Protein AF-A0A518GCQ6-F1 (afdb_monomer_lite)

Secondary structure (DSSP, 8-state):
-------------EEEEEEEETTEEEEEEEETTEEEEEEEES-----SS----EEEEEETTEEEEEETTEEE-EEE----------------TT--PPSS-------------SSS-----------SS----------GGGGGSPEEEEEEEESHHHH--EE---TTTT---TTEEEE--STTSTT-EEE--SSPS-BT--TTEE-HHHHHHHHHHHHTPPTT-EEEEEE--BTT--TTTTSSSTTSTTTHHHHHHHHHHHHHT-TT-EEEEEEEE--HHHHTT-TTSS-HHHHHHHHHHHHHHHHSTT--PPEEEEPPPHHHHTT-HHHHHHHHHHHTHHHHSTTEEEE--TTSPEEE-TTSPEEEEEE-HHHHHHHHHHHHHHHHHHTT-GGGTS-------HHHHHHHHHHHHHHHHHHHHHHHHHHTT----------

InterPro domains:
  IPR005181 Sialate O-acetylesterase domain [PF03629] (148-384)
  IPR013320 Concanavalin A-like lectin/glucanase domain superfamily [SSF49899] (12-139)
  IPR036514 SGNH hydrolase superfamily [G3DSA:3.40.50.1110] (148-395)
  IPR052940 Carbohydrate Esterase 6 [PTHR31988] (136-391)

Foldseek 3Di:
DDDDDPDPPPDQDWDWDWDQDQQKIKIWIDTSNATAWIKIAPDSNNVPPDDWDWDWDDAPVGIWIDINNHTRPIDIDDRDNDNDGPDPDPPDPDDDDDPDDDDPPDDDPPDDDDDDDDQDQDDQDDDPVDGDGDRDDDDPVLLQFAAQEEEQEAADQSQFDAAADDCVLQPWDPLEWEQACDPPRHRHIDTDGPSGREAPRDPRGDFLASLLLVLLVVQPDDPRYGYYYYHQYYHLDAVVVPQLAPPDCHRLVVSLVSSVSSCVSYVNYAHLEYEYEYDPNCLVDVPPPLPPRLVRVLNSVVVSCVSVVVHDYAYEYEAWELQVLVPDPSSVSSRVSLVCNLQPHARYHYQYLNVFAADAPPVRHDDGGYGHNVSSSVSSNSNNVSSSVCVVPVVVSGRPPPVQPPVRVVVVVVVVVVVVVVVVVVVVVVVVPPPDDDDDDDD

pLDDT: mean 70.39, std 25.58, range [21.73, 98.81]

Sequence (443 aa):
MILSQRRACEATYSEMKLWIEGGKIYGRARRNGVDLWELSTDAATYADAKWHRVAMSGGVAGPQLWVDGELAVATFGTGSSSNTEWTSNVNDNSVTFRPNRICIGAARIGGVNESNFVGRLRNPLMSSTAATAEVMLTDKRDNAQPYDVMVNFGQSNEIGRGLGIDGTLDATDVRIQQWGRNSPNDNKIFLAADPLEHVGATADSVGPGMSTAKEWIRRKLEPGRRVLIVPVAEGNTGFRDDKWNVSNTNRYHGMVTRTGLALDECSESRIVACFCQLGERDAGGNTAEGKAFTAEFREMIGAFREEFPNESFPVVIGTMPKTWVDEEVRYKEVQQQILAMQDTIPNCIVVDATDLPSRVEAGGGAETIHYSVESARTLGTRRGAALADYWTNPSDYFIRTPALSASTQAALAAEKAVAASSSVDALGRRLGNKGSIFKSKTL

Structure (mmCIF, N/CA/C/O backbone):
data_AF-A0A518GCQ6-F1
#
_entry.id   AF-A0A518GCQ6-F1
#
loop_
_atom_site.group_PDB
_atom_site.id
_atom_site.type_symbol
_atom_site.label_atom_id
_atom_site.label_alt_id
_atom_site.label_comp_id
_atom_site.label_asym_id
_atom_site.label_entity_id
_atom_site.label_seq_id
_atom_site.pdbx_PDB_ins_code
_atom_site.Cartn_x
_atom_site.Cartn_y
_atom_site.Cartn_z
_atom_site.occupancy
_atom_site.B_iso_or_equiv
_atom_site.auth_seq_id
_atom_site.auth_comp_id
_atom_site.auth_asym_id
_atom_site.auth_atom_id
_atom_site.pdbx_PDB_model_num
ATOM 1 N N . MET A 1 1 ? -24.424 41.572 19.217 1.00 34.41 1 MET A N 1
ATOM 2 C CA . MET A 1 1 ? -25.366 40.790 20.044 1.00 34.41 1 MET A CA 1
ATOM 3 C C . MET A 1 1 ? -26.305 40.052 19.096 1.00 34.41 1 MET A C 1
ATOM 5 O O . MET A 1 1 ? -27.291 40.623 18.661 1.00 34.41 1 MET A O 1
ATOM 9 N N . ILE A 1 2 ? -25.935 38.841 18.670 1.00 26.16 2 ILE A N 1
ATOM 10 C CA . ILE A 1 2 ? -26.790 37.959 17.860 1.00 26.16 2 ILE A CA 1
ATOM 11 C C . ILE A 1 2 ? -26.842 36.632 18.615 1.00 26.16 2 ILE A C 1
ATOM 13 O O . ILE A 1 2 ? -25.848 35.919 18.710 1.00 26.16 2 ILE A O 1
ATOM 17 N N . LEU A 1 3 ? -27.990 36.376 19.236 1.00 27.58 3 LEU A N 1
ATOM 18 C CA . LEU A 1 3 ? -28.332 35.134 19.919 1.00 27.58 3 LEU A CA 1
ATOM 19 C C . LEU A 1 3 ? -28.608 34.061 18.858 1.00 27.58 3 LEU A C 1
ATOM 21 O O . LEU A 1 3 ? -29.637 34.119 18.189 1.00 27.58 3 LEU A O 1
ATOM 25 N N . SER A 1 4 ? -27.724 33.070 18.707 1.00 26.33 4 SER A N 1
ATOM 26 C CA . SER A 1 4 ? -28.070 31.844 17.981 1.00 26.33 4 SER A CA 1
ATOM 27 C C . SER A 1 4 ? -28.801 30.901 18.938 1.00 26.33 4 SER A C 1
ATOM 29 O O . SER A 1 4 ? -28.184 30.275 19.803 1.00 26.33 4 SER A O 1
ATOM 31 N N . GLN A 1 5 ? -30.122 30.796 18.798 1.00 27.64 5 GLN A N 1
ATOM 32 C CA . GLN A 1 5 ? -30.897 29.732 19.430 1.00 27.64 5 GLN A CA 1
ATOM 33 C C . GLN A 1 5 ? -30.451 28.380 18.856 1.00 27.64 5 GLN A C 1
ATOM 35 O O . GLN A 1 5 ? -30.801 28.026 17.731 1.00 27.64 5 GLN A O 1
ATOM 40 N N . ARG A 1 6 ? -29.695 27.599 19.634 1.00 26.22 6 ARG A N 1
ATOM 41 C CA . ARG A 1 6 ? -29.567 26.157 19.397 1.00 26.22 6 ARG A CA 1
ATOM 42 C C . ARG A 1 6 ? -30.872 25.503 19.848 1.00 26.22 6 ARG A C 1
ATOM 44 O O . ARG A 1 6 ? -31.092 25.332 21.043 1.00 26.22 6 ARG A O 1
ATOM 51 N N . ARG A 1 7 ? -31.742 25.136 18.905 1.00 23.86 7 ARG A N 1
ATOM 52 C CA . ARG A 1 7 ? -32.750 24.102 19.172 1.00 23.86 7 ARG A CA 1
ATOM 53 C C . ARG A 1 7 ? -32.011 22.770 19.259 1.00 23.86 7 ARG A C 1
ATOM 55 O O . ARG A 1 7 ? -31.494 22.292 18.254 1.00 23.86 7 ARG A O 1
ATOM 62 N N . ALA A 1 8 ? -31.937 22.203 20.460 1.00 26.23 8 ALA A N 1
ATOM 63 C CA . ALA A 1 8 ? -31.585 20.804 20.635 1.00 26.23 8 ALA A CA 1
ATOM 64 C C . ALA A 1 8 ? -32.675 19.969 19.951 1.00 26.23 8 ALA A C 1
ATOM 66 O O . ALA A 1 8 ? -33.837 19.996 20.350 1.00 26.23 8 ALA A O 1
ATOM 67 N N . CYS A 1 9 ? -32.312 19.294 18.866 1.00 26.08 9 CYS A N 1
ATOM 68 C CA . CYS A 1 9 ? -33.129 18.230 18.314 1.00 26.08 9 CYS A CA 1
ATOM 69 C C . CYS A 1 9 ? -32.767 16.982 19.125 1.00 26.08 9 CYS A C 1
ATOM 71 O O . CYS A 1 9 ? -31.676 16.438 18.956 1.00 26.08 9 CYS A O 1
ATOM 73 N N . GLU A 1 10 ? -33.619 16.586 20.071 1.00 29.20 10 GLU A N 1
ATOM 74 C CA . GLU A 1 10 ? -33.497 15.293 20.747 1.00 29.20 10 GLU A CA 1
ATOM 75 C C . GLU A 1 10 ? -33.745 14.193 19.709 1.00 29.20 10 GLU A C 1
ATOM 77 O O . GLU A 1 10 ? -34.880 13.855 19.374 1.00 29.20 10 GLU A O 1
ATOM 82 N N . ALA A 1 11 ? -32.663 13.688 19.118 1.00 31.08 11 ALA A N 1
ATOM 83 C CA . ALA A 1 11 ? -32.738 12.598 18.163 1.00 31.08 11 ALA A CA 1
ATOM 84 C C . ALA A 1 11 ? -33.113 11.303 18.895 1.00 31.08 11 ALA A C 1
ATOM 86 O O . ALA A 1 11 ? -32.446 10.861 19.830 1.00 31.08 11 ALA A O 1
ATOM 87 N N . THR A 1 12 ? -34.208 10.703 18.450 1.00 38.12 12 THR A N 1
ATOM 88 C CA . THR A 1 12 ? -34.722 9.413 18.897 1.00 38.12 12 THR A CA 1
ATOM 89 C C . THR A 1 12 ? -34.068 8.311 18.055 1.00 38.12 12 THR A C 1
ATOM 91 O O . THR A 1 12 ? -34.232 8.273 16.838 1.00 38.12 12 THR A O 1
ATOM 94 N N . TYR A 1 13 ? -33.273 7.435 18.680 1.00 36.88 13 TYR A N 1
ATOM 95 C CA . TYR A 1 13 ? -32.470 6.426 17.971 1.00 36.88 13 TYR A CA 1
ATOM 96 C C . TYR A 1 13 ? -33.151 5.057 17.923 1.00 36.88 13 TYR A C 1
ATOM 98 O O . TYR A 1 13 ? -33.856 4.667 18.857 1.00 36.88 13 TYR A O 1
ATOM 106 N N . SER A 1 14 ? -32.904 4.318 16.838 1.00 44.94 14 SER A N 1
ATOM 107 C CA . SER A 1 14 ? -33.153 2.876 16.779 1.00 44.94 14 SER A CA 1
ATOM 108 C C . SER A 1 14 ? -31.839 2.128 16.989 1.00 44.94 14 SER A C 1
ATOM 110 O O . SER A 1 14 ? -30.824 2.503 16.409 1.00 44.94 14 SER A O 1
ATOM 112 N N . GLU A 1 15 ? -31.848 1.108 17.838 1.00 49.72 15 GLU A N 1
ATOM 113 C CA . GLU A 1 15 ? -30.661 0.388 18.304 1.00 49.72 15 GLU A CA 1
ATOM 114 C C . GLU A 1 15 ? -30.889 -1.118 18.166 1.00 49.72 15 GLU A C 1
ATOM 116 O O . GLU A 1 15 ? -31.975 -1.594 18.478 1.00 49.72 15 GLU A O 1
ATOM 121 N N . MET A 1 16 ? -29.871 -1.866 17.733 1.00 54.16 16 MET A N 1
ATOM 122 C CA . MET A 1 16 ? -29.854 -3.328 17.792 1.00 54.16 16 MET A CA 1
ATOM 123 C C . MET A 1 16 ? -28.624 -3.779 18.585 1.00 54.16 16 MET A C 1
ATOM 125 O O . MET A 1 16 ? -27.509 -3.361 18.280 1.00 54.16 16 MET A O 1
ATOM 129 N N . LYS A 1 17 ? -28.831 -4.598 19.618 1.00 58.69 17 LYS A N 1
ATOM 130 C CA . LYS A 1 17 ? -27.806 -5.074 20.556 1.00 58.69 17 LYS A CA 1
ATOM 131 C C . LYS A 1 17 ? -27.780 -6.594 20.600 1.00 58.69 17 LYS A C 1
ATOM 133 O O . LYS A 1 17 ? -28.837 -7.214 20.599 1.00 58.69 17 LYS A O 1
ATOM 138 N N . LEU A 1 18 ? -26.578 -7.157 20.703 1.00 59.59 18 LEU A N 1
ATOM 139 C CA . LEU A 1 18 ? -26.305 -8.569 20.971 1.00 59.59 18 LEU A CA 1
ATOM 140 C C . LEU A 1 18 ? -25.344 -8.655 22.164 1.00 59.59 18 LEU A C 1
ATOM 142 O O . LEU A 1 18 ? -24.338 -7.945 22.171 1.00 59.59 18 LEU A O 1
ATOM 146 N N . TRP A 1 19 ? -25.643 -9.473 23.174 1.00 66.81 19 TRP A N 1
ATOM 147 C CA . TRP A 1 19 ? -24.752 -9.685 24.328 1.00 66.81 19 TRP A CA 1
ATOM 148 C C . TRP A 1 19 ? -24.931 -11.076 24.943 1.00 66.81 19 TRP A C 1
ATOM 150 O O . TRP A 1 19 ? -25.880 -11.786 24.616 1.00 66.81 19 TRP A O 1
ATOM 160 N N . ILE A 1 20 ? -24.009 -11.468 25.828 1.00 53.38 20 ILE A N 1
ATOM 161 C CA . ILE A 1 20 ? -24.079 -12.720 26.590 1.00 53.38 20 ILE A CA 1
ATOM 162 C C . 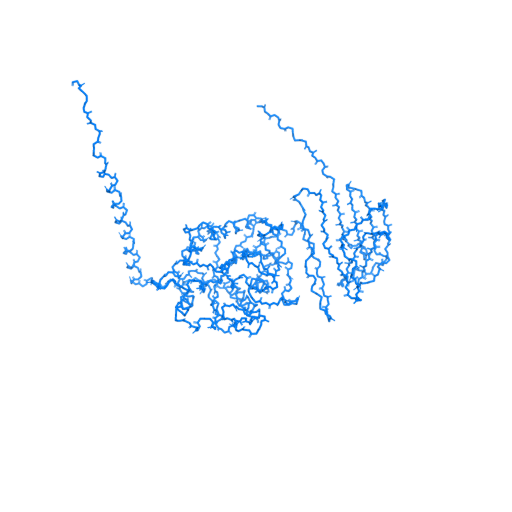ILE A 1 20 ? -24.186 -12.388 28.076 1.00 53.38 20 ILE A C 1
ATOM 164 O O . ILE A 1 20 ? -23.381 -11.619 28.598 1.00 53.38 20 ILE A O 1
ATOM 168 N N . GLU A 1 21 ? -25.158 -12.980 28.765 1.00 60.41 21 GLU A N 1
ATOM 169 C CA . GLU A 1 21 ? -25.359 -12.799 30.206 1.00 60.41 21 GLU A CA 1
ATOM 170 C C . GLU A 1 21 ? -25.866 -14.101 30.838 1.00 60.41 21 GLU A C 1
ATOM 172 O O . GLU A 1 21 ? -26.786 -14.744 30.334 1.00 60.41 21 GLU A O 1
ATOM 177 N N . GLY A 1 22 ? -25.225 -14.555 31.919 1.00 59.09 22 GLY A N 1
ATOM 178 C CA . GLY A 1 22 ? -25.598 -15.814 32.578 1.00 59.09 22 GLY A CA 1
ATOM 179 C C . GLY A 1 22 ? -25.584 -17.038 31.649 1.00 59.09 22 GLY A C 1
ATOM 180 O O . GLY A 1 22 ? -26.412 -17.926 31.811 1.00 59.09 22 GLY A O 1
ATOM 181 N N . GLY A 1 23 ? -24.700 -17.064 30.642 1.00 57.56 23 GLY A N 1
ATOM 182 C CA . GLY A 1 23 ? -24.595 -18.156 29.665 1.00 57.56 23 GLY A CA 1
ATOM 183 C C . GLY A 1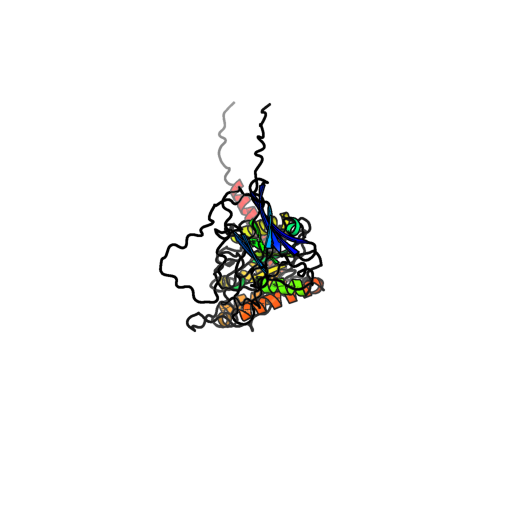 23 ? -25.653 -18.156 28.561 1.00 57.56 23 GLY A C 1
ATOM 184 O O . GLY A 1 23 ? -25.675 -19.088 27.763 1.00 57.56 23 GLY A O 1
ATOM 185 N N . LYS A 1 24 ? -26.516 -17.140 28.491 1.00 60.34 24 LYS A N 1
ATOM 186 C CA . LYS A 1 24 ? -27.520 -16.971 27.434 1.00 60.34 24 LYS A CA 1
ATOM 187 C C . LYS A 1 24 ? -27.078 -15.918 26.430 1.00 60.34 24 LYS A C 1
ATOM 189 O O . LYS A 1 24 ? -26.435 -14.945 26.819 1.00 60.34 24 LYS A O 1
ATOM 194 N N . ILE A 1 25 ? -27.460 -16.086 25.168 1.00 62.41 25 ILE A N 1
ATOM 195 C CA . ILE A 1 25 ? -27.284 -15.060 24.135 1.00 62.41 25 ILE A CA 1
ATOM 196 C C . ILE A 1 25 ? -28.555 -14.225 24.088 1.00 62.41 25 ILE A C 1
ATOM 198 O O . ILE A 1 25 ? -29.651 -14.771 23.982 1.00 62.41 25 ILE A O 1
ATOM 202 N N . TYR A 1 26 ? -28.398 -12.912 24.140 1.00 70.00 26 TYR A N 1
ATOM 203 C CA . TYR A 1 26 ? -29.479 -11.945 24.068 1.00 70.00 26 TYR A CA 1
ATOM 204 C C . TYR A 1 26 ? -29.373 -11.125 22.801 1.00 70.00 26 TYR A C 1
ATOM 206 O O . TYR A 1 26 ? -28.279 -10.798 22.339 1.00 70.00 26 TYR A O 1
ATOM 214 N N . GLY A 1 27 ? -30.532 -10.737 22.293 1.00 70.94 27 GLY A N 1
ATOM 215 C CA . GLY A 1 27 ? -30.691 -9.816 21.195 1.00 70.94 27 GLY A CA 1
ATOM 216 C C . GLY A 1 27 ? -31.814 -8.833 21.482 1.00 70.94 27 GLY A C 1
ATOM 217 O O . GLY A 1 27 ? -32.899 -9.232 21.894 1.00 70.94 27 GLY A O 1
ATOM 218 N N . ARG A 1 28 ? -31.581 -7.544 21.260 1.00 71.69 28 ARG A N 1
ATOM 219 C CA . ARG A 1 28 ? -32.566 -6.489 21.526 1.00 71.69 28 ARG A CA 1
ATOM 220 C C . ARG A 1 28 ? -32.627 -5.521 20.367 1.00 71.69 28 ARG A C 1
ATOM 222 O O . ARG A 1 28 ? -31.581 -5.097 19.885 1.00 71.69 28 ARG A O 1
ATOM 229 N N . ALA A 1 29 ? -33.835 -5.127 19.982 1.00 61.75 29 ALA A N 1
ATOM 230 C CA . ALA A 1 29 ? -34.074 -4.008 19.088 1.00 61.75 29 ALA A CA 1
ATOM 231 C C . ALA A 1 29 ? -34.914 -2.932 19.781 1.00 61.75 29 ALA A C 1
ATOM 233 O O . ALA A 1 29 ? -36.002 -3.199 20.288 1.00 61.75 29 ALA A O 1
ATOM 234 N N . ARG A 1 30 ? -34.427 -1.693 19.746 1.00 55.16 30 ARG A N 1
ATOM 235 C CA . ARG A 1 30 ? -35.103 -0.489 20.231 1.00 55.16 30 ARG A CA 1
ATOM 236 C C . ARG A 1 30 ? -35.413 0.444 19.080 1.00 55.16 30 ARG A C 1
ATOM 238 O O . ARG A 1 30 ? -34.641 0.536 18.130 1.00 55.16 30 ARG A O 1
ATOM 245 N N . ARG A 1 31 ? -36.494 1.205 19.206 1.00 51.50 31 ARG A N 1
ATOM 246 C CA . ARG A 1 31 ? -36.805 2.366 18.372 1.00 51.50 31 ARG A CA 1
ATOM 247 C C . ARG A 1 31 ? -37.296 3.490 19.259 1.00 51.50 31 ARG A C 1
ATOM 249 O O . ARG A 1 31 ? -38.255 3.323 20.001 1.00 51.50 31 ARG A O 1
ATOM 256 N N . ASN A 1 32 ? -36.653 4.645 19.163 1.00 57.53 32 ASN A N 1
ATOM 257 C CA . ASN A 1 32 ? -37.024 5.850 19.898 1.00 57.53 32 ASN A CA 1
ATOM 258 C C . ASN A 1 32 ? -37.030 5.634 21.424 1.00 57.53 32 ASN A C 1
ATOM 260 O O . ASN A 1 32 ? -37.905 6.137 22.120 1.00 57.53 32 ASN A O 1
ATOM 264 N N . GLY A 1 33 ? -36.081 4.841 21.936 1.00 54.12 33 GLY A N 1
ATOM 265 C CA . GLY A 1 33 ? -36.014 4.473 23.356 1.00 54.12 33 GLY A CA 1
ATOM 266 C C . GLY A 1 33 ? -37.037 3.419 23.802 1.00 54.12 33 GLY A C 1
ATOM 267 O O . GLY A 1 33 ? -37.007 3.017 24.961 1.00 54.12 33 GLY A O 1
ATOM 268 N N . VAL A 1 34 ? -37.899 2.942 22.900 1.00 55.91 34 VAL A N 1
ATOM 269 C CA . VAL A 1 34 ? -38.876 1.879 23.159 1.00 55.91 34 VAL A CA 1
ATOM 270 C C . VAL A 1 34 ? -38.320 0.550 22.666 1.00 55.91 34 VAL A C 1
ATOM 272 O O . VAL A 1 34 ? -37.913 0.442 21.510 1.00 55.91 34 VAL A O 1
ATOM 275 N N . ASP A 1 35 ? -38.314 -0.463 23.529 1.00 59.47 35 ASP A N 1
ATOM 276 C CA . ASP A 1 35 ? -38.017 -1.840 23.139 1.00 59.47 35 ASP A CA 1
ATOM 277 C C . ASP A 1 35 ? -39.092 -2.342 22.162 1.00 59.47 35 ASP A C 1
ATOM 279 O O . ASP A 1 35 ? -40.278 -2.415 22.486 1.00 59.47 35 ASP A O 1
ATOM 283 N N . LEU A 1 36 ? -38.676 -2.629 20.926 1.00 58.16 36 LEU A N 1
ATOM 284 C CA . LEU A 1 36 ? -39.524 -3.273 19.924 1.00 58.16 36 LEU A CA 1
ATOM 285 C C . LEU A 1 36 ? -39.596 -4.768 20.196 1.00 58.16 36 LEU A C 1
ATOM 287 O O . LEU A 1 36 ? -40.669 -5.362 20.113 1.00 58.16 36 LEU A O 1
ATOM 291 N N . TRP A 1 37 ? -38.445 -5.359 20.506 1.00 67.06 37 TRP A N 1
ATOM 292 C CA . TRP A 1 37 ? -38.339 -6.736 20.944 1.00 67.06 37 TRP A CA 1
ATOM 293 C C . TRP A 1 37 ? -37.016 -6.976 21.658 1.00 67.06 37 TRP A C 1
ATOM 295 O O . TRP A 1 37 ? -35.983 -6.383 21.343 1.00 67.06 37 TRP A O 1
ATOM 305 N N . GLU A 1 38 ? -37.057 -7.911 22.591 1.00 74.81 38 GLU A N 1
ATOM 306 C CA . GLU A 1 38 ? -35.897 -8.493 23.239 1.00 74.81 38 GLU A CA 1
ATOM 307 C C . GLU A 1 38 ? -36.096 -10.000 23.279 1.00 74.81 38 GLU A C 1
ATOM 309 O O . GLU A 1 38 ? -37.180 -10.482 23.607 1.00 74.81 38 GLU A O 1
ATOM 314 N N . LEU A 1 39 ? -35.061 -10.733 22.905 1.00 75.75 39 LEU A N 1
ATOM 315 C CA . LEU A 1 39 ? -35.073 -12.178 22.808 1.00 75.75 39 LEU A CA 1
ATOM 316 C C . LEU A 1 39 ? -33.796 -12.730 23.422 1.00 75.75 39 LEU A C 1
ATOM 318 O O . LEU A 1 39 ? -32.732 -12.125 23.317 1.00 75.75 39 LEU A O 1
ATOM 322 N N . SER A 1 40 ? -33.914 -13.862 24.100 1.00 76.38 40 SER A N 1
ATOM 323 C CA . SER A 1 40 ? -32.785 -14.523 24.747 1.00 76.38 40 SER A CA 1
ATOM 324 C C . SER A 1 40 ? -32.881 -16.018 24.552 1.00 76.38 40 SER A C 1
ATOM 326 O O . SER A 1 40 ? -33.989 -16.540 24.551 1.00 76.38 40 SER A O 1
ATOM 328 N N . THR A 1 41 ? -31.755 -16.709 24.411 1.00 72.62 41 THR A N 1
ATOM 329 C CA . THR A 1 41 ? -31.751 -18.173 24.377 1.00 72.62 41 THR A CA 1
ATOM 330 C C . THR A 1 41 ? -32.268 -18.747 25.695 1.00 72.62 41 THR A C 1
ATOM 332 O O . THR A 1 41 ? -31.927 -18.276 26.783 1.00 72.62 41 THR A O 1
ATOM 335 N N . ASP A 1 42 ? -33.043 -19.822 25.630 1.00 72.75 42 ASP A N 1
ATOM 336 C CA . ASP A 1 42 ? -33.567 -20.465 26.836 1.00 72.75 42 ASP A CA 1
ATOM 337 C C . ASP A 1 42 ? -32.480 -21.230 27.603 1.00 72.75 42 ASP A C 1
ATOM 339 O O . ASP A 1 42 ? -32.518 -21.294 28.835 1.00 72.75 42 ASP A O 1
ATOM 343 N N . ALA A 1 43 ? -31.467 -21.734 26.891 1.00 66.88 43 ALA A N 1
ATOM 344 C CA . ALA A 1 43 ? -30.325 -22.435 27.462 1.00 66.88 43 ALA A CA 1
ATOM 345 C C . ALA A 1 43 ? -29.205 -21.470 27.891 1.00 66.88 43 ALA A C 1
ATOM 347 O O . ALA A 1 43 ? -28.797 -20.592 27.132 1.00 66.88 43 ALA A O 1
ATOM 348 N N . ALA A 1 44 ? -28.688 -21.682 29.104 1.00 60.84 44 ALA A N 1
ATOM 349 C CA . ALA A 1 44 ? -27.564 -20.960 29.704 1.00 60.84 44 ALA A CA 1
ATOM 350 C C . ALA A 1 44 ? -26.201 -21.626 29.402 1.00 60.84 44 ALA A C 1
ATOM 352 O O . ALA A 1 44 ? -25.331 -21.704 30.268 1.00 60.84 44 ALA A O 1
ATOM 353 N N . THR A 1 45 ? -26.026 -22.181 28.201 1.00 62.66 45 THR A N 1
ATOM 354 C CA . THR A 1 45 ? -24.875 -23.038 27.855 1.00 62.66 45 THR A CA 1
ATOM 355 C C . THR A 1 45 ? -23.818 -22.360 26.985 1.00 62.66 45 THR A C 1
ATOM 357 O O . THR A 1 45 ? -22.832 -22.998 26.643 1.00 62.66 45 THR A O 1
ATOM 360 N N . TYR A 1 46 ? -23.989 -21.083 26.642 1.00 58.38 46 TYR A N 1
ATOM 361 C CA . TYR A 1 46 ? -23.139 -20.357 25.687 1.00 58.38 46 TYR A CA 1
ATOM 362 C C . TYR A 1 46 ? -21.989 -19.577 26.351 1.00 58.38 46 TYR A C 1
ATOM 364 O O . TYR A 1 46 ? -21.326 -18.763 25.715 1.00 58.38 46 TYR A O 1
ATOM 372 N N . ALA A 1 47 ? -21.744 -19.810 27.645 1.00 54.00 47 ALA A N 1
ATOM 373 C CA . ALA A 1 47 ? -20.552 -19.345 28.363 1.00 54.00 47 ALA A CA 1
ATOM 374 C C . ALA A 1 47 ? -19.490 -20.458 28.450 1.00 54.00 47 ALA A C 1
ATOM 376 O O . ALA A 1 47 ? -18.887 -20.676 29.498 1.00 54.00 47 ALA A O 1
ATOM 377 N N . ASP A 1 48 ? -19.296 -21.201 27.362 1.00 49.25 48 ASP A N 1
ATOM 378 C CA . ASP A 1 48 ? -18.434 -22.388 27.311 1.00 49.25 48 ASP A CA 1
ATOM 379 C C . ASP A 1 48 ? -17.078 -22.135 26.623 1.00 49.25 48 ASP A C 1
ATOM 381 O O . ASP A 1 48 ? -16.338 -23.078 26.339 1.00 49.25 48 ASP A O 1
ATOM 385 N N . ALA A 1 49 ? -16.750 -20.861 26.375 1.00 43.81 49 ALA A N 1
ATOM 386 C CA . ALA A 1 49 ? -15.562 -20.400 25.654 1.00 43.81 49 ALA A CA 1
ATOM 387 C C . ALA A 1 49 ? -15.435 -20.942 24.213 1.00 43.81 49 ALA A C 1
ATOM 389 O O . ALA A 1 49 ? -14.352 -20.863 23.626 1.00 43.81 49 ALA A O 1
ATOM 390 N N . LYS A 1 50 ? -16.518 -21.470 23.624 1.00 44.47 50 LYS A N 1
ATOM 391 C CA . LYS A 1 50 ? -16.549 -21.892 22.221 1.00 44.47 50 LYS A CA 1
ATOM 392 C C . LYS A 1 50 ? -17.083 -20.793 21.314 1.00 44.47 50 LYS A C 1
ATOM 394 O O . LYS A 1 50 ? -17.781 -19.867 21.720 1.00 44.47 50 LYS A O 1
ATOM 399 N N . TRP A 1 51 ? -16.741 -20.930 20.040 1.00 42.28 51 TRP A N 1
ATOM 400 C CA . TRP A 1 51 ? -17.305 -20.115 18.977 1.00 42.28 51 TRP A CA 1
ATOM 401 C C . TRP A 1 51 ? -18.720 -20.588 18.647 1.00 42.28 51 TRP A C 1
ATOM 403 O O . TRP A 1 51 ? -18.921 -21.770 18.374 1.00 42.28 51 TRP A O 1
ATOM 413 N N . HIS A 1 52 ? -19.665 -19.648 18.615 1.00 50.66 52 HIS A N 1
ATOM 414 C CA . HIS A 1 52 ? -21.055 -19.887 18.231 1.00 50.66 52 HIS A CA 1
ATOM 415 C C . HIS A 1 52 ? -21.446 -19.019 17.036 1.00 50.66 52 HIS A C 1
ATOM 417 O O . HIS A 1 52 ? -21.074 -17.846 16.952 1.00 50.66 52 HIS A O 1
ATOM 423 N N . ARG A 1 53 ? -22.235 -19.577 16.115 1.00 48.75 53 ARG A N 1
ATOM 424 C CA . ARG A 1 53 ? -22.837 -18.827 15.000 1.00 48.75 53 ARG A CA 1
ATOM 425 C C . ARG A 1 53 ? -24.196 -18.303 15.429 1.00 48.75 53 ARG A C 1
ATOM 427 O O . ARG A 1 53 ? -25.022 -19.091 15.866 1.00 48.75 53 ARG A O 1
ATOM 434 N N . VAL A 1 54 ? -24.456 -17.008 15.262 1.00 51.03 54 VAL A N 1
ATOM 435 C CA . VAL A 1 54 ? -25.722 -16.390 15.684 1.00 51.03 54 VAL A CA 1
ATOM 436 C C . VAL A 1 54 ? -26.394 -15.693 14.506 1.00 51.03 54 VAL A C 1
ATOM 438 O O . VAL A 1 54 ? -25.748 -14.936 13.783 1.00 51.03 54 VAL A O 1
ATOM 441 N N . ALA A 1 55 ? -27.693 -15.928 14.322 1.00 55.75 55 ALA A N 1
ATOM 442 C CA . ALA A 1 55 ? -28.511 -15.227 13.333 1.00 55.75 55 ALA A CA 1
ATOM 443 C C . ALA A 1 55 ? -29.820 -14.736 13.952 1.00 55.75 55 ALA A C 1
ATOM 445 O O . ALA A 1 55 ? -30.338 -15.342 14.886 1.00 55.75 55 ALA A O 1
ATOM 446 N N . MET A 1 56 ? -30.362 -13.641 13.418 1.00 61.75 56 MET A N 1
ATOM 447 C CA . MET A 1 56 ? -31.590 -13.023 13.916 1.00 61.75 56 MET A CA 1
ATOM 448 C C . MET A 1 56 ? -32.483 -12.593 12.760 1.00 61.75 56 MET A C 1
ATOM 450 O O . MET A 1 56 ? -31.984 -12.146 11.726 1.00 61.75 56 MET A O 1
ATOM 454 N N . SER A 1 57 ? -33.797 -12.670 12.946 1.00 59.25 57 SER A N 1
ATOM 455 C CA . SER A 1 57 ? -34.764 -12.100 12.005 1.00 59.25 57 SER A CA 1
ATOM 456 C C . SER A 1 57 ? -35.872 -11.369 12.747 1.00 59.25 57 SER A C 1
ATOM 458 O O . SER A 1 57 ? -36.162 -11.688 13.897 1.00 59.25 57 SER A O 1
ATOM 460 N N . GLY A 1 58 ? -36.480 -10.386 12.084 1.00 52.06 58 GLY A N 1
ATOM 461 C CA . GLY A 1 58 ? -37.756 -9.798 12.476 1.00 52.06 58 GLY A CA 1
ATOM 462 C C . GLY A 1 58 ? -38.705 -9.900 11.289 1.00 52.06 58 GLY A C 1
ATOM 463 O O . GLY A 1 58 ? -38.481 -9.241 10.277 1.00 52.06 58 GLY A O 1
ATOM 464 N N . GLY A 1 59 ? -39.726 -10.751 11.389 1.00 51.69 59 GLY A N 1
ATOM 465 C CA . GLY A 1 59 ? -40.706 -10.976 10.325 1.00 51.69 59 GLY A CA 1
ATOM 466 C C . GLY A 1 59 ? -42.098 -11.282 10.874 1.00 51.69 59 GLY A C 1
ATOM 467 O O . GLY A 1 59 ? -42.336 -11.194 12.077 1.00 51.69 59 GLY A O 1
ATOM 468 N N . VAL A 1 60 ? -43.023 -11.670 9.993 1.00 45.88 60 VAL A N 1
ATOM 469 C CA . VAL A 1 60 ? -44.417 -12.018 10.347 1.00 45.88 60 VAL A CA 1
ATOM 470 C C . VAL A 1 60 ? -44.535 -13.158 11.363 1.00 45.88 60 VAL A C 1
ATOM 472 O O . VAL A 1 60 ? -45.513 -13.223 12.099 1.00 45.88 60 VAL A O 1
ATOM 475 N N . ALA A 1 61 ? -43.521 -14.021 11.449 1.00 50.22 61 ALA A N 1
ATOM 476 C CA . ALA A 1 61 ? -43.430 -15.087 12.446 1.00 50.22 61 ALA A CA 1
ATOM 477 C C . ALA A 1 61 ? -42.973 -14.595 13.838 1.00 50.22 61 ALA A C 1
ATOM 479 O O . ALA A 1 61 ? -42.732 -15.408 14.728 1.00 50.22 61 ALA A O 1
ATOM 480 N N . GLY A 1 62 ? -42.837 -13.279 14.027 1.00 57.72 62 GLY A N 1
ATOM 481 C CA . GLY A 1 62 ? -42.168 -12.690 15.181 1.00 57.72 62 GLY A CA 1
ATOM 482 C C . GLY A 1 62 ? -40.646 -12.715 15.024 1.00 57.72 62 GLY A C 1
ATOM 483 O O . GLY A 1 62 ? -40.122 -13.198 14.014 1.00 57.72 62 GLY A O 1
ATOM 484 N N . PRO A 1 63 ? -39.907 -12.140 15.982 1.00 64.25 63 PRO A N 1
ATOM 485 C CA . PRO A 1 63 ? -38.465 -12.170 15.926 1.00 64.25 63 PRO A CA 1
ATOM 486 C C . PRO A 1 63 ? -37.932 -13.538 16.351 1.00 64.25 63 PRO A C 1
ATOM 488 O O . PRO A 1 63 ? -38.426 -14.157 17.292 1.00 64.25 63 PRO A O 1
ATOM 491 N N . GLN A 1 64 ? -36.920 -14.009 15.633 1.00 63.59 64 GLN A N 1
ATOM 492 C CA . GLN A 1 64 ? -36.335 -15.336 15.807 1.00 63.59 64 GLN A CA 1
ATOM 493 C C . GLN A 1 64 ? -34.826 -15.220 16.002 1.00 63.59 64 GLN A C 1
ATOM 495 O O . GLN A 1 64 ? -34.192 -14.325 15.435 1.00 63.59 64 GLN A O 1
ATOM 500 N N . LEU A 1 65 ? -34.267 -16.136 16.792 1.00 64.06 65 LEU A N 1
ATOM 501 C CA . LEU A 1 65 ? -32.839 -16.266 17.062 1.00 64.06 65 LEU A CA 1
ATOM 502 C C . LEU A 1 65 ? -32.403 -17.678 16.701 1.00 64.06 65 LEU A C 1
ATOM 504 O O . LEU A 1 65 ? -33.017 -18.643 17.142 1.00 64.06 65 LEU A O 1
ATOM 508 N N . TRP A 1 66 ? -31.325 -17.801 15.943 1.00 70.81 66 TRP A N 1
ATOM 509 C CA . TRP A 1 66 ? -30.685 -19.081 15.675 1.00 70.81 66 TRP A CA 1
ATOM 510 C C . TRP A 1 66 ? -29.295 -19.087 16.277 1.00 70.81 66 TRP A C 1
ATOM 512 O O . TRP A 1 66 ? -28.572 -18.094 16.157 1.00 70.81 66 TRP A O 1
ATOM 522 N N . VAL A 1 67 ? -28.925 -20.213 16.881 1.00 58.69 67 VAL A N 1
ATOM 523 C CA . VAL A 1 67 ? -27.575 -20.459 17.381 1.00 58.69 67 VAL A CA 1
ATOM 524 C C . VAL A 1 67 ? -27.070 -21.770 16.794 1.00 58.69 67 VAL A C 1
ATOM 526 O O . VAL A 1 67 ? -27.747 -22.791 16.840 1.00 58.69 67 VAL A O 1
ATOM 529 N N . ASP A 1 68 ? -25.903 -21.718 16.161 1.00 60.28 68 ASP A N 1
ATOM 530 C CA . ASP A 1 68 ? -25.249 -22.830 15.464 1.00 60.28 68 ASP A CA 1
ATOM 531 C C . ASP A 1 68 ? -26.060 -23.480 14.336 1.00 60.28 68 ASP A C 1
ATOM 533 O O . ASP A 1 68 ? -25.728 -24.571 13.876 1.00 60.28 68 ASP A O 1
ATOM 537 N N . GLY A 1 69 ? -27.037 -22.744 13.800 1.00 51.53 69 GLY A N 1
ATOM 538 C CA . GLY A 1 69 ? -27.919 -23.183 12.715 1.00 51.53 69 GLY A CA 1
ATOM 539 C C . GLY A 1 69 ? -29.257 -23.737 13.200 1.00 51.53 69 GLY A C 1
ATOM 540 O O . GLY A 1 69 ? -30.164 -23.901 12.390 1.00 51.53 69 GLY A O 1
ATOM 541 N N . GLU A 1 70 ? -29.408 -23.940 14.507 1.00 67.19 70 GLU A N 1
ATOM 542 C CA . GLU A 1 70 ? -30.654 -24.377 15.124 1.00 67.19 70 GLU A CA 1
ATOM 543 C C . GLU A 1 70 ? -31.444 -23.173 15.622 1.00 67.19 70 GLU A C 1
ATOM 545 O O . GLU A 1 70 ? -30.869 -22.197 16.112 1.00 67.19 70 GLU A O 1
ATOM 550 N N . LEU A 1 71 ? -32.773 -23.227 15.487 1.00 69.62 71 LEU A N 1
ATOM 551 C CA . LEU A 1 71 ? -33.636 -22.209 16.076 1.00 69.62 71 LEU A CA 1
ATOM 552 C C . LEU A 1 71 ? -33.455 -22.291 17.589 1.00 69.62 71 LEU A C 1
ATOM 554 O O . LEU A 1 71 ? -33.859 -23.268 18.223 1.00 69.62 71 LEU A O 1
ATOM 558 N N . ALA A 1 72 ? -32.828 -21.272 18.163 1.00 70.19 72 ALA A N 1
ATOM 559 C CA . ALA A 1 72 ? -32.711 -21.194 19.596 1.00 70.19 72 ALA A CA 1
ATOM 560 C C . ALA A 1 72 ? -34.103 -20.898 20.138 1.00 70.19 72 ALA A C 1
ATOM 562 O O . ALA A 1 72 ? -34.738 -19.915 19.746 1.00 70.19 72 ALA A O 1
ATOM 563 N N . VAL A 1 73 ? -34.585 -21.766 21.027 1.00 66.38 73 VAL A N 1
ATOM 564 C CA . VAL A 1 73 ? -35.805 -21.472 21.774 1.00 66.38 73 VAL A CA 1
ATOM 565 C C . VAL A 1 73 ? -35.540 -20.164 22.507 1.00 66.38 73 VAL A C 1
ATOM 567 O O . VAL A 1 73 ? -34.545 -20.057 23.232 1.00 66.38 73 VAL A O 1
ATOM 570 N N . ALA A 1 74 ? -36.337 -19.148 22.187 1.00 61.69 74 ALA A N 1
ATOM 571 C CA . ALA A 1 74 ? -36.084 -17.794 22.622 1.00 61.69 74 ALA A CA 1
ATOM 572 C C . ALA A 1 74 ? -37.256 -17.264 23.438 1.00 61.69 74 ALA A C 1
ATOM 574 O O . ALA A 1 74 ? -38.385 -17.197 22.951 1.00 61.69 74 ALA A O 1
ATOM 575 N N . THR A 1 75 ? -36.980 -16.845 24.669 1.00 65.12 75 THR A N 1
ATOM 576 C CA . THR A 1 75 ? -37.971 -16.169 25.504 1.00 65.12 75 THR A CA 1
ATOM 577 C C . THR A 1 75 ? -38.059 -14.700 25.098 1.00 65.12 75 THR A C 1
ATOM 579 O O . THR A 1 75 ? -37.046 -13.995 25.064 1.00 65.12 75 THR A O 1
ATOM 582 N N . PHE A 1 76 ? -39.277 -14.238 24.809 1.00 64.12 76 PHE A N 1
ATOM 583 C CA . PHE A 1 76 ? -39.559 -12.845 24.471 1.00 64.12 76 PHE A CA 1
ATOM 584 C C . PHE A 1 76 ? -39.657 -11.998 25.747 1.00 64.12 76 PHE A C 1
ATOM 586 O O . PHE A 1 76 ? -40.520 -12.239 26.590 1.00 64.12 76 PHE A O 1
ATOM 593 N N . GLY A 1 77 ? -38.759 -11.024 25.896 1.00 50.66 77 GLY A N 1
ATOM 594 C CA . GLY A 1 77 ? -38.609 -10.218 27.109 1.00 50.66 77 GLY A CA 1
ATOM 595 C C . GLY A 1 77 ? -39.702 -9.162 27.268 1.00 50.66 77 GLY A C 1
ATOM 596 O O . GLY A 1 77 ? -40.402 -9.171 28.270 1.00 50.66 77 GLY A O 1
ATOM 597 N N . THR A 1 78 ? -39.855 -8.256 26.294 1.00 49.81 78 THR A N 1
ATOM 598 C CA . THR A 1 78 ? -40.940 -7.254 26.180 1.00 49.81 78 THR A CA 1
ATOM 599 C C . THR A 1 78 ? -40.897 -6.565 24.799 1.00 49.81 78 THR A C 1
ATOM 601 O O . THR A 1 78 ? -39.848 -6.531 24.154 1.00 49.81 78 THR A O 1
ATOM 604 N N . GLY A 1 79 ? -42.036 -6.026 24.333 1.00 43.28 79 GLY A N 1
ATOM 605 C CA . GLY A 1 79 ? -42.148 -5.240 23.094 1.00 43.28 79 GLY A CA 1
ATOM 606 C C . GLY A 1 79 ? -43.573 -5.195 22.523 1.00 43.28 79 GLY A C 1
ATOM 607 O O . GLY A 1 79 ? -44.325 -6.158 22.658 1.00 43.28 79 GLY A O 1
ATOM 608 N N . SER A 1 80 ? -43.976 -4.080 21.901 1.00 39.16 80 SER A N 1
ATOM 609 C CA . SER A 1 80 ? -45.228 -4.039 21.125 1.00 39.16 80 SER A CA 1
ATOM 610 C C . SER A 1 80 ? -44.963 -4.664 19.757 1.00 39.16 80 SER A C 1
ATOM 612 O O . SER A 1 80 ? -44.099 -4.192 19.019 1.00 39.16 80 SER A O 1
ATOM 614 N N . SER A 1 81 ? -45.670 -5.745 19.417 1.00 36.09 81 SER A N 1
ATOM 615 C CA . SER A 1 81 ? -45.583 -6.354 18.089 1.00 36.09 81 SER A CA 1
ATOM 616 C C . SER A 1 81 ? -46.007 -5.313 17.052 1.00 36.09 81 SER A C 1
ATOM 618 O O . SER A 1 81 ? -47.194 -5.042 16.884 1.00 36.09 81 SER A O 1
ATOM 620 N N . SER A 1 82 ? -45.047 -4.672 16.388 1.00 34.88 82 SER A N 1
ATOM 621 C CA . SER A 1 82 ? -45.355 -3.844 15.229 1.00 34.88 82 SER A CA 1
ATOM 622 C C . SER A 1 82 ? -45.417 -4.772 14.023 1.00 34.88 82 SER A C 1
ATOM 624 O O . SER A 1 82 ? -44.427 -5.429 13.702 1.00 34.88 82 SER A O 1
ATOM 626 N N . ASN A 1 83 ? -46.554 -4.791 13.339 1.00 31.41 83 ASN A N 1
ATOM 627 C CA . ASN A 1 83 ? -46.832 -5.586 12.138 1.00 31.41 83 ASN A CA 1
ATOM 628 C C . ASN A 1 83 ? -46.051 -5.076 10.908 1.00 31.41 83 ASN A C 1
ATOM 630 O O . ASN A 1 83 ? -46.469 -5.276 9.771 1.00 31.41 83 ASN A O 1
ATOM 634 N N . THR A 1 84 ? -44.971 -4.327 11.123 1.00 29.92 84 THR A N 1
ATOM 635 C CA . THR A 1 84 ? -44.205 -3.699 10.056 1.00 29.92 84 THR A CA 1
ATOM 636 C C . THR A 1 84 ? -43.307 -4.765 9.441 1.00 29.92 84 THR A C 1
ATOM 638 O O . THR A 1 84 ? -42.230 -5.057 9.963 1.00 29.92 84 THR A O 1
ATOM 641 N N . GLU A 1 85 ? -43.783 -5.386 8.361 1.00 29.47 85 GLU A N 1
ATOM 642 C CA . GLU A 1 85 ? -42.966 -6.236 7.498 1.00 29.47 85 GLU A CA 1
ATOM 643 C C . GLU A 1 85 ? -41.725 -5.469 7.035 1.00 29.47 85 GLU A C 1
ATOM 645 O O . GLU A 1 85 ? -41.810 -4.368 6.488 1.00 29.47 85 GLU A O 1
ATOM 650 N N . TRP A 1 86 ? -40.557 -6.075 7.230 1.00 31.19 86 TRP A N 1
ATOM 651 C CA . TRP A 1 86 ? -39.341 -5.677 6.538 1.00 31.19 86 TRP A CA 1
ATOM 652 C C . TRP A 1 86 ? -39.238 -6.506 5.255 1.00 31.19 86 TRP A C 1
ATOM 654 O O . TRP A 1 86 ? -38.650 -7.583 5.249 1.00 31.19 86 TRP A O 1
ATOM 664 N N . THR A 1 87 ? -39.825 -6.026 4.159 1.00 26.70 87 THR A N 1
ATOM 665 C CA . THR A 1 87 ? -39.594 -6.590 2.821 1.00 26.70 87 THR A CA 1
ATOM 666 C C . THR A 1 87 ? -38.289 -6.048 2.244 1.00 26.70 87 THR A C 1
ATOM 668 O O . THR A 1 87 ? -38.174 -4.847 1.982 1.00 26.70 87 THR A O 1
ATOM 671 N N . SER A 1 88 ? -37.317 -6.921 1.974 1.00 28.39 88 SER A N 1
ATOM 672 C CA . SER A 1 88 ? -36.339 -6.652 0.921 1.00 28.39 88 SER A CA 1
ATOM 673 C C . SER A 1 88 ? -37.004 -6.993 -0.417 1.00 28.39 88 SER A C 1
ATOM 675 O O . SER A 1 88 ? -37.370 -8.135 -0.677 1.00 28.39 88 SER A O 1
ATOM 677 N N . ASN A 1 89 ? -37.235 -5.989 -1.263 1.00 21.73 89 ASN A N 1
ATOM 678 C CA . ASN A 1 89 ? -37.785 -6.229 -2.596 1.00 21.73 89 ASN A CA 1
ATOM 679 C C . ASN A 1 89 ? -36.734 -6.941 -3.461 1.00 21.73 89 ASN A C 1
ATOM 681 O O . ASN A 1 89 ? -35.745 -6.328 -3.863 1.00 21.73 89 ASN A O 1
ATOM 685 N N . VAL A 1 90 ? -36.980 -8.211 -3.783 1.00 25.98 90 VAL A N 1
ATOM 686 C CA . VAL A 1 90 ? -36.391 -8.903 -4.936 1.00 25.98 90 VAL A CA 1
ATOM 687 C C . VAL A 1 90 ? -37.553 -9.239 -5.865 1.00 25.98 90 VAL A C 1
ATOM 689 O O . VAL A 1 90 ? -38.162 -10.299 -5.770 1.00 25.98 90 VAL A O 1
ATOM 692 N N . ASN A 1 91 ? -37.919 -8.288 -6.721 1.00 24.97 91 ASN A N 1
ATOM 693 C CA . ASN A 1 91 ? -38.999 -8.475 -7.684 1.00 24.97 91 ASN A CA 1
ATOM 694 C C . ASN A 1 91 ? -38.456 -9.188 -8.926 1.00 24.97 91 ASN A C 1
ATOM 696 O O . ASN A 1 91 ? -38.118 -8.524 -9.900 1.00 24.97 91 ASN A O 1
ATOM 700 N N . ASP A 1 92 ? -38.380 -10.519 -8.897 1.00 28.22 92 ASP A N 1
ATOM 701 C CA . ASP A 1 92 ? -38.507 -11.317 -10.120 1.00 28.22 92 ASP A CA 1
ATOM 702 C C . ASP A 1 92 ? -39.032 -12.729 -9.803 1.00 28.22 92 ASP A C 1
ATOM 704 O O . ASP A 1 92 ? -38.449 -13.477 -9.014 1.00 28.22 92 ASP A O 1
ATOM 708 N N . ASN A 1 93 ? -40.162 -13.091 -10.409 1.00 28.20 93 ASN A N 1
ATOM 709 C CA . ASN A 1 93 ? -40.961 -14.291 -10.121 1.00 28.20 93 ASN A CA 1
ATOM 710 C C . ASN A 1 93 ? -40.370 -15.580 -10.733 1.00 28.20 93 ASN A C 1
ATOM 712 O O . ASN A 1 93 ? -41.102 -16.445 -11.212 1.00 28.20 93 ASN A O 1
ATOM 716 N N . SER A 1 94 ? -39.045 -15.739 -10.728 1.00 27.48 94 SER A N 1
ATOM 717 C CA . SER A 1 94 ? -38.387 -16.911 -11.326 1.00 27.48 94 SER A CA 1
ATOM 718 C C . SER A 1 94 ? -37.195 -17.475 -10.547 1.00 27.48 94 SER A C 1
ATOM 720 O O . SER A 1 94 ? -36.403 -18.235 -11.102 1.00 27.48 94 SER A O 1
ATOM 722 N N . VAL A 1 95 ? -37.069 -17.200 -9.244 1.00 27.80 95 VAL A N 1
ATOM 723 C CA . VAL A 1 95 ? -35.987 -17.800 -8.443 1.00 27.80 95 VAL A CA 1
ATOM 724 C C . VAL A 1 95 ? -36.490 -19.005 -7.647 1.00 27.80 95 VAL A C 1
ATOM 726 O O . VAL A 1 95 ? -37.042 -18.884 -6.557 1.00 27.80 95 VAL A O 1
ATOM 729 N N . THR A 1 96 ? -36.265 -20.204 -8.186 1.00 23.70 96 THR A N 1
ATOM 730 C CA . THR A 1 96 ? -36.332 -21.452 -7.414 1.00 23.70 96 THR A CA 1
ATOM 731 C C . THR A 1 96 ? -35.083 -21.557 -6.533 1.00 23.70 96 THR A C 1
ATOM 733 O O . THR A 1 96 ? -33.970 -21.704 -7.041 1.00 23.70 96 THR A O 1
ATOM 736 N N . PHE A 1 97 ? -35.239 -21.490 -5.210 1.00 28.41 97 PHE A N 1
ATOM 737 C CA . PHE A 1 97 ? -34.124 -21.643 -4.272 1.00 28.41 97 PHE A CA 1
ATOM 738 C C . PHE A 1 97 ? -33.812 -23.126 -4.048 1.00 28.41 97 PHE A C 1
ATOM 740 O O . PHE A 1 97 ? -34.657 -23.894 -3.592 1.00 28.41 97 PHE A O 1
ATOM 747 N N . ARG A 1 98 ? -32.584 -23.541 -4.378 1.00 21.89 98 ARG A N 1
ATOM 748 C CA . ARG A 1 98 ? -32.063 -24.867 -4.013 1.00 21.89 98 ARG A CA 1
ATOM 749 C C . ARG A 1 98 ? -31.599 -24.873 -2.546 1.00 21.89 98 ARG A C 1
ATOM 751 O O . ARG A 1 98 ? -31.215 -23.813 -2.045 1.00 21.89 98 ARG A O 1
ATOM 758 N N . PRO A 1 99 ? -31.577 -26.040 -1.871 1.00 24.38 99 PRO A N 1
ATOM 759 C CA . PRO A 1 99 ? -31.084 -26.144 -0.499 1.00 24.38 99 PRO A CA 1
ATOM 760 C C . PRO A 1 99 ? -29.621 -25.677 -0.439 1.00 24.38 99 PRO A C 1
ATOM 762 O O . PRO A 1 99 ? -28.859 -25.974 -1.359 1.00 24.38 99 PRO A O 1
ATOM 765 N N . ASN A 1 100 ? -29.244 -24.979 0.639 1.00 24.20 100 ASN A N 1
ATOM 766 C CA . ASN A 1 100 ? -27.898 -24.452 0.962 1.00 24.20 100 ASN A CA 1
ATOM 767 C C . ASN A 1 100 ? -27.575 -22.997 0.576 1.00 24.20 100 ASN A C 1
ATOM 769 O O . ASN A 1 100 ? -26.407 -22.654 0.385 1.00 24.20 100 ASN A O 1
ATOM 773 N N . ARG A 1 101 ? -28.562 -22.097 0.526 1.00 26.30 101 ARG A N 1
ATOM 774 C CA . ARG A 1 101 ? -28.299 -20.648 0.471 1.00 26.30 101 ARG A CA 1
ATOM 775 C C . ARG A 1 101 ? -29.272 -19.886 1.366 1.00 26.30 101 ARG A C 1
ATOM 777 O O . ARG A 1 101 ? -30.450 -19.803 1.045 1.00 26.30 101 ARG A O 1
ATOM 784 N N . ILE A 1 102 ? -28.770 -19.294 2.450 1.00 31.03 102 ILE A N 1
ATOM 785 C CA . ILE A 1 102 ? -29.429 -18.160 3.108 1.00 31.03 102 ILE A CA 1
ATOM 786 C C . ILE A 1 102 ? -28.527 -16.946 2.891 1.00 31.03 102 ILE A C 1
ATOM 788 O O . ILE A 1 102 ? -27.396 -16.905 3.367 1.00 31.03 102 ILE A O 1
ATOM 792 N N . CYS A 1 103 ? -29.028 -15.968 2.140 1.00 26.97 103 CYS A N 1
ATOM 793 C CA . CYS A 1 103 ? -28.446 -14.636 2.055 1.00 26.97 103 CYS A CA 1
ATOM 794 C C . CYS A 1 103 ? -29.081 -13.758 3.134 1.00 26.97 103 CYS A C 1
ATOM 796 O O . CYS A 1 103 ? -30.298 -13.594 3.136 1.00 26.97 103 CYS A O 1
ATOM 798 N N . ILE A 1 104 ? -28.275 -13.101 3.969 1.00 30.48 104 ILE A N 1
ATOM 799 C CA . ILE A 1 104 ? -28.698 -11.838 4.588 1.00 30.48 104 ILE A CA 1
ATOM 800 C C . ILE A 1 104 ? -28.178 -10.728 3.676 1.00 30.48 104 ILE A C 1
ATOM 802 O O . ILE A 1 104 ? -27.047 -10.259 3.795 1.00 30.48 104 ILE A O 1
ATOM 806 N N . GLY A 1 105 ? -28.988 -10.372 2.680 1.00 22.30 105 GLY A N 1
ATOM 807 C CA . GLY A 1 105 ? -28.707 -9.252 1.791 1.00 22.30 105 GLY A CA 1
ATOM 808 C C . GLY A 1 105 ? -28.942 -7.937 2.528 1.00 22.30 105 GLY A C 1
ATOM 809 O O . GLY A 1 105 ? -30.076 -7.633 2.863 1.00 22.30 105 GLY A O 1
ATOM 810 N N . ALA A 1 106 ? -27.871 -7.180 2.774 1.00 27.33 106 ALA A N 1
ATOM 811 C CA . ALA A 1 106 ? -27.871 -5.772 3.182 1.00 27.33 106 ALA A CA 1
ATOM 812 C C . ALA A 1 106 ? -28.886 -5.347 4.272 1.00 27.33 106 ALA A C 1
ATOM 814 O O . ALA A 1 106 ? -30.026 -4.995 3.984 1.00 27.33 106 ALA A O 1
ATOM 815 N N . ALA A 1 107 ? -28.419 -5.160 5.510 1.00 29.05 107 ALA A N 1
ATOM 816 C CA . ALA A 1 107 ? -29.102 -4.259 6.439 1.00 29.05 107 ALA A CA 1
ATOM 817 C C . ALA A 1 107 ? -28.732 -2.803 6.092 1.00 29.05 107 ALA A C 1
ATOM 819 O O . ALA A 1 107 ? -27.667 -2.305 6.462 1.00 29.05 107 ALA A O 1
ATOM 820 N N . ARG A 1 108 ? -29.595 -2.104 5.344 1.00 28.84 108 ARG A N 1
ATOM 821 C CA . ARG A 1 108 ? -29.554 -0.638 5.226 1.00 28.84 108 ARG A CA 1
ATOM 822 C C . ARG A 1 108 ? -30.566 -0.063 6.213 1.00 28.84 108 ARG A C 1
ATOM 824 O O . ARG A 1 108 ? -31.758 -0.062 5.932 1.00 28.84 108 ARG A O 1
ATOM 831 N N . ILE A 1 109 ? -30.097 0.469 7.339 1.00 31.25 109 ILE A N 1
ATOM 832 C CA . ILE A 1 109 ? -30.937 1.287 8.224 1.00 31.25 109 ILE A CA 1
ATOM 833 C C . ILE A 1 109 ? -30.954 2.700 7.632 1.00 31.25 109 ILE A C 1
ATOM 835 O O . ILE A 1 109 ? -30.077 3.521 7.889 1.00 31.25 109 ILE A O 1
ATOM 839 N N . GLY A 1 110 ? -31.894 2.945 6.720 1.00 23.89 110 GLY A N 1
ATOM 840 C CA . GLY A 1 110 ? -32.107 4.261 6.123 1.00 23.89 110 GLY A CA 1
ATOM 841 C C . GLY A 1 110 ? -32.951 5.134 7.046 1.00 23.89 110 GLY A C 1
ATOM 842 O O . GLY A 1 110 ? -34.098 4.790 7.309 1.00 23.89 110 GLY A O 1
ATOM 843 N N . GLY A 1 111 ? -32.397 6.257 7.515 1.00 24.30 111 GLY A N 1
ATOM 844 C CA . GLY A 1 111 ? -33.188 7.292 8.194 1.00 24.30 111 GLY A CA 1
ATOM 845 C C . GLY A 1 111 ? -32.500 8.137 9.269 1.00 24.30 111 GLY A C 1
ATOM 846 O O . GLY A 1 111 ? -33.205 8.865 9.958 1.00 24.30 111 GLY A O 1
ATOM 847 N N . VAL A 1 112 ? -31.176 8.080 9.449 1.00 26.50 112 VAL A N 1
ATOM 848 C CA . VAL A 1 112 ? -30.482 8.908 10.458 1.00 26.50 112 VAL A CA 1
ATOM 849 C C . VAL A 1 112 ? -29.325 9.690 9.843 1.00 26.50 112 VAL A C 1
ATOM 851 O O . VAL A 1 112 ? -28.501 9.130 9.123 1.00 26.50 112 VAL A O 1
ATOM 854 N N . ASN A 1 113 ? -29.281 10.991 10.142 1.00 28.69 113 ASN A N 1
ATOM 855 C CA . ASN A 1 113 ? -28.225 11.912 9.730 1.00 28.69 113 ASN A CA 1
ATOM 856 C C . ASN A 1 113 ? -26.870 11.549 10.378 1.00 28.69 113 ASN A C 1
ATOM 858 O O . ASN A 1 113 ? -26.628 11.751 11.566 1.00 28.69 113 ASN A O 1
ATOM 862 N N . GLU A 1 114 ? -26.008 10.995 9.531 1.00 30.80 114 GLU A N 1
ATOM 863 C CA . GLU A 1 114 ? -24.559 11.187 9.345 1.00 30.80 114 GLU A CA 1
ATOM 864 C C . GLU A 1 114 ? -23.518 11.088 10.470 1.00 30.80 114 GLU A C 1
ATOM 866 O O . GLU A 1 114 ? -22.349 11.020 10.108 1.00 30.80 114 GLU A O 1
ATOM 871 N N . SER A 1 115 ? -23.811 10.987 11.770 1.00 29.22 115 SER A N 1
ATOM 872 C CA . SER A 1 115 ? -22.706 11.190 12.740 1.00 29.22 115 SER A CA 1
ATOM 873 C C . SER A 1 115 ? -22.156 10.013 13.550 1.00 29.22 115 SER A C 1
ATOM 875 O O . SER A 1 115 ? -21.058 10.197 14.056 1.00 29.22 115 SER A O 1
ATOM 877 N N . ASN A 1 116 ? -22.773 8.826 13.705 1.00 30.30 116 ASN A N 1
ATOM 878 C CA . ASN A 1 116 ? -22.238 7.885 14.723 1.00 30.30 116 ASN A CA 1
ATOM 879 C C . ASN A 1 116 ? -22.380 6.360 14.528 1.00 30.30 116 ASN A C 1
ATOM 881 O O . ASN A 1 116 ? -22.151 5.634 15.493 1.00 30.30 116 ASN A O 1
ATOM 885 N N . PHE A 1 117 ? -22.696 5.817 13.346 1.00 29.53 117 PHE A N 1
ATOM 886 C CA . PHE A 1 117 ? -22.700 4.349 13.206 1.00 29.53 117 PHE A CA 1
ATOM 887 C C . PHE A 1 117 ? -22.554 3.856 11.760 1.00 29.53 117 PHE A C 1
ATOM 889 O O . PHE A 1 117 ? -23.383 4.177 10.910 1.00 29.53 117 PHE A O 1
ATOM 896 N N . VAL A 1 118 ? -21.539 3.027 11.490 1.00 30.98 118 VAL A N 1
ATOM 897 C CA . VAL A 1 118 ? -21.442 2.204 10.272 1.00 30.98 118 VAL A CA 1
ATOM 898 C C . VAL A 1 118 ? -20.924 0.815 10.658 1.00 30.98 118 VAL A C 1
ATOM 900 O O . VAL A 1 118 ? -19.727 0.568 10.651 1.00 30.98 118 VAL A O 1
ATOM 903 N N . GLY A 1 119 ? -21.829 -0.110 10.980 1.00 30.56 119 GLY A N 1
ATOM 904 C CA . GLY A 1 119 ? -21.545 -1.547 10.935 1.00 30.56 119 GLY A CA 1
ATOM 905 C C . GLY A 1 119 ? -22.068 -2.123 9.618 1.00 30.56 119 GLY A C 1
ATOM 906 O O . GLY A 1 119 ? -23.253 -1.978 9.316 1.00 30.56 119 GLY A O 1
ATOM 907 N N . ARG A 1 120 ? -21.209 -2.749 8.805 1.00 31.42 120 ARG A N 1
ATOM 908 C CA . ARG A 1 120 ? -21.609 -3.490 7.594 1.00 31.42 120 ARG A CA 1
ATOM 909 C C . ARG A 1 120 ? -20.983 -4.882 7.605 1.00 31.42 120 ARG A C 1
ATOM 911 O O . ARG A 1 120 ? -19.767 -5.002 7.595 1.00 31.42 120 ARG A O 1
ATOM 918 N N . LEU A 1 121 ? -21.823 -5.912 7.526 1.00 31.45 121 LEU A N 1
ATOM 919 C CA . LEU A 1 121 ? -21.418 -7.268 7.147 1.00 31.45 121 LEU A CA 1
ATOM 920 C C . LEU A 1 121 ? -21.010 -7.269 5.667 1.00 31.45 121 LEU A C 1
ATOM 922 O O . LEU A 1 121 ? -21.817 -6.874 4.818 1.00 31.45 121 LEU A O 1
ATOM 926 N N . ARG A 1 122 ? -19.784 -7.694 5.338 1.00 33.31 122 ARG A N 1
ATOM 927 C CA . ARG A 1 122 ? -19.341 -7.870 3.943 1.00 33.31 122 ARG A CA 1
ATOM 928 C C . ARG A 1 122 ? -18.496 -9.139 3.771 1.00 33.31 122 ARG A C 1
ATOM 930 O O . ARG A 1 122 ? -17.587 -9.373 4.549 1.00 33.31 122 ARG A O 1
ATOM 937 N N . ASN A 1 123 ? -18.831 -9.899 2.721 1.00 28.78 123 ASN A N 1
ATOM 938 C CA . ASN A 1 123 ? -18.192 -11.122 2.206 1.00 28.78 123 ASN A CA 1
ATOM 939 C C . ASN A 1 123 ? -18.046 -12.316 3.171 1.00 28.78 123 ASN A C 1
ATOM 941 O O . ASN A 1 123 ? -16.927 -12.687 3.514 1.00 28.78 123 ASN A O 1
ATOM 945 N N . PRO A 1 124 ? -19.138 -13.024 3.523 1.00 30.78 124 PRO A N 1
ATOM 946 C CA . PRO A 1 124 ? -18.990 -14.402 3.973 1.00 30.78 124 PRO A CA 1
ATOM 947 C C . PRO A 1 124 ? -18.485 -15.254 2.798 1.00 30.78 124 PRO A C 1
ATOM 949 O O . PRO A 1 124 ? -19.221 -15.507 1.840 1.00 30.78 124 PRO A O 1
ATOM 952 N N . LEU A 1 125 ? -17.226 -15.692 2.855 1.00 27.11 125 LEU A N 1
ATOM 953 C CA . LEU A 1 125 ? -16.734 -16.745 1.973 1.00 27.11 125 LEU A CA 1
ATOM 954 C C . LEU A 1 125 ? -17.338 -18.074 2.422 1.00 27.11 125 LEU A C 1
ATOM 956 O O . LEU A 1 125 ? -17.072 -18.577 3.509 1.00 27.11 125 LEU A O 1
ATOM 960 N N . MET A 1 126 ? -18.190 -18.635 1.571 1.00 30.14 126 MET A N 1
ATOM 961 C CA . MET A 1 126 ? -18.779 -19.948 1.788 1.00 30.14 126 MET A CA 1
ATOM 962 C C . MET A 1 126 ? -17.918 -20.990 1.080 1.00 30.14 126 MET A C 1
ATOM 964 O O . MET A 1 126 ? -18.023 -21.167 -0.131 1.00 30.14 126 MET A O 1
ATOM 968 N N . SER A 1 127 ? -17.075 -21.687 1.840 1.00 28.67 127 SER A N 1
ATOM 969 C CA . SER A 1 127 ? -16.488 -22.951 1.396 1.00 28.67 127 SER A CA 1
ATOM 970 C C . SER A 1 127 ? -17.463 -24.092 1.694 1.00 28.67 127 SER A C 1
ATOM 972 O O . SER A 1 127 ? -18.079 -24.145 2.760 1.00 28.67 127 SER A O 1
ATOM 974 N N . SER A 1 128 ? -17.591 -25.036 0.759 1.00 33.06 128 SER A N 1
ATOM 975 C CA . SER A 1 128 ? -18.374 -26.265 0.934 1.00 33.06 128 SER A CA 1
ATOM 976 C C . SER A 1 128 ? -17.764 -27.250 1.941 1.00 33.06 128 SER A C 1
ATOM 978 O O . SER A 1 128 ? -18.341 -28.312 2.157 1.00 33.06 128 SER A O 1
ATOM 980 N N . THR A 1 129 ? -16.606 -26.939 2.535 1.00 28.42 129 THR A N 1
ATOM 981 C CA . THR A 1 129 ? -15.878 -27.845 3.440 1.00 28.42 129 THR A CA 1
ATOM 982 C C . THR A 1 129 ? -15.456 -27.233 4.779 1.00 28.42 129 THR A C 1
ATOM 984 O O . THR A 1 129 ? -15.115 -27.996 5.677 1.00 28.42 129 THR A O 1
ATOM 987 N N . ALA A 1 130 ? -15.547 -25.914 4.977 1.00 30.14 130 ALA A N 1
ATOM 988 C CA . ALA A 1 130 ? -15.468 -25.268 6.295 1.00 30.14 130 ALA A CA 1
ATOM 989 C C . ALA A 1 130 ? -15.918 -23.802 6.183 1.00 30.14 130 ALA A C 1
ATOM 991 O O . ALA A 1 130 ? -15.330 -23.040 5.423 1.00 30.14 130 ALA A O 1
ATOM 992 N N . ALA A 1 131 ? -16.949 -23.396 6.926 1.00 28.84 131 ALA A N 1
ATOM 993 C CA . ALA A 1 131 ? -17.447 -22.021 6.929 1.00 28.84 131 ALA A CA 1
ATOM 994 C C . ALA A 1 131 ? -17.253 -21.394 8.314 1.00 28.84 131 ALA A C 1
ATOM 996 O O . ALA A 1 131 ? -17.990 -21.709 9.251 1.00 28.84 131 ALA A O 1
ATOM 997 N N . THR A 1 132 ? -16.284 -20.491 8.434 1.00 26.73 132 THR A N 1
ATOM 998 C CA . THR A 1 132 ? -16.229 -19.489 9.502 1.00 26.73 132 THR A CA 1
ATOM 999 C C . THR A 1 132 ? -16.745 -18.165 8.940 1.00 26.73 132 THR A C 1
ATOM 1001 O O . THR A 1 132 ? -16.398 -17.762 7.834 1.00 26.73 132 THR A O 1
ATOM 1004 N N . ALA A 1 133 ? -17.617 -17.495 9.689 1.00 30.64 133 ALA A N 1
ATOM 1005 C CA . ALA A 1 133 ? -17.990 -16.108 9.446 1.00 30.64 133 ALA A CA 1
ATOM 1006 C C . ALA A 1 133 ? -17.637 -15.335 10.717 1.00 30.64 133 ALA A C 1
ATOM 1008 O O . ALA A 1 133 ? -18.216 -15.597 11.770 1.00 30.64 133 ALA A O 1
ATOM 1009 N N . GLU A 1 134 ? -16.673 -14.423 10.630 1.00 29.25 134 GLU A N 1
ATOM 1010 C CA . GLU A 1 134 ? -16.383 -13.485 11.712 1.00 29.25 134 GLU A CA 1
ATOM 1011 C C . GLU A 1 134 ? -17.334 -12.289 11.599 1.00 29.25 134 GLU A C 1
ATOM 1013 O O . GLU A 1 134 ? -17.417 -11.621 10.566 1.00 29.25 134 GLU A O 1
ATOM 1018 N N . VAL A 1 135 ? -18.088 -12.028 12.667 1.00 32.72 135 VAL A N 1
ATOM 1019 C CA . VAL A 1 135 ? -18.904 -10.820 12.811 1.00 32.72 135 VAL A CA 1
ATOM 1020 C C . VAL A 1 135 ? -18.113 -9.848 13.669 1.00 32.72 135 VAL A C 1
ATOM 1022 O O . VAL A 1 135 ? -17.987 -10.050 14.873 1.00 32.72 135 VAL A O 1
ATOM 1025 N N . MET A 1 136 ? -17.598 -8.784 13.056 1.00 34.25 136 MET A N 1
ATOM 1026 C CA . MET A 1 136 ? -16.907 -7.726 13.786 1.00 34.25 136 MET A CA 1
ATOM 1027 C C . MET A 1 136 ? -17.822 -6.538 14.037 1.00 34.25 136 MET A C 1
ATOM 1029 O O . MET A 1 136 ? -18.264 -5.852 13.116 1.00 34.25 136 MET A O 1
ATOM 1033 N N . LEU A 1 137 ? -18.088 -6.305 15.318 1.00 33.53 137 LEU A N 1
ATOM 1034 C CA . LEU A 1 137 ? -18.690 -5.087 15.835 1.00 33.53 137 LEU A CA 1
ATOM 1035 C C . LEU A 1 137 ? -17.538 -4.169 16.260 1.00 33.53 137 LEU A C 1
ATOM 1037 O O . LEU A 1 137 ? -16.933 -4.398 17.302 1.00 33.53 137 LEU A O 1
ATOM 1041 N N . THR A 1 138 ? -17.195 -3.161 15.460 1.00 33.19 138 THR A N 1
ATOM 1042 C CA . THR A 1 138 ? -16.218 -2.145 15.876 1.00 33.19 138 THR A CA 1
ATOM 1043 C C . THR A 1 138 ? -16.900 -1.123 16.788 1.00 33.19 138 THR A C 1
ATOM 1045 O O . THR A 1 138 ? -17.801 -0.397 16.364 1.00 33.19 138 THR A O 1
ATOM 1048 N N . ASP A 1 139 ? -16.490 -1.081 18.058 1.00 32.44 139 ASP A N 1
ATOM 1049 C CA . ASP A 1 139 ? -16.860 -0.020 19.004 1.00 32.44 139 ASP A CA 1
ATOM 1050 C C . ASP A 1 139 ? -16.230 1.310 18.538 1.00 32.44 139 ASP A C 1
ATOM 1052 O O . ASP A 1 139 ? -15.117 1.341 18.029 1.00 32.44 139 ASP A O 1
ATOM 1056 N N . LYS A 1 140 ? -16.878 2.457 18.749 1.00 35.69 140 LYS A N 1
ATOM 1057 C CA . LYS A 1 140 ? -16.226 3.763 18.545 1.00 35.69 140 LYS A CA 1
ATOM 1058 C C . LYS A 1 140 ? -14.987 3.931 19.452 1.00 35.69 140 LYS A C 1
ATOM 1060 O O . LYS A 1 140 ? -14.087 4.694 19.120 1.00 35.69 140 LYS A O 1
ATOM 1065 N N . ARG A 1 141 ? -14.914 3.192 20.568 1.00 36.94 141 ARG A N 1
ATOM 1066 C CA . ARG A 1 141 ? -13.733 3.086 21.448 1.00 36.94 141 ARG A CA 1
ATOM 1067 C C . ARG A 1 141 ? -12.592 2.253 20.860 1.00 36.94 141 ARG A C 1
ATOM 1069 O O . ARG A 1 141 ? -11.459 2.414 21.297 1.00 36.94 141 ARG A O 1
ATOM 1076 N N . ASP A 1 142 ? -12.850 1.432 19.847 1.00 43.66 142 ASP A N 1
ATOM 1077 C CA . ASP A 1 142 ? -11.801 0.704 19.129 1.00 43.66 142 ASP A CA 1
ATOM 1078 C C . ASP A 1 142 ? -10.968 1.616 18.218 1.00 43.66 142 ASP A C 1
ATOM 1080 O O . ASP A 1 142 ? -9.812 1.302 17.940 1.00 43.66 142 ASP A O 1
ATOM 1084 N N . ASN A 1 143 ? -11.525 2.761 17.808 1.00 49.06 143 ASN A N 1
ATOM 1085 C CA . ASN A 1 143 ? -10.807 3.793 17.057 1.00 49.06 143 ASN A CA 1
ATOM 1086 C C . ASN A 1 143 ? -9.960 4.714 17.950 1.00 49.06 143 ASN A C 1
ATOM 1088 O O . ASN A 1 143 ? -9.253 5.566 17.429 1.00 49.06 143 ASN A O 1
ATOM 1092 N N . ALA A 1 144 ? -10.017 4.549 19.276 1.00 57.09 144 ALA A N 1
ATOM 1093 C CA . ALA A 1 144 ? -9.135 5.258 20.204 1.00 57.09 144 ALA A CA 1
ATOM 1094 C C . ALA A 1 144 ? -7.781 4.550 20.392 1.00 57.09 144 ALA A C 1
ATOM 1096 O O . ALA A 1 144 ? -6.938 5.047 21.134 1.00 57.09 144 ALA A O 1
ATOM 1097 N N . GLN A 1 145 ? -7.582 3.386 19.763 1.00 76.38 145 GLN A N 1
ATOM 1098 C CA . GLN A 1 145 ? -6.300 2.695 19.792 1.00 76.38 145 GLN A CA 1
ATOM 1099 C C . GLN A 1 145 ? -5.322 3.360 18.819 1.00 76.38 145 GLN A C 1
ATOM 1101 O O . GLN A 1 145 ? -5.718 3.709 17.705 1.00 76.38 145 GLN A O 1
ATOM 1106 N N . PRO A 1 146 ? -4.044 3.493 19.195 1.00 92.50 146 PRO A N 1
ATOM 1107 C CA . PRO A 1 146 ? -3.039 4.034 18.299 1.00 92.50 146 PRO A CA 1
ATOM 1108 C C . PRO A 1 146 ? -2.756 3.107 17.116 1.00 92.50 146 PRO A C 1
ATOM 1110 O O . PRO A 1 146 ? -2.686 1.878 17.258 1.00 92.50 146 PRO A O 1
ATOM 1113 N N . TYR A 1 147 ? -2.529 3.707 15.947 1.00 95.88 147 TYR A N 1
ATOM 1114 C CA . TYR A 1 147 ? -2.233 2.976 14.721 1.00 95.88 147 TYR A CA 1
ATOM 1115 C C . TYR A 1 147 ? -0.746 2.985 14.364 1.00 95.88 147 TYR A C 1
ATOM 1117 O O . TYR A 1 147 ? -0.044 3.988 14.485 1.00 95.88 147 TYR A O 1
ATOM 1125 N N . ASP A 1 148 ? -0.270 1.854 13.864 1.00 97.94 148 ASP A N 1
ATOM 1126 C CA . ASP A 1 148 ? 0.878 1.773 12.972 1.00 97.94 148 ASP A CA 1
ATOM 1127 C C . ASP A 1 148 ? 0.369 2.016 11.545 1.00 97.94 148 ASP A C 1
ATOM 1129 O O . ASP A 1 148 ? -0.303 1.171 10.945 1.00 97.94 148 ASP A O 1
ATOM 1133 N N . VAL A 1 149 ? 0.633 3.214 11.028 1.00 98.44 149 VAL A N 1
ATOM 1134 C CA . VAL A 1 149 ? 0.137 3.678 9.732 1.00 98.44 149 VAL A CA 1
ATOM 1135 C C . VAL A 1 149 ? 1.065 3.205 8.615 1.00 98.44 149 VAL A C 1
ATOM 1137 O O . 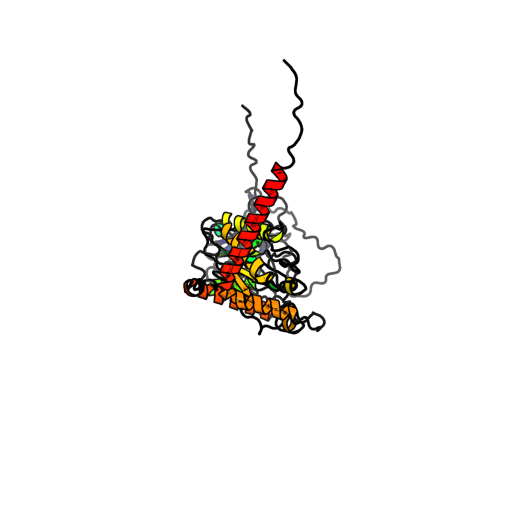VAL A 1 149 ? 2.271 3.462 8.634 1.00 98.44 149 VAL A O 1
ATOM 1140 N N . MET A 1 150 ? 0.487 2.517 7.631 1.00 98.75 150 MET A N 1
ATOM 1141 C CA . MET A 1 150 ? 1.159 2.017 6.431 1.00 98.75 150 MET A CA 1
ATOM 1142 C C . MET A 1 150 ? 0.633 2.757 5.206 1.00 98.75 150 MET A C 1
ATOM 1144 O O . MET A 1 150 ? -0.539 2.628 4.854 1.00 98.75 150 MET A O 1
ATOM 1148 N N . VAL A 1 151 ? 1.485 3.538 4.548 1.00 98.75 151 VAL A N 1
ATOM 1149 C CA . VAL A 1 151 ? 1.081 4.326 3.376 1.00 98.75 151 VAL A CA 1
ATOM 1150 C C . VAL A 1 151 ? 1.376 3.535 2.108 1.00 98.75 151 VAL A C 1
ATOM 1152 O O . VAL A 1 151 ? 2.539 3.306 1.796 1.00 98.75 151 VAL A O 1
ATOM 1155 N N . ASN A 1 152 ? 0.347 3.135 1.358 1.00 98.69 152 ASN A N 1
ATOM 1156 C CA . ASN A 1 152 ? 0.509 2.297 0.165 1.00 98.69 152 ASN A CA 1
ATOM 1157 C C . ASN A 1 152 ? 0.301 3.123 -1.109 1.00 98.69 152 ASN A C 1
ATOM 1159 O O . ASN A 1 152 ? -0.835 3.478 -1.456 1.00 98.69 152 ASN A O 1
ATOM 1163 N N . PHE A 1 153 ? 1.385 3.404 -1.830 1.00 98.00 153 PHE A N 1
ATOM 1164 C CA . PHE A 1 153 ? 1.401 4.275 -3.005 1.00 98.00 153 PHE A CA 1
ATOM 1165 C C . PHE A 1 153 ? 2.060 3.618 -4.224 1.00 98.00 153 PHE A C 1
ATOM 1167 O O . PHE A 1 153 ? 2.674 2.562 -4.136 1.00 98.00 153 PHE A O 1
ATOM 1174 N N . GLY A 1 154 ? 1.918 4.239 -5.391 1.00 96.94 154 GLY A N 1
ATOM 1175 C CA . GLY A 1 154 ? 2.454 3.717 -6.646 1.00 96.94 154 GLY A CA 1
ATOM 1176 C C . GLY A 1 154 ? 1.351 3.330 -7.629 1.00 96.94 154 GLY A C 1
ATOM 1177 O O . GLY A 1 154 ? 0.349 4.036 -7.737 1.00 96.94 154 GLY A O 1
ATOM 1178 N N . GLN A 1 155 ? 1.522 2.231 -8.361 1.00 95.81 155 GLN A N 1
ATOM 1179 C CA . GLN A 1 155 ? 0.659 1.871 -9.488 1.00 95.81 155 GLN A CA 1
ATOM 1180 C C . GLN A 1 155 ? -0.039 0.512 -9.353 1.00 95.81 155 GLN A C 1
ATOM 1182 O O . GLN A 1 155 ? -0.334 0.052 -8.255 1.00 95.81 155 GLN A O 1
ATOM 1187 N N . SER A 1 156 ? -0.397 -0.116 -10.476 1.00 97.25 156 SER A N 1
ATOM 1188 C CA . SER A 1 156 ? -1.310 -1.261 -10.528 1.00 97.25 156 SER A CA 1
ATOM 1189 C C . SER A 1 156 ? -0.849 -2.467 -9.710 1.00 97.25 156 SER A C 1
ATOM 1191 O O . SER A 1 156 ? -1.687 -3.124 -9.099 1.00 97.25 156 SER A O 1
ATOM 1193 N N . ASN A 1 157 ? 0.456 -2.731 -9.631 1.00 97.94 157 ASN A N 1
ATOM 1194 C CA . ASN A 1 157 ? 0.988 -3.795 -8.780 1.00 97.94 157 ASN A CA 1
ATOM 1195 C C . ASN A 1 157 ? 0.914 -3.479 -7.275 1.00 97.94 157 ASN A C 1
ATOM 1197 O O . ASN A 1 157 ? 0.885 -4.412 -6.477 1.00 97.94 157 ASN A O 1
ATOM 1201 N N . GLU A 1 158 ? 0.811 -2.205 -6.879 1.00 98.50 158 GLU A N 1
ATOM 1202 C CA . GLU A 1 158 ? 0.502 -1.833 -5.490 1.00 98.50 158 GLU A CA 1
ATOM 1203 C C . GLU A 1 158 ? -0.998 -1.964 -5.213 1.00 98.50 158 GLU A C 1
ATOM 1205 O O . GLU A 1 158 ? -1.384 -2.464 -4.162 1.00 98.50 158 GLU A O 1
ATOM 1210 N N . ILE A 1 159 ? -1.847 -1.567 -6.174 1.00 97.81 159 ILE A N 1
ATOM 1211 C CA . ILE A 1 159 ? -3.307 -1.732 -6.064 1.00 97.81 159 ILE A CA 1
ATOM 1212 C C . ILE A 1 159 ? -3.678 -3.195 -5.841 1.00 97.81 159 ILE A C 1
ATOM 1214 O O . ILE A 1 159 ? -4.592 -3.500 -5.079 1.00 97.81 159 ILE A O 1
ATOM 1218 N N . GLY A 1 160 ? -2.998 -4.082 -6.561 1.00 95.69 160 GLY A N 1
ATOM 1219 C CA . GLY A 1 160 ? -3.379 -5.473 -6.677 1.00 95.69 160 GLY A CA 1
ATOM 1220 C C . GLY A 1 160 ? -4.085 -5.751 -7.992 1.00 95.69 160 GLY A C 1
ATOM 1221 O O . GLY A 1 160 ? -5.103 -5.149 -8.352 1.00 95.69 160 GLY A O 1
ATOM 1222 N N . ARG A 1 161 ? -3.493 -6.679 -8.738 1.00 94.88 161 ARG A N 1
ATOM 1223 C CA . ARG A 1 161 ? -4.018 -7.218 -9.996 1.00 94.88 161 ARG A CA 1
ATOM 1224 C C . ARG A 1 161 ? -3.952 -8.743 -10.029 1.00 94.88 161 ARG A C 1
ATOM 1226 O O . ARG A 1 161 ? -4.402 -9.329 -11.011 1.00 94.88 161 ARG A O 1
ATOM 1233 N N . GLY A 1 162 ? -3.453 -9.378 -8.968 1.00 91.50 162 GLY A N 1
ATOM 1234 C CA . GLY A 1 162 ? -3.593 -10.817 -8.788 1.00 91.50 162 GLY A CA 1
ATOM 1235 C C . GLY A 1 162 ? -5.071 -11.151 -8.618 1.00 91.50 162 GLY A C 1
ATOM 1236 O O . GLY A 1 162 ? -5.749 -10.471 -7.857 1.00 91.50 162 GLY A O 1
ATOM 1237 N N . LEU A 1 163 ? -5.579 -12.129 -9.364 1.00 89.19 163 LEU A N 1
ATOM 1238 C CA . LEU A 1 163 ? -7.001 -12.479 -9.389 1.00 89.19 163 LEU A CA 1
ATOM 1239 C C . LEU A 1 163 ? -7.288 -13.682 -8.493 1.00 89.19 163 LEU A C 1
ATOM 1241 O O . LEU A 1 163 ? -6.460 -14.587 -8.410 1.00 89.19 163 LEU A O 1
ATOM 1245 N N . GLY A 1 164 ? -8.481 -13.713 -7.903 1.00 82.56 164 GLY A N 1
ATOM 1246 C CA . GLY A 1 164 ? -8.952 -14.832 -7.093 1.00 82.56 164 GLY A CA 1
ATOM 1247 C C . GLY A 1 164 ? -8.635 -14.643 -5.616 1.00 82.56 164 GLY A C 1
ATOM 1248 O O . GLY A 1 164 ? -7.625 -15.139 -5.107 1.00 82.56 164 GLY A O 1
ATOM 1249 N N . ILE A 1 165 ? -9.532 -13.944 -4.924 1.00 81.50 165 ILE A N 1
ATOM 1250 C CA . ILE A 1 165 ? -9.496 -13.835 -3.467 1.00 81.50 165 ILE A CA 1
ATOM 1251 C C . ILE A 1 165 ? -9.760 -15.216 -2.858 1.00 81.50 165 ILE A C 1
ATOM 1253 O O . ILE A 1 165 ? -10.775 -15.861 -3.131 1.00 81.50 165 ILE A O 1
ATOM 1257 N N . ASP A 1 166 ? -8.859 -15.653 -1.985 1.00 85.06 166 ASP A N 1
ATOM 1258 C CA . ASP A 1 166 ? -9.007 -16.865 -1.189 1.00 85.06 166 ASP A CA 1
ATOM 1259 C C . ASP A 1 166 ? -9.491 -16.491 0.213 1.00 85.06 166 ASP A C 1
ATOM 1261 O O . ASP A 1 166 ? -8.847 -15.729 0.931 1.00 85.06 166 ASP A O 1
ATOM 1265 N N . GLY A 1 167 ? -10.625 -17.040 0.642 1.00 72.00 167 GLY A N 1
ATOM 1266 C CA . GLY A 1 167 ? -11.217 -16.647 1.923 1.00 72.00 167 GLY A CA 1
ATOM 1267 C C . GLY A 1 167 ? -10.482 -17.101 3.169 1.00 72.00 167 GLY A C 1
ATOM 1268 O O . GLY A 1 167 ? -10.836 -16.649 4.252 1.00 72.00 167 GLY A O 1
ATOM 1269 N N . THR A 1 168 ? -9.484 -17.969 3.036 1.00 76.69 168 THR A N 1
ATOM 1270 C CA . THR A 1 168 ? -8.605 -18.358 4.140 1.00 76.69 168 THR A CA 1
ATOM 1271 C C . THR A 1 168 ? -7.343 -17.504 4.128 1.00 76.69 168 THR A C 1
ATOM 1273 O O . THR A 1 168 ? -6.972 -16.930 5.151 1.00 76.69 168 THR A O 1
ATOM 1276 N N . LEU A 1 169 ? -6.683 -17.383 2.974 1.00 76.00 169 LEU A N 1
ATOM 1277 C CA . LEU A 1 169 ? -5.413 -16.661 2.858 1.00 76.00 169 LEU A CA 1
ATOM 1278 C C . LEU A 1 169 ? -5.602 -15.139 2.937 1.00 76.00 169 LEU A C 1
ATOM 1280 O O . LEU A 1 169 ? -4.810 -14.446 3.584 1.00 76.00 169 LEU A O 1
ATOM 1284 N N . ASP A 1 170 ? -6.691 -14.624 2.368 1.00 83.81 170 ASP A N 1
ATOM 1285 C CA . ASP A 1 170 ? -7.005 -13.193 2.285 1.00 83.81 170 ASP A CA 1
ATOM 1286 C C . ASP A 1 170 ? -8.079 -12.767 3.298 1.00 83.81 170 ASP A C 1
ATOM 1288 O O . ASP A 1 170 ? -8.607 -11.659 3.226 1.00 83.81 170 ASP A O 1
ATOM 1292 N N . ALA A 1 171 ? -8.367 -13.620 4.290 1.00 80.38 171 ALA A N 1
ATOM 1293 C CA . ALA A 1 171 ? -9.275 -13.300 5.389 1.00 80.38 171 ALA A CA 1
ATOM 1294 C C . ALA A 1 171 ? -8.902 -11.964 6.053 1.00 80.38 171 ALA A C 1
ATOM 1296 O O . ALA A 1 171 ? -7.720 -11.652 6.230 1.00 80.38 171 ALA A O 1
ATOM 1297 N N . THR A 1 172 ? -9.898 -11.171 6.432 1.00 81.69 172 THR A N 1
ATOM 1298 C CA . THR A 1 172 ? -9.676 -9.925 7.173 1.00 81.69 172 THR A CA 1
ATOM 1299 C C . THR A 1 172 ? -9.079 -10.205 8.553 1.00 81.69 172 THR A C 1
ATOM 1301 O O . THR A 1 172 ? -9.329 -11.259 9.126 1.00 81.69 172 THR A O 1
ATOM 1304 N N . ASP A 1 173 ? -8.337 -9.251 9.117 1.00 83.62 173 ASP A N 1
ATOM 1305 C CA . ASP A 1 173 ? -7.930 -9.273 10.528 1.00 83.62 173 ASP A CA 1
ATOM 1306 C C . ASP A 1 173 ? -8.457 -8.004 11.192 1.00 83.62 173 ASP A C 1
ATOM 1308 O O . ASP A 1 173 ? -8.303 -6.901 10.672 1.00 83.62 173 ASP A O 1
ATOM 1312 N N . VAL A 1 174 ? -9.074 -8.168 12.354 1.00 81.25 174 VAL A N 1
ATOM 1313 C CA . VAL A 1 174 ? -9.726 -7.113 13.141 1.00 81.25 174 VAL A CA 1
ATOM 1314 C C . VAL A 1 174 ? -8.795 -5.957 13.509 1.00 81.25 174 VAL A C 1
ATOM 1316 O O . VAL A 1 174 ? -9.242 -4.835 13.760 1.00 81.25 174 VAL A O 1
ATOM 1319 N N . ARG A 1 175 ? -7.490 -6.236 13.552 1.00 88.88 175 ARG A N 1
ATOM 1320 C CA . ARG A 1 175 ? -6.427 -5.277 13.850 1.00 88.88 175 ARG A CA 1
ATOM 1321 C C . ARG A 1 175 ? -5.966 -4.517 12.613 1.00 88.88 175 ARG A C 1
ATOM 1323 O O . ARG A 1 175 ? -5.181 -3.592 12.776 1.00 88.88 175 ARG A O 1
ATOM 1330 N N . ILE A 1 176 ? -6.408 -4.886 11.409 1.00 95.38 176 ILE A N 1
ATOM 1331 C CA . ILE A 1 176 ? -6.040 -4.223 10.156 1.00 95.38 176 ILE A CA 1
ATOM 1332 C C . ILE A 1 176 ? -7.228 -3.416 9.650 1.00 95.38 176 ILE A C 1
ATOM 1334 O O . ILE A 1 176 ? -8.289 -3.940 9.310 1.00 95.38 176 ILE A O 1
ATOM 1338 N N . GLN A 1 177 ? -7.029 -2.114 9.566 1.00 95.38 177 GLN A N 1
ATOM 1339 C CA . GLN A 1 177 ? -8.017 -1.162 9.093 1.00 95.38 177 GLN A CA 1
ATOM 1340 C C . GLN A 1 177 ? -7.452 -0.388 7.907 1.00 95.38 177 GLN A C 1
ATOM 1342 O O . GLN A 1 177 ? -6.249 -0.422 7.650 1.00 95.38 177 GLN A O 1
ATOM 1347 N N . GLN A 1 178 ? -8.312 0.279 7.148 1.00 96.94 178 GLN A N 1
ATOM 1348 C CA . GLN A 1 178 ? -7.898 1.136 6.047 1.00 96.94 178 GLN A CA 1
ATOM 1349 C C . GLN A 1 178 ? -8.608 2.487 6.092 1.00 96.94 178 GLN A C 1
ATOM 1351 O O . GLN A 1 178 ? -9.758 2.588 6.527 1.00 96.94 178 GLN A O 1
ATOM 1356 N N . TRP A 1 179 ? -7.921 3.517 5.603 1.00 96.38 179 TRP A N 1
ATOM 1357 C CA . TRP A 1 179 ? -8.489 4.840 5.385 1.00 96.38 179 TRP A CA 1
ATOM 1358 C C . TRP A 1 179 ? -9.280 4.858 4.074 1.00 96.38 179 TRP A C 1
ATOM 1360 O O . TRP A 1 179 ? -8.707 4.844 2.977 1.00 96.38 179 TRP A O 1
ATOM 1370 N N . GLY A 1 180 ? -10.607 4.880 4.181 1.00 88.56 180 GLY A N 1
ATOM 1371 C CA . GLY A 1 180 ? -11.511 4.744 3.046 1.00 88.56 180 GLY A CA 1
ATOM 1372 C C . GLY A 1 180 ? -11.505 5.923 2.092 1.00 88.56 180 GLY A C 1
ATOM 1373 O O . GLY A 1 180 ? -11.278 7.076 2.463 1.00 88.56 180 GLY A O 1
ATOM 1374 N N . ARG A 1 181 ? -11.684 5.608 0.813 1.00 88.81 181 ARG A N 1
ATOM 1375 C CA . ARG A 1 181 ? -11.605 6.531 -0.328 1.00 88.81 181 ARG A CA 1
ATOM 1376 C C . ARG A 1 181 ? -12.933 6.653 -1.054 1.00 88.81 181 ARG A C 1
ATOM 1378 O O . ARG A 1 181 ? -13.207 7.673 -1.674 1.00 88.81 181 ARG A O 1
ATOM 1385 N N . ASN A 1 182 ? -13.733 5.596 -1.034 1.00 81.19 182 ASN A N 1
ATOM 1386 C CA . ASN A 1 182 ? -14.942 5.515 -1.831 1.00 81.19 182 ASN A CA 1
ATOM 1387 C C . ASN A 1 182 ? -16.171 5.619 -0.935 1.00 81.19 182 ASN A C 1
ATOM 1389 O O . ASN A 1 182 ? -16.201 5.117 0.187 1.00 81.19 182 ASN A O 1
ATOM 1393 N N . SER A 1 183 ? -17.234 6.240 -1.443 1.00 72.69 183 SER A N 1
ATOM 1394 C CA . SER A 1 183 ? -18.512 6.271 -0.732 1.00 72.69 183 SER A CA 1
ATOM 1395 C C . SER A 1 183 ? -19.003 4.842 -0.430 1.00 72.69 183 SER A C 1
ATOM 1397 O O . SER A 1 183 ? -18.961 3.977 -1.310 1.00 72.69 183 SER A O 1
ATOM 1399 N N . PRO A 1 184 ? -19.493 4.560 0.793 1.00 81.88 184 PRO A N 1
ATOM 1400 C CA . PRO A 1 184 ? -19.779 5.498 1.892 1.00 81.88 184 PRO A CA 1
ATOM 1401 C C . PRO A 1 184 ? -18.649 5.658 2.929 1.00 81.88 184 PRO A C 1
ATOM 1403 O O . PRO A 1 184 ? -18.871 6.268 3.981 1.00 81.88 184 PRO A O 1
ATOM 1406 N N . ASN A 1 185 ? -17.484 5.072 2.659 1.00 77.75 185 ASN A N 1
ATOM 1407 C CA . ASN A 1 185 ? -16.339 4.983 3.561 1.00 77.75 185 ASN A CA 1
ATOM 1408 C C . ASN A 1 185 ? -15.308 6.098 3.341 1.00 77.75 185 ASN A C 1
ATOM 1410 O O . ASN A 1 185 ? -14.279 6.100 4.007 1.00 77.75 185 ASN A O 1
ATOM 1414 N N . ASP A 1 186 ? -15.555 7.024 2.412 1.00 84.94 186 ASP A N 1
ATOM 1415 C CA . ASP A 1 186 ? -14.620 8.111 2.142 1.00 84.94 186 ASP A CA 1
ATOM 1416 C C . ASP A 1 186 ? -14.322 8.917 3.415 1.00 84.94 186 ASP A C 1
ATOM 1418 O O . ASP A 1 186 ? -15.240 9.317 4.138 1.00 84.94 186 ASP A O 1
ATOM 1422 N N . ASN A 1 187 ? -13.027 9.101 3.678 1.00 86.38 187 ASN A N 1
ATOM 1423 C CA . ASN A 1 187 ? -12.456 9.714 4.877 1.00 86.38 187 ASN A CA 1
ATOM 1424 C C . ASN A 1 187 ? -12.940 9.085 6.190 1.00 86.38 187 ASN A C 1
ATOM 1426 O O . ASN A 1 187 ? -13.232 9.781 7.160 1.00 86.38 187 ASN A O 1
ATOM 1430 N N . LYS A 1 188 ? -13.071 7.755 6.207 1.00 85.25 188 LYS A N 1
ATOM 1431 C CA . LYS A 1 188 ? -13.397 6.984 7.409 1.00 85.25 188 LYS A CA 1
ATOM 1432 C C . LYS A 1 188 ? -12.460 5.803 7.543 1.00 85.25 188 LYS A C 1
ATOM 1434 O O . LYS A 1 188 ? -12.133 5.143 6.556 1.00 85.25 188 LYS A O 1
ATOM 1439 N N . ILE A 1 189 ? -12.107 5.485 8.781 1.00 86.00 189 ILE A N 1
ATOM 1440 C CA . ILE A 1 189 ? -11.436 4.233 9.100 1.00 86.00 189 ILE A CA 1
ATOM 1441 C C . ILE A 1 189 ? -12.465 3.096 9.123 1.00 86.00 189 ILE A C 1
ATOM 1443 O O . ILE A 1 189 ? -13.517 3.204 9.759 1.00 86.00 189 ILE A O 1
ATOM 1447 N N . PHE A 1 190 ? -12.167 1.993 8.438 1.00 81.44 190 PHE A N 1
ATOM 1448 C CA . PHE A 1 190 ? -12.966 0.769 8.489 1.00 81.44 190 PHE A CA 1
ATOM 1449 C C . PHE A 1 190 ? -12.093 -0.476 8.297 1.00 81.44 190 PHE A C 1
ATOM 1451 O O . PHE A 1 190 ? -10.923 -0.368 7.937 1.00 81.44 190 PHE A O 1
ATOM 1458 N N . LEU A 1 191 ? -12.653 -1.664 8.547 1.00 85.75 191 LEU A N 1
ATOM 1459 C CA . LEU A 1 191 ? -11.943 -2.939 8.404 1.00 85.75 191 LEU A CA 1
ATOM 1460 C C . LEU A 1 191 ? -11.316 -3.074 7.007 1.00 85.75 191 LEU A C 1
ATOM 1462 O O . LEU A 1 191 ? -11.996 -2.900 5.990 1.00 85.75 191 LEU A O 1
ATOM 1466 N N . ALA A 1 192 ? -10.024 -3.391 6.960 1.00 89.81 192 ALA A N 1
ATOM 1467 C CA . ALA A 1 192 ? -9.334 -3.616 5.702 1.00 89.81 192 ALA A CA 1
ATOM 1468 C C . ALA A 1 192 ? -9.693 -4.990 5.129 1.00 89.81 192 ALA A C 1
ATOM 1470 O O . ALA A 1 192 ? -9.740 -5.986 5.851 1.00 89.81 192 ALA A O 1
ATOM 1471 N N . ALA A 1 193 ? -9.928 -5.032 3.822 1.00 90.12 193 ALA A N 1
ATOM 1472 C CA . ALA A 1 193 ? -10.159 -6.246 3.053 1.00 90.12 193 ALA A CA 1
ATOM 1473 C C . ALA A 1 193 ? -9.644 -6.020 1.631 1.00 90.12 193 ALA A C 1
ATOM 1475 O O . ALA A 1 193 ? -9.727 -4.892 1.136 1.00 90.12 193 ALA A O 1
ATOM 1476 N N . ASP A 1 194 ? -9.154 -7.073 0.980 1.00 88.69 194 ASP A N 1
ATOM 1477 C CA . ASP A 1 194 ? -8.874 -7.018 -0.450 1.00 88.69 194 ASP A CA 1
ATOM 1478 C C . ASP A 1 194 ? -10.184 -6.962 -1.267 1.00 88.69 194 ASP A C 1
ATOM 1480 O O . ASP A 1 194 ? -11.181 -7.598 -0.900 1.00 88.69 194 ASP A O 1
ATOM 1484 N N . PRO A 1 195 ? -10.206 -6.217 -2.385 1.00 94.62 195 PRO A N 1
ATOM 1485 C CA . PRO A 1 195 ? -9.202 -5.226 -2.774 1.00 94.62 195 PRO A CA 1
ATOM 1486 C C . PRO A 1 195 ? -9.231 -3.996 -1.843 1.00 94.62 195 PRO A C 1
ATOM 1488 O O . PRO A 1 195 ? -10.303 -3.483 -1.507 1.00 94.62 195 PRO A O 1
ATOM 1491 N N . LEU A 1 196 ? -8.056 -3.472 -1.483 1.00 96.81 196 LEU A N 1
ATOM 1492 C CA . LEU A 1 196 ? -7.949 -2.198 -0.759 1.00 96.81 196 LEU A CA 1
ATOM 1493 C C . LEU A 1 196 ? -8.478 -1.027 -1.609 1.00 96.81 196 LEU A C 1
ATOM 1495 O O . LEU A 1 196 ? -8.404 -1.056 -2.840 1.00 96.81 196 LEU A O 1
ATOM 1499 N N . GLU A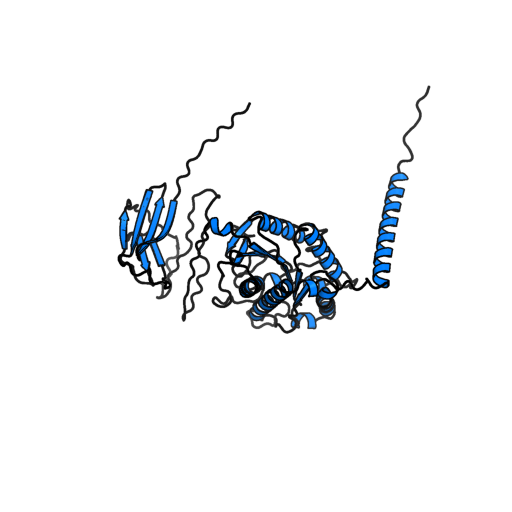 1 197 ? -8.981 0.037 -0.970 1.00 94.94 197 GLU A N 1
ATOM 1500 C CA . GLU A 1 197 ? -9.624 1.183 -1.645 1.00 94.94 197 GLU A CA 1
ATOM 1501 C C . GLU A 1 197 ? -8.627 2.165 -2.307 1.00 94.94 197 GLU A C 1
ATOM 1503 O O . GLU A 1 197 ? -8.661 3.384 -2.112 1.00 94.94 197 GLU A O 1
ATOM 1508 N N . HIS A 1 198 ? -7.734 1.635 -3.139 1.00 96.81 198 HIS A N 1
ATOM 1509 C CA . HIS A 1 198 ? -6.910 2.407 -4.064 1.00 96.81 198 HIS A CA 1
ATOM 1510 C C . HIS A 1 198 ? -7.740 3.016 -5.210 1.00 96.81 198 HIS A C 1
ATOM 1512 O O . HIS A 1 198 ? -8.897 2.650 -5.442 1.00 96.81 198 HIS A O 1
ATOM 1518 N N . VAL A 1 199 ? -7.145 3.931 -5.983 1.00 94.00 199 VAL A N 1
ATOM 1519 C CA . VAL A 1 199 ? -7.790 4.465 -7.192 1.00 94.00 199 VAL A CA 1
ATOM 1520 C C . VAL A 1 199 ? -7.737 3.411 -8.299 1.00 94.00 199 VAL A C 1
ATOM 1522 O O . VAL A 1 199 ? -6.663 3.015 -8.744 1.00 94.00 199 VAL A O 1
ATOM 1525 N N . GLY A 1 200 ? -8.903 2.962 -8.768 1.00 87.62 200 GLY A N 1
ATOM 1526 C CA . GLY A 1 200 ? -8.987 1.921 -9.799 1.00 87.62 200 GLY A CA 1
ATOM 1527 C C . GLY A 1 200 ? -8.735 0.506 -9.266 1.00 87.62 200 GLY A C 1
ATOM 1528 O O . GLY A 1 200 ? -8.215 -0.346 -9.994 1.00 87.62 200 GLY A O 1
ATOM 1529 N N . ALA A 1 201 ? -9.067 0.258 -7.997 1.00 88.94 201 ALA A N 1
ATOM 1530 C CA . ALA A 1 201 ? -9.217 -1.089 -7.459 1.00 88.94 201 ALA A CA 1
ATOM 1531 C C . ALA A 1 201 ? -10.314 -1.857 -8.218 1.00 88.94 201 ALA A C 1
ATOM 1533 O O . ALA A 1 201 ? -11.357 -1.299 -8.564 1.00 88.94 201 ALA A O 1
ATOM 1534 N N . THR A 1 202 ? -10.067 -3.134 -8.494 1.00 84.12 202 THR A N 1
ATOM 1535 C CA . THR A 1 202 ? -10.984 -4.020 -9.222 1.00 84.12 202 THR A CA 1
ATOM 1536 C C . THR A 1 202 ? -11.533 -5.076 -8.279 1.00 84.12 202 THR A C 1
ATOM 1538 O O . THR A 1 202 ? -10.830 -5.507 -7.375 1.00 84.12 202 THR A O 1
ATOM 1541 N N . ALA A 1 203 ? -12.783 -5.499 -8.468 1.00 80.88 203 ALA A N 1
ATOM 1542 C CA . ALA A 1 203 ? -13.334 -6.595 -7.675 1.00 80.88 203 ALA A CA 1
ATOM 1543 C C . ALA A 1 203 ? -12.501 -7.876 -7.858 1.00 80.88 203 ALA A C 1
ATOM 1545 O O . ALA A 1 203 ? -11.947 -8.095 -8.934 1.00 80.88 203 ALA A O 1
ATOM 1546 N N . ASP A 1 204 ? -12.456 -8.707 -6.815 1.00 83.38 204 ASP A N 1
ATOM 1547 C CA . ASP A 1 204 ? -11.761 -10.003 -6.819 1.00 83.38 204 ASP A CA 1
ATOM 1548 C C . ASP A 1 204 ? -10.258 -9.922 -7.157 1.00 83.38 204 ASP A C 1
ATOM 1550 O O . ASP A 1 204 ? -9.686 -10.824 -7.771 1.00 83.38 204 ASP A O 1
ATOM 1554 N N . SER A 1 205 ? -9.610 -8.818 -6.766 1.00 85.81 205 SER A N 1
ATOM 1555 C CA . SER A 1 205 ? -8.163 -8.661 -6.894 1.00 85.81 205 SER A CA 1
ATOM 1556 C C . SER A 1 205 ? -7.466 -8.504 -5.551 1.00 85.81 205 SER A C 1
ATOM 1558 O O . SER A 1 205 ? -7.988 -7.847 -4.652 1.00 85.81 205 SER A O 1
ATOM 1560 N N . VAL A 1 206 ? -6.252 -9.035 -5.473 1.00 92.81 206 VAL A N 1
ATOM 1561 C CA . VAL A 1 206 ? -5.384 -9.013 -4.296 1.00 92.81 206 VAL A CA 1
ATOM 1562 C C . VAL A 1 206 ? -4.127 -8.213 -4.605 1.00 92.81 206 VAL A C 1
ATOM 1564 O O . VAL A 1 206 ? -3.492 -8.391 -5.655 1.00 92.81 206 VAL A O 1
ATOM 1567 N N . GLY A 1 207 ? -3.779 -7.322 -3.680 1.00 97.69 207 GLY A N 1
ATOM 1568 C CA . GLY A 1 207 ? -2.514 -6.595 -3.665 1.00 97.69 207 GLY A CA 1
ATOM 1569 C C . GLY A 1 207 ? -1.598 -7.052 -2.528 1.00 97.69 207 GLY A C 1
ATOM 1570 O O . GLY A 1 207 ? -1.961 -7.903 -1.719 1.00 97.69 207 GLY A O 1
ATOM 1571 N N . PRO A 1 208 ? -0.391 -6.478 -2.422 1.00 98.56 208 PRO A N 1
ATOM 1572 C CA . PRO A 1 208 ? 0.548 -6.817 -1.353 1.00 98.56 208 PRO A CA 1
ATOM 1573 C C . PRO A 1 208 ? 0.160 -6.233 0.018 1.00 98.56 208 PRO A C 1
ATOM 1575 O O . PRO A 1 208 ? 0.723 -6.641 1.037 1.00 98.56 208 PRO A O 1
ATOM 1578 N N . GLY A 1 209 ? -0.763 -5.266 0.074 1.00 98.56 209 GLY A N 1
ATOM 1579 C CA . GLY A 1 209 ? -1.049 -4.481 1.281 1.00 98.56 209 GLY A CA 1
ATOM 1580 C C . GLY A 1 209 ? -1.544 -5.306 2.473 1.00 98.56 209 GLY A C 1
ATOM 1581 O O . GLY A 1 209 ? -0.976 -5.201 3.561 1.00 98.56 209 GLY A O 1
ATOM 1582 N N . MET A 1 210 ? -2.540 -6.176 2.276 1.00 98.25 210 MET A N 1
ATOM 1583 C CA . MET A 1 210 ? -3.082 -7.009 3.360 1.00 98.25 210 MET A CA 1
ATOM 1584 C C . MET A 1 210 ? -2.047 -8.000 3.903 1.00 98.25 210 MET A C 1
ATOM 1586 O O . MET A 1 210 ? -1.879 -8.114 5.119 1.00 98.25 210 MET A O 1
ATOM 1590 N N . SER A 1 211 ? -1.303 -8.685 3.030 1.00 98.62 211 SER A N 1
ATOM 1591 C CA . SER A 1 211 ? -0.243 -9.616 3.447 1.00 98.62 211 SER A CA 1
ATOM 1592 C C . SER A 1 211 ? 0.916 -8.909 4.156 1.00 98.62 211 SER A C 1
ATOM 1594 O O . SER A 1 211 ? 1.468 -9.458 5.109 1.00 98.62 211 SER A O 1
ATOM 1596 N N . THR A 1 212 ? 1.238 -7.674 3.755 1.00 98.81 212 THR A N 1
ATOM 1597 C CA . THR A 1 212 ? 2.223 -6.824 4.448 1.00 98.81 212 THR A CA 1
ATOM 1598 C C . THR A 1 212 ? 1.787 -6.532 5.882 1.00 98.81 212 THR A C 1
ATOM 1600 O O . THR A 1 212 ? 2.548 -6.768 6.822 1.00 98.81 212 THR A O 1
ATOM 1603 N N . ALA A 1 213 ? 0.543 -6.082 6.065 1.00 98.75 213 ALA A N 1
ATOM 1604 C CA . ALA A 1 213 ? -0.008 -5.768 7.379 1.00 98.75 213 ALA A CA 1
ATOM 1605 C C . ALA A 1 213 ? -0.101 -7.005 8.290 1.00 98.75 213 ALA A C 1
ATOM 1607 O O . ALA A 1 213 ? 0.294 -6.941 9.455 1.00 98.75 213 ALA A O 1
ATOM 1608 N N . LYS A 1 214 ? -0.547 -8.152 7.759 1.00 97.88 214 LYS A N 1
ATOM 1609 C CA . LYS A 1 214 ? -0.576 -9.429 8.496 1.00 97.88 214 LYS A CA 1
ATOM 1610 C C . LYS A 1 214 ? 0.814 -9.849 8.973 1.00 97.88 214 LYS A C 1
ATOM 1612 O O . LYS A 1 214 ? 0.973 -10.277 10.116 1.00 97.88 214 LYS A O 1
ATOM 1617 N N . GLU A 1 215 ? 1.829 -9.710 8.123 1.00 98.06 215 GLU A N 1
ATOM 1618 C CA . GLU A 1 215 ? 3.195 -10.079 8.493 1.00 98.06 215 GLU A CA 1
ATOM 1619 C C . GLU A 1 215 ? 3.794 -9.119 9.533 1.00 98.06 215 GLU A C 1
ATOM 1621 O O . GLU A 1 215 ? 4.456 -9.570 10.471 1.00 98.06 215 GLU A O 1
ATOM 1626 N N . TRP A 1 216 ? 3.509 -7.816 9.437 1.00 98.25 216 TRP A N 1
ATOM 1627 C CA . TRP A 1 216 ? 3.886 -6.846 10.472 1.00 98.25 216 TRP A CA 1
ATOM 1628 C C . TRP A 1 216 ? 3.261 -7.182 11.826 1.00 98.25 216 TRP A C 1
ATOM 1630 O O . TRP A 1 216 ? 3.957 -7.231 12.841 1.00 98.25 216 TRP A O 1
ATOM 1640 N N . ILE A 1 217 ? 1.964 -7.499 11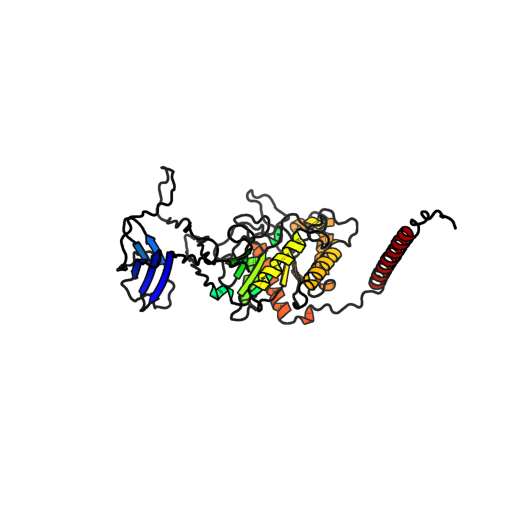.835 1.00 97.00 217 ILE A N 1
ATOM 1641 C CA . ILE A 1 217 ? 1.250 -7.951 13.030 1.00 97.00 217 ILE A CA 1
ATOM 1642 C C . ILE A 1 217 ? 1.933 -9.156 13.660 1.00 97.00 217 ILE A C 1
ATOM 1644 O O . ILE A 1 217 ? 2.152 -9.189 14.869 1.00 97.00 217 ILE A O 1
ATOM 1648 N N . ARG A 1 218 ? 2.284 -10.145 12.837 1.00 95.88 218 ARG A N 1
ATOM 1649 C CA . ARG A 1 218 ? 2.900 -11.385 13.304 1.00 95.88 218 ARG A CA 1
ATOM 1650 C C . ARG A 1 218 ? 4.263 -11.156 13.960 1.00 95.88 218 ARG A C 1
ATOM 1652 O O . ARG A 1 218 ? 4.640 -11.926 14.840 1.00 95.88 218 ARG A O 1
ATOM 1659 N N . ARG A 1 219 ? 5.023 -10.154 13.507 1.00 96.31 219 ARG A N 1
ATOM 1660 C CA . ARG A 1 219 ? 6.422 -9.958 13.919 1.00 96.31 219 ARG A CA 1
ATOM 1661 C C . ARG A 1 219 ? 6.650 -8.828 14.916 1.00 96.31 219 ARG A C 1
ATOM 1663 O O . ARG A 1 219 ? 7.601 -8.927 15.690 1.00 96.31 219 ARG A O 1
ATOM 1670 N N . LYS A 1 220 ? 5.878 -7.740 14.845 1.00 95.38 220 LYS A N 1
ATOM 1671 C CA . LYS A 1 220 ? 6.252 -6.465 15.480 1.00 95.38 220 LYS A CA 1
ATOM 1672 C C . LYS A 1 220 ? 5.131 -5.634 16.075 1.00 95.38 220 LYS A C 1
ATOM 1674 O O . LYS A 1 220 ? 5.456 -4.806 16.921 1.00 95.38 220 LYS A O 1
ATOM 1679 N N . LEU A 1 221 ? 3.870 -5.812 15.674 1.00 95.06 221 LEU A N 1
ATOM 1680 C CA . LEU A 1 221 ? 2.798 -4.976 16.219 1.00 95.06 221 LEU A CA 1
ATOM 1681 C C . LEU A 1 221 ? 2.735 -5.119 17.747 1.00 95.06 221 LEU A C 1
ATOM 1683 O O . LEU A 1 221 ? 2.568 -6.215 18.284 1.00 95.06 221 LEU A O 1
ATOM 1687 N N . GLU A 1 222 ? 2.868 -3.991 18.435 1.00 92.75 222 GLU A N 1
ATOM 1688 C CA . GLU A 1 222 ? 2.826 -3.944 19.892 1.00 92.75 222 GLU A CA 1
ATOM 1689 C C . GLU A 1 222 ? 1.399 -4.211 20.409 1.00 92.75 222 GLU A C 1
ATOM 1691 O O . GLU A 1 222 ? 0.416 -3.831 19.759 1.00 92.75 222 GLU A O 1
ATOM 1696 N N . PRO A 1 223 ? 1.247 -4.829 21.597 1.00 87.44 223 PRO A N 1
ATOM 1697 C CA . PRO A 1 223 ? -0.056 -4.976 22.234 1.00 87.44 223 PRO A CA 1
ATOM 1698 C C . PRO A 1 223 ? -0.787 -3.634 22.361 1.00 87.44 223 PRO A C 1
ATOM 1700 O O . PRO A 1 223 ? -0.197 -2.630 22.746 1.00 87.44 223 PRO A O 1
ATOM 1703 N N . GLY A 1 224 ? -2.085 -3.624 22.054 1.00 84.31 224 GLY A N 1
ATOM 1704 C CA . GLY A 1 224 ? -2.914 -2.414 22.099 1.00 84.31 224 GLY A CA 1
ATOM 1705 C C . GLY A 1 224 ? -2.844 -1.544 20.842 1.00 84.31 224 GLY A C 1
ATOM 1706 O O . GLY A 1 224 ? -3.705 -0.693 20.666 1.00 84.31 224 GLY A O 1
ATOM 1707 N N . ARG A 1 225 ? -1.904 -1.784 19.920 1.00 93.31 225 ARG A N 1
ATOM 1708 C CA . ARG A 1 225 ? -1.867 -1.078 18.633 1.00 93.31 225 ARG A CA 1
ATOM 1709 C C . ARG A 1 225 ? -2.697 -1.796 17.570 1.00 93.31 225 ARG A C 1
ATOM 1711 O O . ARG A 1 225 ? -3.033 -2.977 17.698 1.00 93.31 225 ARG A O 1
ATOM 1718 N N . ARG A 1 226 ? -3.014 -1.078 16.496 1.00 94.62 226 ARG A N 1
ATOM 1719 C CA . ARG A 1 226 ? -3.635 -1.604 15.267 1.00 94.62 226 ARG A CA 1
ATOM 1720 C C . ARG A 1 226 ? -2.838 -1.156 14.047 1.00 94.62 226 ARG A C 1
ATOM 1722 O O . ARG A 1 226 ? -1.985 -0.288 14.158 1.00 94.62 226 ARG A O 1
ATOM 1729 N N . VAL A 1 227 ? -3.109 -1.732 12.884 1.00 98.31 227 VAL A N 1
ATOM 1730 C CA . VAL A 1 227 ? -2.558 -1.278 11.602 1.00 98.31 227 VAL A CA 1
ATOM 1731 C C . VAL A 1 227 ? -3.612 -0.461 10.868 1.00 98.31 227 VAL A C 1
ATOM 1733 O O . VAL A 1 227 ? -4.752 -0.909 10.743 1.00 98.31 227 VAL A O 1
ATOM 1736 N N . LEU A 1 228 ? -3.225 0.706 10.353 1.00 98.25 228 LEU A N 1
ATOM 1737 C CA . LEU A 1 228 ? -4.054 1.510 9.457 1.00 98.25 228 LEU A CA 1
ATOM 1738 C C . LEU A 1 228 ? -3.367 1.649 8.100 1.00 98.25 228 LEU A C 1
ATOM 1740 O O . LEU A 1 228 ? -2.340 2.309 7.977 1.00 98.25 228 LEU A O 1
ATOM 1744 N N . ILE A 1 229 ? -3.943 1.037 7.072 1.00 98.81 229 ILE A N 1
ATOM 1745 C CA . ILE A 1 229 ? -3.459 1.145 5.699 1.00 98.81 229 ILE A CA 1
ATOM 1746 C C . ILE A 1 229 ? -4.060 2.397 5.054 1.00 98.81 229 ILE A C 1
ATOM 1748 O O . ILE A 1 229 ? -5.273 2.601 5.072 1.00 98.81 229 ILE A O 1
ATOM 1752 N N . VAL A 1 230 ? -3.231 3.225 4.429 1.00 98.69 230 VAL A N 1
ATOM 1753 C CA . VAL A 1 230 ? -3.654 4.399 3.658 1.00 98.69 230 VAL A CA 1
ATOM 1754 C C . VAL A 1 230 ? -3.475 4.088 2.166 1.00 98.69 230 VAL A C 1
ATOM 1756 O O . VAL A 1 230 ? -2.392 4.305 1.617 1.00 98.69 230 VAL A O 1
ATOM 1759 N N . PRO A 1 231 ? -4.508 3.554 1.481 1.00 98.19 231 PRO A N 1
ATOM 1760 C CA . PRO A 1 231 ? -4.407 3.182 0.074 1.00 98.19 231 PRO A CA 1
ATOM 1761 C C . PRO A 1 231 ? -4.496 4.408 -0.849 1.00 98.19 231 PRO A C 1
ATOM 1763 O O . PRO A 1 231 ? -5.521 5.101 -0.946 1.00 98.19 231 PRO A O 1
ATOM 1766 N N . VAL A 1 232 ? -3.401 4.700 -1.555 1.00 97.31 232 VAL A N 1
ATOM 1767 C CA . VAL A 1 232 ? -3.277 5.880 -2.434 1.00 97.31 232 VAL A CA 1
ATOM 1768 C C . VAL A 1 232 ? -2.743 5.596 -3.837 1.00 97.31 232 VAL A C 1
ATOM 1770 O O . VAL A 1 232 ? -2.789 6.495 -4.670 1.00 97.31 232 VAL A O 1
ATOM 1773 N N . ALA A 1 233 ? -2.323 4.363 -4.130 1.00 97.75 233 ALA A N 1
ATOM 1774 C CA . ALA A 1 233 ? -1.926 3.951 -5.480 1.00 97.75 233 ALA A CA 1
ATOM 1775 C C . ALA A 1 233 ? -2.998 4.187 -6.573 1.00 97.75 233 ALA A C 1
ATOM 1777 O O . ALA A 1 233 ? -4.205 4.146 -6.308 1.00 97.75 233 ALA A O 1
ATOM 1778 N N . GLU A 1 234 ? -2.537 4.389 -7.812 1.00 96.25 234 GLU A N 1
ATOM 1779 C CA . GLU A 1 234 ? -3.350 4.496 -9.029 1.00 96.25 234 GLU A CA 1
ATOM 1780 C C . GLU A 1 234 ? -2.649 3.823 -10.222 1.00 96.25 234 GLU A C 1
ATOM 1782 O O . GLU A 1 234 ? -1.492 4.103 -10.521 1.00 96.25 234 GLU A O 1
ATOM 1787 N N . GLY A 1 235 ? -3.356 2.968 -10.964 1.00 95.12 235 GLY A N 1
ATOM 1788 C CA . GLY A 1 235 ? -2.791 2.270 -12.119 1.00 95.12 235 GLY A CA 1
ATOM 1789 C C . GLY A 1 235 ? -2.347 3.218 -13.237 1.00 95.12 235 GLY A C 1
ATOM 1790 O O . GLY A 1 235 ? -2.968 4.253 -13.463 1.00 95.12 235 GLY A O 1
ATOM 1791 N N . ASN A 1 236 ? -1.311 2.820 -13.985 1.00 92.38 236 ASN A N 1
ATOM 1792 C CA . ASN A 1 236 ? -0.781 3.585 -15.120 1.00 92.38 236 ASN A CA 1
ATOM 1793 C C . ASN A 1 236 ? -0.321 5.011 -14.742 1.00 92.38 236 ASN A C 1
ATOM 1795 O O . ASN A 1 236 ? -0.517 5.949 -15.511 1.00 92.38 236 ASN A O 1
ATOM 1799 N N . THR A 1 237 ? 0.303 5.155 -13.572 1.00 93.31 237 THR A N 1
ATOM 1800 C CA . THR A 1 237 ? 0.908 6.405 -13.094 1.00 93.31 237 THR A CA 1
ATOM 1801 C C . THR A 1 237 ? 2.399 6.218 -12.847 1.00 93.31 237 THR A C 1
ATOM 1803 O O . THR A 1 237 ? 2.838 5.110 -12.552 1.00 93.31 237 THR A O 1
ATOM 1806 N N . GLY A 1 238 ? 3.178 7.284 -12.998 1.00 91.94 238 GLY A N 1
ATOM 1807 C CA . GLY A 1 238 ? 4.620 7.305 -12.768 1.00 91.94 238 GLY A CA 1
ATOM 1808 C C . GLY A 1 238 ? 5.112 8.734 -12.564 1.00 91.94 238 GLY A C 1
ATOM 1809 O O . GLY A 1 238 ? 4.315 9.653 -12.347 1.00 91.94 238 GLY A O 1
ATOM 1810 N N . PHE A 1 239 ? 6.421 8.929 -12.645 1.00 90.94 239 PHE A N 1
ATOM 1811 C CA . PHE A 1 239 ? 7.002 10.269 -12.662 1.00 90.94 239 PHE A CA 1
ATOM 1812 C C . PHE A 1 239 ? 7.007 10.872 -14.072 1.00 90.94 239 PHE A C 1
ATOM 1814 O O . PHE A 1 239 ? 6.738 12.052 -14.267 1.00 90.94 239 PHE A O 1
ATOM 1821 N N . ARG A 1 240 ? 7.158 10.036 -15.104 1.00 85.88 240 ARG A N 1
ATOM 1822 C CA . ARG A 1 240 ? 7.177 10.468 -16.512 1.00 85.88 240 ARG A CA 1
ATOM 1823 C C . ARG A 1 240 ? 5.929 11.214 -16.984 1.00 85.88 240 ARG A C 1
ATOM 1825 O O . ARG A 1 240 ? 5.950 11.860 -18.026 1.00 85.88 240 ARG A O 1
ATOM 1832 N N . ASP A 1 241 ? 4.804 11.010 -16.307 1.00 84.56 241 ASP A N 1
ATOM 1833 C CA . ASP A 1 241 ? 3.529 11.664 -16.592 1.00 84.56 241 ASP A CA 1
ATOM 1834 C C . ASP A 1 241 ? 3.090 12.594 -15.462 1.00 84.56 241 ASP A C 1
ATOM 1836 O O . ASP A 1 241 ? 1.908 12.943 -15.364 1.00 84.56 241 ASP A O 1
ATOM 1840 N N . ASP A 1 242 ? 4.067 13.014 -14.653 1.00 87.50 242 ASP A N 1
ATOM 1841 C CA . ASP A 1 242 ? 3.941 14.029 -13.621 1.00 87.50 242 ASP A CA 1
ATOM 1842 C C . ASP A 1 242 ? 2.857 13.646 -12.598 1.00 87.50 242 ASP A C 1
ATOM 1844 O O . ASP A 1 242 ? 2.095 14.484 -12.134 1.00 87.50 242 ASP A O 1
ATOM 1848 N N . LYS A 1 243 ? 2.670 12.352 -12.296 1.00 90.31 243 LYS A N 1
ATOM 1849 C CA . LYS A 1 243 ? 1.609 11.908 -11.369 1.00 90.31 243 LYS A CA 1
ATOM 1850 C C . LYS A 1 243 ? 2.090 11.843 -9.933 1.00 90.31 243 LYS A C 1
ATOM 1852 O O . LYS A 1 243 ? 1.315 12.182 -9.038 1.00 90.31 243 LYS A O 1
ATOM 1857 N N . TRP A 1 244 ? 3.338 11.432 -9.733 1.00 93.69 244 TRP A N 1
ATOM 1858 C CA . TRP A 1 244 ? 3.962 11.287 -8.416 1.00 93.69 244 TRP A CA 1
ATOM 1859 C C . TRP A 1 244 ? 4.990 12.377 -8.094 1.00 93.69 244 TRP A C 1
ATOM 1861 O O . TRP A 1 244 ? 5.473 12.429 -6.970 1.00 93.69 244 TRP A O 1
ATOM 1871 N N . ASN A 1 245 ? 5.301 13.270 -9.034 1.00 90.62 245 ASN A N 1
ATOM 1872 C CA . ASN A 1 245 ? 6.205 14.397 -8.808 1.00 90.62 245 ASN A CA 1
ATOM 1873 C C . ASN A 1 245 ? 5.599 15.404 -7.820 1.00 90.62 245 ASN A C 1
ATOM 1875 O O . ASN A 1 245 ? 4.391 15.650 -7.818 1.00 90.62 245 ASN A O 1
ATOM 1879 N N . VAL A 1 246 ? 6.462 16.039 -7.025 1.00 87.69 246 VAL A N 1
ATOM 1880 C CA . VAL A 1 246 ? 6.079 17.047 -6.018 1.00 87.69 246 VAL A CA 1
ATOM 1881 C C . VAL A 1 246 ? 5.449 18.283 -6.668 1.00 87.69 246 VAL A C 1
ATOM 1883 O O . VAL A 1 246 ? 4.557 18.908 -6.101 1.00 87.69 246 VAL A O 1
ATOM 1886 N N . SER A 1 247 ? 5.875 18.617 -7.889 1.00 77.88 247 SER A N 1
ATOM 1887 C CA . SER A 1 247 ? 5.373 19.754 -8.667 1.00 77.88 247 SER A CA 1
ATOM 1888 C C . SER A 1 247 ? 3.916 19.625 -9.119 1.00 77.88 247 SER A C 1
ATOM 1890 O O . SER A 1 247 ? 3.320 20.637 -9.495 1.00 77.88 247 SER A O 1
ATOM 1892 N N . ASN A 1 248 ? 3.330 18.421 -9.098 1.00 70.94 248 ASN A N 1
ATOM 1893 C CA . ASN A 1 248 ? 1.968 18.176 -9.570 1.00 70.94 248 ASN A CA 1
ATOM 1894 C C . ASN A 1 248 ? 1.004 17.860 -8.426 1.00 70.94 248 ASN A C 1
ATOM 1896 O O . ASN A 1 248 ? 1.305 17.172 -7.454 1.00 70.94 248 ASN A O 1
ATOM 1900 N N . THR A 1 249 ? -0.220 18.351 -8.567 1.00 60.00 249 THR A N 1
ATOM 1901 C CA . THR A 1 249 ? -1.151 18.542 -7.466 1.00 60.00 249 THR A CA 1
ATOM 1902 C C . THR A 1 249 ? -2.025 17.335 -7.123 1.00 60.00 249 THR A C 1
ATOM 1904 O O . THR A 1 249 ? -2.837 17.439 -6.205 1.00 60.00 249 THR A O 1
ATOM 1907 N N . ASN A 1 250 ? -1.895 16.189 -7.806 1.00 79.25 250 ASN A N 1
ATOM 1908 C CA . ASN A 1 250 ? -2.973 15.190 -7.781 1.00 79.25 250 ASN A CA 1
ATOM 1909 C C . ASN A 1 250 ? -2.718 13.965 -6.882 1.00 79.25 250 ASN A C 1
ATOM 1911 O O . ASN A 1 250 ? -3.571 13.653 -6.048 1.00 79.25 250 ASN A O 1
ATOM 1915 N N . ARG A 1 251 ? -1.615 13.213 -7.057 1.00 92.69 251 ARG A N 1
ATOM 1916 C CA . ARG A 1 251 ? -1.396 11.951 -6.302 1.00 92.69 251 ARG A CA 1
ATOM 1917 C C . ARG A 1 251 ? -0.461 12.108 -5.124 1.00 92.69 251 ARG A C 1
ATOM 1919 O O . ARG A 1 251 ? -0.834 11.669 -4.040 1.00 92.69 251 ARG A O 1
ATOM 1926 N N . TYR A 1 252 ? 0.660 12.804 -5.299 1.00 93.94 252 TYR A N 1
ATOM 1927 C CA . TYR A 1 252 ? 1.543 13.158 -4.189 1.00 93.94 252 TYR A CA 1
ATOM 1928 C C . TYR A 1 252 ? 0.783 13.928 -3.092 1.00 93.94 252 TYR A C 1
ATOM 1930 O O . TYR A 1 252 ? 0.698 13.462 -1.958 1.00 93.94 252 TYR A O 1
ATOM 1938 N N . HIS A 1 253 ? 0.096 15.026 -3.433 1.00 92.62 253 HIS A N 1
ATOM 1939 C CA . HIS A 1 253 ? -0.714 15.757 -2.447 1.00 92.62 253 HIS A CA 1
ATOM 1940 C C . HIS A 1 253 ? -1.854 14.910 -1.873 1.00 92.62 253 HIS A C 1
ATOM 1942 O O . HIS A 1 253 ? -2.122 14.968 -0.677 1.00 92.62 253 HIS A O 1
ATOM 1948 N N . GLY A 1 254 ? -2.498 14.072 -2.692 1.00 93.62 254 GLY A N 1
ATOM 1949 C CA . GLY A 1 254 ? -3.520 13.143 -2.208 1.00 93.62 254 GLY A CA 1
ATOM 1950 C C . GLY A 1 254 ? -2.982 12.140 -1.179 1.00 93.62 254 GLY A C 1
ATOM 1951 O O . GLY A 1 254 ? -3.703 11.780 -0.250 1.00 93.62 254 GLY A O 1
ATOM 1952 N N . MET A 1 255 ? -1.728 11.705 -1.323 1.00 96.12 255 MET A N 1
ATOM 1953 C CA . MET A 1 255 ? -1.023 10.873 -0.349 1.00 96.12 255 MET A CA 1
ATOM 1954 C C . MET A 1 255 ? -0.738 11.643 0.942 1.00 96.12 255 MET A C 1
ATOM 1956 O O . MET A 1 255 ? -1.079 11.143 2.014 1.00 96.12 255 MET A O 1
ATOM 1960 N N . VAL A 1 256 ? -0.190 12.860 0.847 1.00 96.31 256 VAL A N 1
ATOM 1961 C CA . VAL A 1 256 ? 0.080 13.734 2.006 1.00 96.31 256 VAL A CA 1
ATO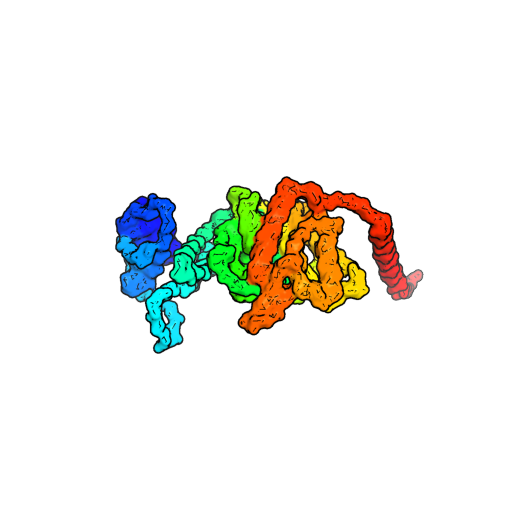M 1962 C C . VAL A 1 256 ? -1.203 14.002 2.790 1.00 96.31 256 VAL A C 1
ATOM 1964 O O . VAL A 1 256 ? -1.289 13.660 3.966 1.00 96.31 256 VAL A O 1
ATOM 1967 N N . THR A 1 257 ? -2.245 14.520 2.130 1.00 96.00 257 THR A N 1
ATOM 1968 C CA . THR A 1 257 ? -3.516 14.866 2.781 1.00 96.00 257 THR A CA 1
ATOM 1969 C C . THR A 1 257 ? -4.142 13.666 3.482 1.00 96.00 257 THR A C 1
ATOM 1971 O O . THR A 1 257 ? -4.565 13.774 4.628 1.00 96.00 257 THR A O 1
ATOM 1974 N N . ARG A 1 258 ? -4.203 12.504 2.825 1.00 96.75 258 ARG A N 1
ATOM 1975 C CA . ARG A 1 258 ? -4.858 11.324 3.409 1.00 96.75 258 ARG A CA 1
ATOM 1976 C C . ARG A 1 258 ? -4.046 10.695 4.531 1.00 96.75 258 ARG A C 1
ATOM 1978 O O . ARG A 1 258 ? -4.644 10.157 5.453 1.00 96.75 258 ARG A O 1
ATOM 1985 N N . THR A 1 259 ? -2.720 10.779 4.466 1.00 97.69 259 THR A N 1
ATOM 1986 C CA . THR A 1 259 ? -1.861 10.334 5.570 1.00 97.69 259 THR A CA 1
ATOM 1987 C C . THR A 1 259 ? -2.026 11.247 6.781 1.00 97.69 259 THR A C 1
ATOM 1989 O O . THR A 1 259 ? -2.220 10.741 7.880 1.00 97.69 259 THR A O 1
ATOM 1992 N N . GLY A 1 260 ? -2.041 12.570 6.582 1.00 96.31 260 GLY A N 1
ATOM 1993 C CA . GLY A 1 260 ? -2.292 13.533 7.658 1.00 96.31 260 GLY A CA 1
ATOM 1994 C C . GLY A 1 260 ? -3.640 13.298 8.341 1.00 96.31 260 GLY A C 1
ATOM 1995 O O . GLY A 1 260 ? -3.684 13.109 9.549 1.00 96.31 260 GLY A O 1
ATOM 1996 N N . LEU A 1 261 ? -4.717 13.165 7.558 1.00 94.38 261 LEU A N 1
ATOM 1997 C CA . LEU A 1 261 ? -6.047 12.858 8.099 1.00 94.38 261 LEU A CA 1
ATOM 1998 C C . LEU A 1 261 ? -6.080 11.534 8.877 1.00 94.38 261 LEU A C 1
ATOM 2000 O O . LEU A 1 261 ? -6.732 11.449 9.909 1.00 94.38 261 LEU A O 1
ATOM 2004 N N . ALA A 1 262 ? -5.372 10.506 8.402 1.00 93.62 262 ALA A N 1
ATOM 2005 C CA . ALA A 1 262 ? -5.284 9.227 9.098 1.00 93.62 262 ALA A CA 1
ATOM 2006 C C . ALA A 1 262 ? -4.544 9.333 10.447 1.00 93.62 262 ALA A C 1
ATOM 2008 O O . ALA A 1 262 ? -4.919 8.651 11.398 1.00 93.62 262 ALA A O 1
ATOM 2009 N N . LEU A 1 263 ? -3.511 10.178 10.539 1.00 93.69 263 LEU A N 1
ATOM 2010 C CA . LEU A 1 263 ? -2.781 10.436 11.786 1.00 93.69 263 LEU A CA 1
ATOM 2011 C C . LEU A 1 263 ? -3.590 11.306 12.762 1.00 93.69 263 LEU A C 1
ATOM 2013 O O . LEU A 1 263 ? -3.527 11.080 13.969 1.00 93.69 263 LEU A O 1
ATOM 2017 N N . ASP A 1 264 ? -4.393 12.243 12.252 1.00 91.69 264 ASP A N 1
ATOM 2018 C CA . ASP A 1 264 ? -5.228 13.140 13.063 1.00 91.69 264 ASP A CA 1
ATOM 2019 C C . ASP A 1 264 ? -6.326 12.404 13.857 1.00 91.69 264 ASP A C 1
ATOM 2021 O O . ASP A 1 264 ? -6.812 12.919 14.866 1.00 91.69 264 ASP A O 1
ATOM 2025 N N . GLU A 1 265 ? -6.706 11.186 13.451 1.00 86.56 265 GLU A N 1
ATOM 2026 C CA . GLU A 1 265 ? -7.697 10.368 14.169 1.00 86.56 265 GLU A CA 1
ATOM 2027 C C . GLU A 1 265 ? -7.219 9.933 15.562 1.00 86.56 265 GLU A C 1
ATOM 2029 O O . GLU A 1 265 ? -8.031 9.757 16.474 1.00 86.56 265 GLU A O 1
ATOM 2034 N N . CYS A 1 266 ? -5.907 9.759 15.753 1.00 87.75 266 CYS A N 1
ATOM 2035 C CA . CYS A 1 266 ? -5.332 9.413 17.047 1.00 87.75 266 CYS A CA 1
ATOM 2036 C C . CYS A 1 266 ? -3.877 9.885 17.132 1.00 87.75 266 CYS A C 1
ATOM 2038 O O . CYS A 1 266 ? -3.010 9.345 16.447 1.00 87.75 266 CYS A O 1
ATOM 2040 N N . SER A 1 267 ? -3.595 10.816 18.049 1.00 88.44 267 SER A N 1
ATOM 2041 C CA . SER A 1 267 ? -2.280 11.458 18.225 1.00 88.44 267 SER A CA 1
ATOM 2042 C C . SER A 1 267 ? -1.135 10.520 18.628 1.00 88.44 267 SER A C 1
ATOM 2044 O O . SER A 1 267 ? 0.020 10.927 18.610 1.00 88.44 267 SER A O 1
ATOM 2046 N N . GLU A 1 268 ? -1.442 9.291 19.046 1.00 91.44 268 GLU A N 1
ATOM 2047 C CA . GLU A 1 268 ? -0.458 8.244 19.364 1.00 91.44 268 GLU A CA 1
ATOM 2048 C C . GLU A 1 268 ? -0.180 7.306 18.164 1.00 91.44 268 GLU A C 1
ATOM 2050 O O . GLU A 1 268 ? 0.584 6.332 18.264 1.00 91.44 268 GLU A O 1
ATOM 2055 N N . SER A 1 269 ? -0.821 7.569 17.022 1.00 94.38 269 SER A N 1
ATOM 2056 C CA . SER A 1 269 ? -0.532 6.895 15.758 1.00 94.38 269 SER A CA 1
ATOM 2057 C C . SER A 1 269 ? 0.793 7.379 15.183 1.00 94.38 269 SER A C 1
ATOM 2059 O O . SER A 1 269 ? 1.185 8.522 15.389 1.00 94.38 269 SER A O 1
ATOM 2061 N N . ARG A 1 270 ? 1.479 6.495 14.459 1.00 96.25 270 ARG A N 1
ATOM 2062 C CA . ARG A 1 270 ? 2.800 6.759 13.872 1.00 96.25 270 ARG A CA 1
ATOM 2063 C C . ARG A 1 270 ? 2.898 6.155 12.484 1.00 96.25 270 ARG A C 1
ATOM 2065 O O . ARG A 1 270 ? 2.288 5.112 12.232 1.00 96.25 270 ARG A O 1
ATOM 2072 N N . ILE A 1 271 ? 3.691 6.751 11.603 1.00 98.19 271 ILE A N 1
ATOM 2073 C CA . ILE A 1 271 ? 3.979 6.151 10.297 1.00 98.19 271 ILE A CA 1
ATOM 2074 C C . ILE A 1 271 ? 5.048 5.082 10.511 1.00 98.19 271 ILE A C 1
ATOM 2076 O O . ILE A 1 271 ? 6.161 5.382 10.934 1.00 98.19 271 ILE A O 1
ATOM 2080 N N . VAL A 1 272 ? 4.736 3.823 10.194 1.00 97.75 272 VAL A N 1
ATOM 2081 C CA . VAL A 1 272 ? 5.730 2.741 10.297 1.00 97.75 272 VAL A CA 1
ATOM 2082 C C . VAL A 1 272 ? 6.465 2.484 8.993 1.00 97.75 272 VAL A C 1
ATOM 2084 O O . VAL A 1 272 ? 7.600 2.020 9.050 1.00 97.75 272 VAL A O 1
ATOM 2087 N N . ALA A 1 273 ? 5.849 2.769 7.840 1.00 98.31 273 ALA A N 1
ATOM 2088 C CA . ALA A 1 273 ? 6.474 2.677 6.521 1.00 98.31 273 ALA A CA 1
ATOM 2089 C C . ALA A 1 273 ? 5.611 3.299 5.417 1.00 98.31 273 ALA A C 1
ATOM 2091 O O . ALA A 1 273 ? 4.383 3.361 5.517 1.00 98.31 273 ALA A O 1
ATOM 2092 N N . CYS A 1 274 ? 6.270 3.646 4.311 1.00 98.62 274 CYS A N 1
ATOM 2093 C CA . CYS A 1 274 ? 5.623 3.813 3.011 1.00 98.62 274 CYS A CA 1
ATOM 2094 C C . CYS A 1 274 ? 5.946 2.611 2.116 1.00 98.62 274 CYS A C 1
ATOM 2096 O O . CYS A 1 274 ? 7.117 2.285 1.944 1.00 98.62 274 CYS A O 1
ATOM 2098 N N . PHE A 1 275 ? 4.941 1.977 1.522 1.00 98.75 275 PHE A N 1
ATOM 2099 C CA . PHE A 1 275 ? 5.085 0.855 0.595 1.00 98.75 275 PHE A CA 1
ATOM 2100 C C . PHE A 1 275 ? 4.788 1.289 -0.836 1.00 98.75 275 PHE A C 1
ATOM 2102 O O . PHE A 1 275 ? 3.822 2.012 -1.085 1.00 98.75 275 PHE A O 1
ATOM 2109 N N . CYS A 1 276 ? 5.625 0.836 -1.768 1.00 97.56 276 CYS A N 1
ATOM 2110 C CA . CYS A 1 276 ? 5.581 1.259 -3.158 1.00 97.56 276 CYS A CA 1
ATOM 2111 C C . CYS A 1 276 ? 5.783 0.100 -4.129 1.00 97.56 276 CYS A C 1
ATOM 2113 O O . CYS A 1 276 ? 6.794 -0.589 -4.014 1.00 97.56 276 CYS A O 1
ATOM 2115 N N . GLN A 1 277 ? 4.887 -0.052 -5.113 1.00 97.62 277 GLN A N 1
ATOM 2116 C CA . GLN A 1 277 ? 5.224 -0.614 -6.430 1.00 97.62 277 GLN A CA 1
ATOM 2117 C C . GLN A 1 277 ? 5.053 0.456 -7.502 1.00 97.62 277 GLN A C 1
ATOM 2119 O O . GLN A 1 277 ? 3.937 0.916 -7.754 1.00 97.62 277 GLN A O 1
ATOM 2124 N N . LEU A 1 278 ? 6.158 0.827 -8.143 1.00 94.25 278 LEU A N 1
ATOM 2125 C CA . LEU A 1 278 ? 6.223 1.845 -9.185 1.00 94.25 278 LEU A CA 1
ATOM 2126 C C . LEU A 1 278 ? 7.389 1.557 -10.135 1.00 94.25 278 LEU A C 1
ATOM 2128 O O . LEU A 1 278 ? 8.354 0.902 -9.746 1.00 94.25 278 LEU A O 1
ATOM 2132 N N . GLY A 1 279 ? 7.317 2.088 -11.354 1.00 93.50 279 GLY A N 1
ATOM 2133 C CA . GLY A 1 279 ? 8.406 2.046 -12.331 1.00 93.50 279 GLY A CA 1
ATOM 2134 C C . GLY A 1 279 ? 7.978 1.569 -13.713 1.00 93.50 279 GLY A C 1
ATOM 2135 O O . GLY A 1 279 ? 8.577 1.975 -14.706 1.00 93.50 279 GLY A O 1
ATOM 2136 N N . GLU A 1 280 ? 6.910 0.778 -13.826 1.00 94.12 280 GLU A N 1
ATOM 2137 C CA . GLU A 1 280 ? 6.501 0.207 -15.110 1.00 94.12 280 GLU A CA 1
ATOM 2138 C C . GLU A 1 280 ? 6.006 1.302 -16.061 1.00 94.12 280 GLU A C 1
ATOM 2140 O O . GLU A 1 280 ? 6.302 1.301 -17.260 1.00 94.12 280 GLU A O 1
ATOM 2145 N N . ARG A 1 281 ? 5.290 2.299 -15.522 1.00 91.88 281 ARG A N 1
ATOM 2146 C CA . ARG A 1 281 ? 4.934 3.495 -16.283 1.00 91.88 281 ARG A CA 1
ATOM 2147 C C . ARG A 1 281 ? 6.198 4.207 -16.759 1.00 91.88 281 ARG A C 1
ATOM 2149 O O . ARG A 1 281 ? 6.343 4.415 -17.959 1.00 91.88 281 ARG A O 1
ATOM 2156 N N . ASP A 1 282 ? 7.114 4.548 -15.862 1.00 90.56 282 ASP A N 1
ATOM 2157 C CA . ASP A 1 282 ? 8.348 5.282 -16.167 1.00 90.56 282 ASP A CA 1
ATOM 2158 C C . ASP A 1 282 ? 9.225 4.587 -17.205 1.00 90.56 282 ASP A C 1
ATOM 2160 O O . ASP A 1 282 ? 9.723 5.218 -18.142 1.00 90.56 282 ASP A O 1
ATOM 2164 N N . ALA A 1 283 ? 9.325 3.267 -17.124 1.00 87.38 283 ALA A N 1
ATOM 2165 C CA . ALA A 1 283 ? 10.132 2.494 -18.047 1.00 87.38 283 ALA A CA 1
ATOM 2166 C C . ALA A 1 283 ? 9.570 2.480 -19.479 1.00 87.38 283 ALA A C 1
ATOM 2168 O O . ALA A 1 283 ? 10.282 2.158 -20.425 1.00 87.38 283 ALA A O 1
ATOM 2169 N N . GLY A 1 284 ? 8.315 2.892 -19.682 1.00 74.50 284 GLY A N 1
ATOM 2170 C CA . GLY A 1 284 ? 7.731 3.069 -21.007 1.00 74.50 284 GLY A CA 1
ATOM 2171 C C . GLY A 1 284 ? 8.174 4.332 -21.761 1.00 74.50 284 GLY A C 1
ATOM 2172 O O . GLY A 1 284 ? 7.611 4.578 -22.829 1.00 74.50 284 GLY A O 1
ATOM 2173 N N . GLY A 1 285 ? 9.051 5.193 -21.219 1.00 67.44 285 GLY A N 1
ATOM 2174 C CA . GLY A 1 285 ? 9.484 6.408 -21.933 1.00 67.44 285 GLY A CA 1
ATOM 2175 C C . GLY A 1 285 ? 10.304 7.461 -21.173 1.00 67.44 285 GLY A C 1
ATOM 2176 O O . GLY A 1 285 ? 10.580 8.500 -21.760 1.00 67.44 285 GLY A O 1
ATOM 2177 N N . ASN A 1 286 ? 10.709 7.237 -19.918 1.00 56.66 286 ASN A N 1
ATOM 2178 C CA . ASN A 1 286 ? 11.497 8.199 -19.123 1.00 56.66 286 ASN A CA 1
ATOM 2179 C C . ASN A 1 286 ? 13.028 8.104 -19.371 1.00 56.66 286 ASN A C 1
ATOM 2181 O O . ASN A 1 286 ? 13.842 8.499 -18.539 1.00 56.66 286 ASN A O 1
ATOM 2185 N N . THR A 1 287 ? 13.460 7.519 -20.497 1.00 48.28 287 THR A N 1
ATOM 2186 C CA . THR A 1 287 ? 14.861 7.106 -20.720 1.00 48.28 287 THR A CA 1
ATOM 2187 C C . THR A 1 287 ? 15.728 8.109 -21.480 1.00 48.28 287 THR A C 1
ATOM 2189 O O . THR A 1 287 ? 16.895 7.820 -21.728 1.00 48.28 287 THR A O 1
ATOM 2192 N N . ALA A 1 288 ? 15.234 9.309 -21.805 1.00 45.09 288 ALA A N 1
ATOM 2193 C CA . ALA A 1 288 ? 16.068 10.312 -22.477 1.00 45.09 288 ALA A CA 1
ATOM 2194 C C . ALA A 1 288 ? 17.247 10.811 -21.614 1.00 45.09 288 ALA A C 1
ATOM 2196 O O . ALA A 1 288 ? 18.207 11.337 -22.169 1.00 45.09 288 ALA A O 1
ATOM 2197 N N . GLU A 1 289 ? 17.231 10.609 -20.287 1.00 47.38 289 GLU A N 1
ATOM 2198 C CA . GLU A 1 289 ? 18.308 11.109 -19.415 1.00 47.38 289 GLU A CA 1
ATOM 2199 C C . GLU A 1 289 ? 18.858 10.107 -18.391 1.00 47.38 289 GLU A C 1
ATOM 2201 O O . GLU A 1 289 ? 19.786 10.456 -17.664 1.00 47.38 289 GLU A O 1
ATOM 2206 N N . GLY A 1 290 ? 18.340 8.872 -18.306 1.00 45.31 290 GLY A N 1
ATOM 2207 C CA . GLY A 1 290 ? 18.895 7.806 -17.442 1.00 45.31 290 GLY A CA 1
ATOM 2208 C C . GLY A 1 290 ? 19.051 8.154 -15.946 1.00 45.31 290 GLY A C 1
ATOM 2209 O O . GLY A 1 290 ? 19.650 7.386 -15.198 1.00 45.31 290 GLY A O 1
ATOM 2210 N N . LYS A 1 291 ? 18.534 9.312 -15.515 1.00 52.41 291 LYS A N 1
ATOM 2211 C CA . LYS A 1 291 ? 18.693 9.913 -14.183 1.00 52.41 291 LYS A CA 1
ATOM 2212 C C . LYS A 1 291 ? 17.365 10.318 -13.533 1.00 52.41 291 LYS A C 1
ATOM 2214 O O . LYS A 1 291 ? 17.388 10.752 -12.388 1.00 52.41 291 LYS A O 1
ATOM 2219 N N . ALA A 1 292 ? 16.233 10.170 -14.223 1.00 73.50 292 ALA A N 1
ATOM 2220 C CA . ALA A 1 292 ? 14.952 10.707 -13.767 1.00 73.50 292 ALA A CA 1
ATOM 2221 C C . ALA A 1 292 ? 14.327 9.885 -12.622 1.00 73.50 292 ALA A C 1
ATOM 2223 O O . ALA A 1 292 ? 14.103 10.431 -11.550 1.00 73.50 292 ALA A O 1
ATOM 2224 N N . PHE A 1 293 ? 14.174 8.559 -12.756 1.00 88.88 293 PHE A N 1
ATOM 2225 C CA . PHE A 1 293 ? 13.377 7.783 -11.791 1.00 88.88 293 PHE A CA 1
ATOM 2226 C C . PHE A 1 293 ? 13.922 7.822 -10.353 1.00 88.88 293 PHE A C 1
ATOM 2228 O O . PHE A 1 293 ? 13.192 8.176 -9.431 1.00 88.88 293 PHE A O 1
ATOM 2235 N N . THR A 1 294 ? 15.203 7.493 -10.128 1.00 90.50 294 THR A N 1
ATOM 2236 C CA . THR A 1 294 ? 15.771 7.535 -8.764 1.00 90.50 294 THR A CA 1
ATOM 2237 C C . THR A 1 294 ? 15.783 8.951 -8.183 1.00 90.50 294 THR A C 1
ATOM 2239 O O . THR A 1 294 ? 15.587 9.109 -6.978 1.00 90.50 294 THR A O 1
ATOM 2242 N N . ALA A 1 295 ? 16.018 9.977 -9.007 1.00 88.94 295 ALA A N 1
ATOM 2243 C CA . ALA A 1 295 ? 16.036 11.364 -8.552 1.00 88.94 295 ALA A CA 1
ATOM 2244 C C . ALA A 1 295 ? 14.631 11.853 -8.172 1.00 88.94 295 ALA A C 1
ATOM 2246 O O . ALA A 1 295 ? 14.460 12.362 -7.068 1.00 88.94 295 ALA A O 1
ATOM 2247 N N . GLU A 1 296 ? 13.633 11.618 -9.024 1.00 90.19 296 GLU A N 1
ATOM 2248 C CA . GLU A 1 296 ? 12.230 11.983 -8.796 1.00 90.19 296 GLU A CA 1
ATOM 2249 C C . GLU A 1 296 ? 11.639 11.213 -7.609 1.00 90.19 296 GLU A C 1
ATOM 2251 O O . GLU A 1 296 ? 10.961 11.790 -6.759 1.00 90.19 296 GLU A O 1
ATOM 2256 N N . PHE A 1 297 ? 11.971 9.925 -7.470 1.00 93.81 297 PHE A N 1
ATOM 2257 C CA . PHE A 1 297 ? 11.574 9.140 -6.303 1.00 93.81 297 PHE A CA 1
ATOM 2258 C C . PHE A 1 297 ? 12.211 9.676 -5.018 1.00 93.81 297 PHE A C 1
ATOM 2260 O O . PHE A 1 297 ? 11.534 9.799 -3.994 1.00 93.81 297 PHE A O 1
ATOM 2267 N N . ARG A 1 298 ? 13.506 10.023 -5.055 1.00 93.06 298 ARG A N 1
ATOM 2268 C CA . ARG A 1 298 ? 14.194 10.641 -3.912 1.00 93.06 298 ARG A CA 1
ATOM 2269 C C . ARG A 1 298 ? 13.563 11.983 -3.553 1.00 93.06 298 ARG A C 1
ATOM 2271 O O . ARG A 1 298 ? 13.382 12.239 -2.367 1.00 93.06 298 ARG A O 1
ATOM 2278 N N . GLU A 1 299 ? 13.249 12.816 -4.539 1.00 92.38 299 GLU A N 1
ATOM 2279 C CA . GLU A 1 299 ? 12.595 14.109 -4.338 1.00 92.38 299 GLU A CA 1
ATOM 2280 C C . GLU A 1 299 ? 11.220 13.932 -3.689 1.00 92.38 299 GLU A C 1
ATOM 2282 O O . GLU A 1 299 ? 10.967 14.514 -2.637 1.00 92.38 299 GLU A O 1
ATOM 2287 N N . MET A 1 300 ? 10.370 13.062 -4.242 1.00 94.81 300 MET A N 1
ATOM 2288 C CA . MET A 1 300 ? 9.033 12.799 -3.709 1.00 94.81 300 MET A CA 1
ATOM 2289 C C . MET A 1 300 ? 9.076 12.266 -2.271 1.00 94.81 300 MET A C 1
ATOM 2291 O O . MET A 1 300 ? 8.330 12.736 -1.413 1.00 94.81 300 MET A O 1
ATOM 2295 N N . ILE A 1 301 ? 9.946 11.293 -1.980 1.00 95.50 301 ILE A N 1
ATOM 2296 C CA . ILE A 1 301 ? 10.087 10.748 -0.622 1.00 95.50 301 ILE A CA 1
ATOM 2297 C C . ILE A 1 301 ? 10.714 11.767 0.332 1.00 95.50 301 ILE A C 1
ATOM 2299 O O . ILE A 1 301 ? 10.335 11.811 1.502 1.00 95.50 301 ILE A O 1
ATOM 2303 N N . GLY A 1 302 ? 11.654 12.586 -0.145 1.00 94.50 302 GLY A N 1
ATOM 2304 C CA . GLY A 1 302 ? 12.220 13.697 0.616 1.00 94.50 302 GLY A CA 1
ATOM 2305 C C . GLY A 1 302 ? 11.136 14.682 1.042 1.00 94.50 302 GLY A C 1
ATOM 2306 O O . GLY A 1 302 ? 10.964 14.904 2.236 1.00 94.50 302 GLY A O 1
ATOM 2307 N N . ALA A 1 303 ? 10.340 15.162 0.086 1.00 94.69 303 ALA A N 1
ATOM 2308 C CA . ALA A 1 303 ? 9.228 16.069 0.347 1.00 94.69 303 ALA A CA 1
ATOM 2309 C C . ALA A 1 303 ? 8.181 15.439 1.282 1.00 94.69 303 ALA A C 1
ATOM 2311 O O . ALA A 1 303 ? 7.742 16.075 2.233 1.00 94.69 303 ALA A O 1
ATOM 2312 N N . PHE A 1 304 ? 7.843 14.157 1.099 1.00 95.88 304 PHE A N 1
ATOM 2313 C CA . PHE A 1 304 ? 6.904 13.478 1.997 1.00 95.88 304 PHE A CA 1
ATOM 2314 C C . PHE A 1 304 ? 7.418 13.419 3.442 1.00 95.88 304 PHE A C 1
ATOM 2316 O O . PHE A 1 304 ? 6.657 13.599 4.385 1.00 95.88 304 PHE A O 1
ATOM 2323 N N . ARG A 1 305 ? 8.719 13.186 3.641 1.00 95.94 305 ARG A N 1
ATOM 2324 C CA . ARG A 1 305 ? 9.331 13.195 4.979 1.00 95.94 305 ARG A CA 1
ATOM 2325 C C . ARG A 1 305 ? 9.375 14.594 5.591 1.00 95.94 305 ARG A C 1
ATOM 2327 O O . ARG A 1 305 ? 9.282 14.707 6.807 1.00 95.94 305 ARG A O 1
ATOM 2334 N N . GLU A 1 306 ? 9.492 15.641 4.778 1.00 95.19 306 GLU A N 1
ATOM 2335 C CA . GLU A 1 306 ? 9.414 17.032 5.243 1.00 95.19 306 GLU A CA 1
ATOM 2336 C C . GLU A 1 306 ? 8.013 17.400 5.756 1.00 95.19 306 GLU A C 1
ATOM 2338 O O . GLU A 1 306 ? 7.912 18.173 6.707 1.00 95.19 306 GLU A O 1
ATOM 2343 N N . GLU A 1 307 ? 6.952 16.806 5.199 1.00 95.38 307 GLU A N 1
ATOM 2344 C CA . GLU A 1 307 ? 5.574 16.961 5.699 1.00 95.38 307 GLU A CA 1
ATOM 2345 C C . GLU A 1 307 ? 5.349 16.248 7.046 1.00 95.38 307 GLU A C 1
ATOM 2347 O O . GLU A 1 307 ? 4.519 16.672 7.851 1.00 95.38 307 GLU A O 1
ATOM 2352 N N . PHE A 1 308 ? 6.118 15.189 7.329 1.00 94.69 308 PHE A N 1
ATOM 2353 C CA . PHE A 1 308 ? 6.019 14.387 8.556 1.00 94.69 308 PHE A CA 1
ATOM 2354 C C . PHE A 1 308 ? 7.372 14.292 9.296 1.00 94.69 308 PHE A C 1
ATOM 2356 O O . PHE A 1 308 ? 7.891 13.194 9.509 1.00 94.69 308 PHE A O 1
ATOM 2363 N N . PRO A 1 309 ? 7.963 15.424 9.735 1.00 86.69 309 PRO A N 1
ATOM 2364 C CA . PRO A 1 309 ? 9.363 15.495 10.171 1.00 86.69 309 PRO A CA 1
ATOM 2365 C C . PRO A 1 309 ? 9.644 14.820 11.522 1.00 86.69 309 PRO A C 1
ATOM 2367 O O . PRO A 1 309 ? 10.800 14.571 11.860 1.00 86.69 309 PRO A O 1
ATOM 2370 N N . ASN A 1 310 ? 8.601 14.531 12.306 1.00 79.44 310 ASN A N 1
ATOM 2371 C CA . ASN A 1 310 ? 8.718 13.846 13.598 1.00 79.44 310 ASN A CA 1
ATOM 2372 C C . ASN A 1 310 ? 8.704 12.315 13.464 1.00 79.44 310 ASN A C 1
ATOM 2374 O O . ASN A 1 310 ? 8.821 11.610 14.464 1.00 79.44 310 ASN A O 1
ATOM 2378 N N . GLU A 1 311 ? 8.572 11.800 12.242 1.00 81.50 311 GLU A N 1
ATOM 2379 C CA . GLU A 1 311 ? 8.466 10.377 11.960 1.00 81.50 311 GLU A CA 1
ATOM 2380 C C . GLU A 1 311 ? 9.736 9.881 11.249 1.00 81.50 311 GLU A C 1
ATOM 2382 O O . GLU A 1 311 ? 10.204 10.464 10.272 1.00 81.50 311 GLU A O 1
ATOM 2387 N N . SER A 1 312 ? 10.305 8.768 11.716 1.00 83.38 312 SER A N 1
ATOM 2388 C CA . SER A 1 312 ? 11.515 8.169 11.134 1.00 83.38 312 SER A CA 1
ATOM 2389 C C . SER A 1 312 ? 11.185 6.846 10.443 1.00 83.38 312 SER A C 1
ATOM 2391 O O . SER A 1 312 ? 11.611 5.779 10.889 1.00 83.38 312 SER A O 1
ATOM 2393 N N . PHE A 1 313 ? 10.423 6.904 9.351 1.00 93.62 313 PHE A N 1
ATOM 2394 C CA . PHE A 1 313 ? 9.954 5.712 8.640 1.00 93.62 313 PHE A CA 1
ATOM 2395 C C . PHE A 1 313 ? 10.790 5.363 7.398 1.00 93.62 313 PHE A C 1
ATOM 2397 O O . PHE A 1 313 ? 11.271 6.251 6.675 1.00 93.62 313 PHE A O 1
ATOM 2404 N N . PRO A 1 314 ? 10.936 4.060 7.094 1.00 96.62 314 PRO A N 1
ATOM 2405 C CA . PRO A 1 314 ? 11.482 3.620 5.831 1.00 96.62 314 PRO A CA 1
ATOM 2406 C C . PRO A 1 314 ? 10.467 3.755 4.691 1.00 96.62 314 PRO A C 1
ATOM 2408 O O . PRO A 1 314 ? 9.249 3.695 4.886 1.00 96.62 314 PRO A O 1
ATOM 2411 N N . VAL A 1 315 ? 10.991 3.881 3.476 1.00 97.69 315 VAL A N 1
ATOM 2412 C CA . VAL A 1 315 ? 10.252 3.556 2.253 1.00 97.69 315 VAL A CA 1
ATOM 2413 C C . VAL A 1 315 ? 10.646 2.150 1.809 1.00 97.69 315 VAL A C 1
ATOM 2415 O O . VAL A 1 315 ? 11.825 1.805 1.809 1.00 97.69 315 VAL A O 1
ATOM 2418 N N . VAL A 1 316 ? 9.664 1.330 1.457 1.00 98.38 316 VAL A N 1
ATOM 2419 C CA . VAL A 1 316 ? 9.842 -0.050 1.013 1.00 98.38 316 VAL A CA 1
ATOM 2420 C C . VAL A 1 316 ? 9.348 -0.158 -0.421 1.00 98.38 316 VAL A C 1
ATOM 2422 O O . VAL A 1 316 ? 8.154 0.002 -0.682 1.00 98.38 316 VAL A O 1
ATOM 2425 N N . ILE A 1 317 ? 10.257 -0.438 -1.348 1.00 97.88 317 ILE A N 1
ATOM 2426 C CA . ILE A 1 317 ? 9.951 -0.593 -2.771 1.00 97.88 317 ILE A CA 1
ATOM 2427 C C . ILE A 1 317 ? 10.245 -2.021 -3.218 1.00 97.88 317 ILE A C 1
ATOM 2429 O O . ILE A 1 317 ? 11.271 -2.595 -2.858 1.00 97.88 317 ILE A O 1
ATOM 2433 N N . GLY A 1 318 ? 9.333 -2.620 -3.977 1.00 97.06 318 GLY A N 1
ATOM 2434 C CA . GLY A 1 318 ? 9.568 -3.909 -4.617 1.00 97.06 318 GLY A CA 1
ATOM 2435 C C . GLY A 1 318 ? 10.044 -3.751 -6.058 1.00 97.06 318 GLY A C 1
ATOM 2436 O O . GLY A 1 318 ? 9.801 -2.737 -6.711 1.00 97.06 318 GLY A O 1
ATOM 2437 N N . THR A 1 319 ? 10.699 -4.780 -6.585 1.00 96.69 319 THR A N 1
ATOM 2438 C CA . THR A 1 319 ? 11.031 -4.842 -8.015 1.00 96.69 319 THR A CA 1
ATOM 2439 C C . THR A 1 319 ? 9.768 -5.013 -8.873 1.00 96.69 319 THR A C 1
ATOM 2441 O O . THR A 1 319 ? 8.691 -5.326 -8.357 1.00 96.69 319 THR A O 1
ATOM 2444 N N . MET A 1 320 ? 9.888 -4.810 -10.185 1.00 95.94 320 MET A N 1
ATOM 2445 C CA . MET A 1 320 ? 8.846 -5.094 -11.178 1.00 95.94 320 MET A CA 1
ATOM 2446 C C . MET A 1 320 ? 8.893 -6.579 -11.590 1.00 95.94 320 MET A C 1
ATOM 2448 O O . MET A 1 320 ? 9.940 -7.219 -11.425 1.00 95.94 320 MET A O 1
ATOM 2452 N N . PRO A 1 321 ? 7.802 -7.149 -12.141 1.00 95.56 321 PRO A N 1
ATOM 2453 C CA . PRO A 1 321 ? 7.797 -8.551 -12.542 1.00 95.56 321 PRO A CA 1
ATOM 2454 C C . PRO A 1 321 ? 8.848 -8.853 -13.610 1.00 95.56 321 PRO A C 1
ATOM 2456 O O . PRO A 1 321 ? 8.916 -8.195 -14.654 1.00 95.56 321 PRO A O 1
ATOM 2459 N N . LYS A 1 322 ? 9.658 -9.887 -13.370 1.00 92.12 322 LYS A N 1
ATOM 2460 C CA . LYS A 1 322 ? 10.784 -10.240 -14.243 1.00 92.12 322 LYS A CA 1
ATOM 2461 C C . LYS A 1 322 ? 10.359 -10.546 -15.675 1.00 92.12 322 LYS A C 1
ATOM 2463 O O . LYS A 1 322 ? 11.057 -10.152 -16.603 1.00 92.12 322 LYS A O 1
ATOM 2468 N N . THR A 1 323 ? 9.222 -11.214 -15.858 1.00 91.12 323 THR A N 1
ATOM 2469 C CA . THR A 1 323 ? 8.705 -11.558 -17.189 1.00 91.12 323 THR A CA 1
ATOM 2470 C C . THR A 1 323 ? 8.443 -10.327 -18.041 1.00 91.12 323 THR A C 1
ATOM 2472 O O . THR A 1 323 ? 8.717 -10.382 -19.229 1.00 91.12 323 THR A O 1
ATOM 2475 N N . TRP A 1 324 ? 7.985 -9.221 -17.445 1.00 92.31 324 TRP A N 1
ATOM 2476 C CA . TRP A 1 324 ? 7.840 -7.948 -18.148 1.00 92.31 324 TRP A CA 1
ATOM 2477 C C . TRP A 1 324 ? 9.182 -7.257 -18.338 1.00 92.31 324 TRP A C 1
ATOM 2479 O O . TRP A 1 324 ? 9.516 -6.850 -19.442 1.00 92.31 324 TRP A O 1
ATOM 2489 N N . VAL A 1 325 ? 9.995 -7.180 -17.280 1.00 92.38 325 VAL A N 1
ATOM 2490 C CA . VAL A 1 325 ? 11.324 -6.548 -17.331 1.00 92.38 325 VAL A CA 1
ATOM 2491 C C . VAL A 1 325 ? 12.213 -7.151 -18.421 1.00 92.38 325 VAL A C 1
ATOM 2493 O O . VAL A 1 325 ? 12.997 -6.440 -19.048 1.00 92.38 325 VAL A O 1
ATOM 2496 N N . ASP A 1 326 ? 12.102 -8.454 -18.666 1.00 93.25 326 ASP A N 1
ATOM 2497 C CA . ASP A 1 326 ? 12.909 -9.141 -19.666 1.00 93.25 326 ASP A CA 1
ATOM 2498 C C . ASP A 1 326 ? 12.531 -8.815 -21.117 1.00 93.25 326 ASP A C 1
ATOM 2500 O O . ASP A 1 326 ? 13.370 -9.044 -21.994 1.00 93.25 326 ASP A O 1
ATOM 2504 N N . GLU A 1 327 ? 11.346 -8.246 -21.365 1.00 91.75 327 GLU A N 1
ATOM 2505 C CA . GLU A 1 327 ? 10.843 -7.932 -22.710 1.00 91.75 327 GLU A CA 1
ATOM 2506 C C . GLU A 1 327 ? 11.648 -6.830 -23.404 1.00 91.75 327 GLU A C 1
ATOM 2508 O O . GLU A 1 327 ? 11.872 -6.904 -24.611 1.00 91.75 327 GLU A O 1
ATOM 2513 N N . GLU A 1 328 ? 12.099 -5.810 -22.665 1.00 89.69 328 GLU A N 1
ATOM 2514 C CA . GLU A 1 328 ? 12.701 -4.603 -23.245 1.00 89.69 328 GLU A CA 1
ATOM 2515 C C . GLU A 1 328 ? 13.873 -4.080 -22.404 1.00 89.69 328 GLU A C 1
ATOM 2517 O O . GLU A 1 328 ? 13.831 -4.046 -21.173 1.00 89.69 328 GLU A O 1
ATOM 2522 N N . VAL A 1 329 ? 14.916 -3.568 -23.066 1.00 89.38 329 VAL A N 1
ATOM 2523 C CA . VAL A 1 329 ? 16.111 -3.016 -22.392 1.00 89.38 329 VAL A CA 1
ATOM 2524 C C . VAL A 1 329 ? 15.753 -1.860 -21.449 1.00 89.38 329 VAL A C 1
ATOM 2526 O O . VAL A 1 329 ? 16.221 -1.828 -20.314 1.00 89.38 329 VAL A O 1
ATOM 2529 N N . ARG A 1 330 ? 14.854 -0.963 -21.869 1.00 86.38 330 ARG A N 1
ATOM 2530 C CA . ARG A 1 330 ? 14.391 0.176 -21.052 1.00 86.38 330 ARG A CA 1
ATOM 2531 C C . ARG A 1 330 ? 13.710 -0.242 -19.739 1.00 86.38 330 ARG A C 1
ATOM 2533 O O . ARG A 1 330 ? 13.772 0.488 -18.755 1.00 86.38 330 ARG A O 1
ATOM 2540 N N . TYR A 1 331 ? 13.084 -1.423 -19.693 1.00 91.25 331 TYR A N 1
ATOM 2541 C CA . TYR A 1 331 ? 12.471 -1.948 -18.467 1.00 91.25 331 TYR A CA 1
ATOM 2542 C C . TYR A 1 331 ? 13.537 -2.405 -17.474 1.00 91.25 331 TYR A C 1
ATOM 2544 O O . TYR A 1 331 ? 13.444 -2.120 -16.279 1.00 91.25 331 TYR A O 1
ATOM 2552 N N . LYS A 1 332 ? 14.615 -3.013 -17.984 1.00 91.81 332 LYS A N 1
ATOM 2553 C CA . LYS A 1 332 ? 15.797 -3.371 -17.189 1.00 91.81 332 LYS A CA 1
ATOM 2554 C C . LYS A 1 332 ? 16.476 -2.140 -16.604 1.00 91.81 332 LYS A C 1
ATOM 2556 O O . LYS A 1 332 ? 16.889 -2.186 -15.454 1.00 91.81 332 LYS A O 1
ATOM 2561 N N . GLU A 1 333 ? 16.560 -1.037 -17.343 1.00 89.88 333 GLU A N 1
ATOM 2562 C CA . GLU A 1 333 ? 17.188 0.202 -16.859 1.00 89.88 333 GLU A CA 1
ATOM 2563 C C . GLU A 1 333 ? 16.493 0.769 -15.612 1.00 89.88 333 GLU A C 1
ATOM 2565 O O . GLU A 1 333 ? 17.161 1.092 -14.628 1.00 89.88 333 GLU A O 1
ATOM 2570 N N . VAL A 1 334 ? 15.157 0.845 -15.609 1.00 91.19 334 VAL A N 1
ATOM 2571 C CA . VAL A 1 334 ? 14.399 1.271 -14.417 1.00 91.19 334 VAL A CA 1
ATOM 2572 C C . VAL A 1 334 ? 14.487 0.221 -13.307 1.00 91.19 334 VAL A C 1
ATOM 2574 O O . VAL A 1 334 ? 14.656 0.571 -12.141 1.00 91.19 334 VAL A O 1
ATOM 2577 N N . GLN A 1 335 ? 14.470 -1.071 -13.648 1.00 93.62 335 GLN A N 1
ATOM 2578 C CA . GLN A 1 335 ? 14.648 -2.141 -12.666 1.00 93.62 335 GLN A CA 1
ATOM 2579 C C . GLN A 1 335 ? 15.998 -2.050 -11.932 1.00 93.62 335 GLN A C 1
ATOM 2581 O O . GLN A 1 335 ? 16.050 -2.238 -10.716 1.00 93.62 335 GLN A O 1
ATOM 2586 N N . GLN A 1 336 ? 17.086 -1.749 -12.646 1.00 91.75 336 GLN A N 1
ATOM 2587 C CA . GLN A 1 336 ? 18.410 -1.555 -12.046 1.00 91.75 336 GLN A CA 1
ATOM 2588 C C . GLN A 1 336 ? 18.458 -0.302 -11.167 1.00 91.75 336 GLN A C 1
ATOM 2590 O O . GLN A 1 336 ? 19.072 -0.326 -10.103 1.00 91.75 336 GLN A O 1
ATOM 2595 N N . GLN A 1 337 ? 17.763 0.769 -11.560 1.00 92.00 337 GLN A N 1
ATOM 2596 C CA . GLN A 1 337 ? 17.606 1.953 -10.713 1.00 92.00 337 GLN A CA 1
ATOM 2597 C C . GLN A 1 337 ? 16.888 1.628 -9.398 1.00 92.00 337 GLN A C 1
ATOM 2599 O O . GLN A 1 337 ? 17.360 2.066 -8.353 1.00 92.00 337 GLN A O 1
ATOM 2604 N N . ILE A 1 338 ? 15.812 0.828 -9.430 1.00 93.75 338 ILE A N 1
ATOM 2605 C CA . ILE A 1 338 ? 15.107 0.351 -8.224 1.00 93.75 338 ILE A CA 1
ATOM 2606 C C . ILE A 1 338 ? 16.050 -0.462 -7.331 1.00 93.75 338 ILE A C 1
ATOM 2608 O O . ILE A 1 338 ? 16.139 -0.196 -6.136 1.00 93.75 338 ILE A O 1
ATOM 2612 N N . LEU A 1 339 ? 16.795 -1.412 -7.905 1.00 92.81 339 LEU A N 1
ATOM 2613 C CA . LEU A 1 339 ? 17.733 -2.255 -7.151 1.00 92.81 339 LEU A CA 1
ATOM 2614 C C . LEU A 1 339 ? 18.828 -1.438 -6.445 1.00 92.81 339 LEU A C 1
ATOM 2616 O O . LEU A 1 339 ? 19.239 -1.791 -5.344 1.00 92.81 339 LEU A O 1
ATOM 2620 N N . ALA A 1 340 ? 19.252 -0.318 -7.033 1.00 91.19 340 ALA A N 1
ATOM 2621 C CA . ALA A 1 340 ? 20.248 0.585 -6.455 1.00 91.19 340 ALA A CA 1
ATOM 2622 C C . ALA A 1 340 ? 19.672 1.610 -5.449 1.00 91.19 340 ALA A C 1
ATOM 2624 O O . ALA A 1 340 ? 20.418 2.425 -4.896 1.00 91.19 340 ALA A O 1
ATOM 2625 N N . MET A 1 341 ? 18.353 1.637 -5.205 1.00 90.50 341 MET A N 1
ATOM 2626 C CA . MET A 1 341 ? 17.739 2.656 -4.337 1.00 90.50 341 MET A CA 1
ATOM 2627 C C . MET A 1 341 ? 18.151 2.532 -2.874 1.00 90.50 341 MET A C 1
ATOM 2629 O O . MET A 1 341 ? 18.297 3.554 -2.206 1.00 90.50 341 MET A O 1
ATOM 2633 N N . GLN A 1 342 ? 18.372 1.313 -2.381 1.00 88.88 342 GLN A N 1
ATOM 2634 C CA . GLN A 1 342 ? 18.777 1.082 -0.993 1.00 88.88 342 GLN A CA 1
ATOM 2635 C C . GLN A 1 342 ? 20.113 1.767 -0.652 1.00 88.88 342 GLN A C 1
ATOM 2637 O O . GLN A 1 342 ? 20.283 2.269 0.456 1.00 88.88 342 GLN A O 1
ATOM 2642 N N . ASP A 1 343 ? 21.019 1.886 -1.627 1.00 87.06 343 ASP A N 1
ATOM 2643 C CA . ASP A 1 343 ? 22.321 2.545 -1.453 1.00 87.06 343 ASP A CA 1
ATOM 2644 C C . ASP A 1 343 ? 22.265 4.071 -1.635 1.00 87.06 343 ASP A C 1
ATOM 2646 O O . ASP A 1 343 ? 23.224 4.785 -1.331 1.00 87.06 343 ASP A O 1
ATOM 2650 N N . THR A 1 344 ? 21.164 4.597 -2.178 1.00 86.25 344 THR A N 1
ATOM 2651 C CA . THR A 1 344 ? 21.096 5.979 -2.684 1.00 86.25 344 THR A CA 1
ATOM 2652 C C . THR A 1 344 ? 19.954 6.810 -2.103 1.00 86.25 344 THR A C 1
ATOM 2654 O O . THR A 1 344 ? 19.914 8.027 -2.329 1.00 86.25 344 THR A O 1
ATOM 2657 N N . ILE A 1 345 ? 19.037 6.189 -1.361 1.00 88.94 345 ILE A N 1
ATOM 2658 C CA . ILE A 1 345 ? 17.896 6.830 -0.705 1.00 88.94 345 ILE A CA 1
ATOM 2659 C C . ILE A 1 345 ? 17.910 6.459 0.785 1.00 88.94 345 ILE A C 1
ATOM 2661 O O . ILE A 1 345 ? 17.830 5.278 1.113 1.00 88.94 345 ILE A O 1
ATOM 2665 N N . PRO A 1 346 ? 18.025 7.436 1.708 1.00 89.56 346 PRO A N 1
ATOM 2666 C CA . PRO A 1 346 ? 18.046 7.154 3.142 1.00 89.56 346 PRO A CA 1
ATOM 2667 C C . PRO A 1 346 ? 16.813 6.372 3.590 1.00 89.56 346 PRO A C 1
ATOM 2669 O O . PRO A 1 346 ? 15.709 6.671 3.122 1.00 89.56 346 PRO A O 1
ATOM 2672 N N . ASN A 1 347 ? 16.985 5.420 4.512 1.00 92.62 347 ASN A N 1
ATOM 2673 C CA . ASN A 1 347 ? 15.912 4.577 5.046 1.00 92.62 347 ASN A CA 1
ATOM 2674 C C . ASN A 1 347 ? 15.064 3.975 3.911 1.00 92.62 347 ASN A C 1
ATOM 2676 O O . ASN A 1 347 ? 13.845 4.139 3.875 1.00 92.62 347 ASN A O 1
ATOM 2680 N N . CYS A 1 348 ? 15.720 3.377 2.921 1.00 94.38 348 CYS A N 1
ATOM 2681 C CA . CYS A 1 348 ? 15.070 2.707 1.803 1.00 94.38 348 CYS A CA 1
ATOM 2682 C C . CYS A 1 348 ? 15.342 1.208 1.891 1.00 94.38 348 CYS A C 1
ATOM 2684 O O . CYS A 1 348 ? 16.479 0.790 2.095 1.00 94.38 348 CYS A O 1
ATOM 2686 N N . ILE A 1 349 ? 14.291 0.411 1.747 1.00 96.12 349 ILE A N 1
ATOM 2687 C CA . ILE A 1 349 ? 14.352 -1.045 1.725 1.00 96.12 349 ILE A CA 1
ATOM 2688 C C . ILE A 1 349 ? 13.922 -1.486 0.335 1.00 96.12 349 ILE A C 1
ATOM 2690 O O . ILE A 1 349 ? 12.798 -1.201 -0.087 1.00 96.12 349 ILE A O 1
ATOM 2694 N N . VAL A 1 350 ? 14.796 -2.204 -0.363 1.00 96.38 350 VAL A N 1
ATOM 2695 C CA . VAL A 1 350 ? 14.446 -2.823 -1.640 1.00 96.38 350 VAL A CA 1
ATOM 2696 C C . VAL A 1 350 ? 14.082 -4.282 -1.395 1.00 96.38 350 VAL A C 1
ATOM 2698 O O . VAL A 1 350 ? 14.861 -5.051 -0.838 1.00 96.38 350 VAL A O 1
ATOM 2701 N N . VAL A 1 351 ? 12.883 -4.672 -1.820 1.00 97.19 351 VAL A N 1
ATOM 2702 C CA . VAL A 1 351 ? 12.410 -6.056 -1.771 1.00 97.19 351 VAL A CA 1
ATOM 2703 C C . VAL A 1 351 ? 12.527 -6.662 -3.161 1.00 97.19 351 VAL A C 1
ATOM 2705 O O . VAL A 1 351 ? 11.752 -6.336 -4.062 1.00 97.19 351 VAL A O 1
ATOM 2708 N N . ASP A 1 352 ? 13.488 -7.566 -3.327 1.00 92.88 352 ASP A N 1
ATOM 2709 C CA . ASP A 1 352 ? 13.620 -8.331 -4.563 1.00 92.88 352 ASP A CA 1
ATOM 2710 C C . ASP A 1 352 ? 12.428 -9.289 -4.728 1.00 92.88 352 ASP A C 1
ATOM 2712 O O . ASP A 1 352 ? 12.114 -10.109 -3.857 1.00 92.88 352 ASP A O 1
ATOM 2716 N N . ALA A 1 353 ? 11.738 -9.129 -5.850 1.00 93.50 353 ALA A N 1
ATOM 2717 C CA . ALA A 1 353 ? 10.588 -9.901 -6.293 1.00 93.50 353 ALA A CA 1
ATOM 2718 C C . ALA A 1 353 ? 10.775 -10.402 -7.735 1.00 93.50 353 ALA A C 1
ATOM 2720 O O . ALA A 1 353 ? 9.811 -10.768 -8.403 1.00 93.50 353 ALA A O 1
ATOM 2721 N N . THR A 1 354 ? 12.011 -10.416 -8.240 1.00 91.62 354 THR A N 1
ATOM 2722 C CA . THR A 1 354 ? 12.321 -10.861 -9.606 1.00 91.62 354 THR A CA 1
ATOM 2723 C C . THR A 1 354 ? 12.078 -12.356 -9.828 1.00 91.62 354 THR A C 1
ATOM 2725 O O . THR A 1 354 ? 11.942 -12.797 -10.966 1.00 91.62 354 THR A O 1
ATOM 2728 N N . ASP A 1 355 ? 11.984 -13.147 -8.763 1.00 94.00 355 ASP A N 1
ATOM 2729 C CA . ASP A 1 355 ? 11.590 -14.555 -8.806 1.00 94.00 355 ASP A CA 1
ATOM 2730 C C . ASP A 1 355 ? 10.066 -14.763 -8.814 1.00 94.00 355 ASP A C 1
ATOM 2732 O O . ASP A 1 355 ? 9.605 -15.887 -9.019 1.00 94.00 355 ASP A O 1
ATOM 2736 N N . LEU A 1 356 ? 9.275 -13.708 -8.592 1.00 94.25 356 LEU A N 1
ATOM 2737 C CA . LEU A 1 356 ? 7.827 -13.816 -8.466 1.00 94.25 356 LEU A CA 1
ATOM 2738 C C . LEU A 1 356 ? 7.131 -13.760 -9.839 1.00 94.25 356 LEU A C 1
ATOM 2740 O O . LEU A 1 356 ? 7.347 -12.813 -10.601 1.00 94.25 356 LEU A O 1
ATOM 2744 N N . PRO A 1 357 ? 6.281 -14.749 -10.175 1.00 93.94 357 PRO A N 1
ATOM 2745 C CA . PRO A 1 357 ? 5.618 -14.809 -11.473 1.00 93.94 357 PRO A CA 1
ATOM 2746 C C . PRO A 1 357 ? 4.494 -13.781 -11.654 1.00 93.94 357 PRO A C 1
ATOM 2748 O O . PRO A 1 357 ? 3.701 -13.493 -10.747 1.00 93.94 357 PRO A O 1
ATOM 2751 N N . SER A 1 358 ? 4.344 -13.319 -12.893 1.00 94.12 358 SER A N 1
ATOM 2752 C CA . SER A 1 358 ? 3.165 -12.572 -13.333 1.00 94.12 358 SER A CA 1
ATOM 2753 C C . SER A 1 358 ? 1.916 -13.443 -13.410 1.00 94.12 358 SER A C 1
ATOM 2755 O O . SER A 1 358 ? 1.978 -14.675 -13.366 1.00 94.12 358 SER A O 1
ATOM 2757 N N . ARG A 1 359 ? 0.754 -12.794 -13.450 1.00 88.38 359 ARG A N 1
ATOM 2758 C CA . ARG A 1 359 ? -0.539 -13.469 -13.523 1.00 88.38 359 ARG A CA 1
ATOM 2759 C C . ARG A 1 359 ? -0.767 -14.073 -14.909 1.00 88.38 359 ARG A C 1
ATOM 2761 O O . ARG A 1 359 ? -0.085 -13.771 -15.877 1.00 88.38 359 ARG A O 1
ATOM 2768 N N . VAL A 1 360 ? -1.792 -14.906 -15.005 1.00 80.12 360 VAL A N 1
ATOM 2769 C CA . VAL A 1 360 ? -2.327 -15.380 -16.285 1.00 80.12 360 VAL A CA 1
ATOM 2770 C C . VAL A 1 360 ? -3.695 -14.729 -16.477 1.00 80.12 360 VAL A C 1
ATOM 2772 O O . VAL A 1 360 ? -4.466 -14.626 -15.521 1.00 80.12 360 VAL A O 1
ATOM 2775 N N . GLU A 1 361 ? -4.000 -14.255 -17.686 1.00 72.88 361 GLU A N 1
ATOM 2776 C CA . GLU A 1 361 ? -5.323 -13.704 -17.996 1.00 72.88 361 GLU A CA 1
ATOM 2777 C C . GLU A 1 361 ? -6.413 -14.782 -17.879 1.00 72.88 361 GLU A C 1
ATOM 2779 O O . GLU A 1 361 ? -6.164 -15.971 -18.088 1.00 72.88 361 GLU A O 1
ATOM 2784 N N . ALA A 1 362 ? -7.662 -14.366 -17.646 1.00 58.72 362 ALA A N 1
ATOM 2785 C CA . ALA A 1 362 ? -8.812 -15.274 -17.512 1.00 58.72 362 ALA A CA 1
ATOM 2786 C C . ALA A 1 362 ? -9.072 -16.161 -18.757 1.00 58.72 362 ALA A C 1
ATOM 2788 O O . ALA A 1 362 ? -9.825 -17.128 -18.683 1.00 58.72 362 ALA A O 1
ATOM 2789 N N . GLY A 1 363 ? -8.437 -15.854 -19.896 1.00 59.94 363 GLY A N 1
ATOM 2790 C CA . GLY A 1 363 ? -8.457 -16.651 -21.128 1.00 59.94 363 GLY A CA 1
ATOM 2791 C C . GLY A 1 363 ? -7.218 -17.525 -21.363 1.00 59.94 363 GLY A C 1
ATOM 2792 O O . GLY A 1 363 ? -7.046 -18.023 -22.472 1.00 59.94 363 GLY A O 1
ATOM 2793 N N . GLY A 1 364 ? -6.326 -17.672 -20.377 1.00 64.69 364 GLY A N 1
ATOM 2794 C CA . GLY A 1 364 ? -5.072 -18.425 -20.514 1.00 64.69 364 GLY A CA 1
ATOM 2795 C C . GLY A 1 364 ? -3.969 -17.689 -21.285 1.00 64.69 364 GLY A C 1
ATOM 2796 O O . GLY A 1 364 ? -2.917 -18.268 -21.551 1.00 64.69 364 GLY A O 1
ATOM 2797 N N . GLY A 1 365 ? -4.198 -16.425 -21.653 1.00 66.81 365 GLY A N 1
ATOM 2798 C CA . GLY A 1 365 ? -3.179 -15.564 -22.247 1.00 66.81 365 GLY A CA 1
ATOM 2799 C C . GLY A 1 365 ? -2.116 -15.186 -21.217 1.00 66.81 365 GLY A C 1
ATOM 2800 O O . GLY A 1 365 ? -2.439 -14.935 -20.055 1.00 66.81 365 GLY A O 1
ATOM 2801 N N . ALA A 1 366 ? -0.854 -15.141 -21.644 1.00 72.75 366 ALA A N 1
ATOM 2802 C CA . ALA A 1 366 ? 0.222 -14.644 -20.800 1.00 72.75 366 ALA A CA 1
ATOM 2803 C C . ALA A 1 366 ? -0.004 -13.152 -20.522 1.00 72.75 366 ALA A C 1
ATOM 2805 O O . ALA A 1 366 ? -0.071 -12.342 -21.447 1.00 72.75 366 ALA A O 1
ATOM 2806 N N . GLU A 1 367 ? -0.129 -12.812 -19.246 1.00 83.56 367 GLU A N 1
ATOM 2807 C CA . GLU A 1 367 ? 0.019 -11.454 -18.760 1.00 83.56 367 GLU A CA 1
ATOM 2808 C C . GLU A 1 367 ? 1.435 -11.357 -18.194 1.00 83.56 367 GLU A C 1
ATOM 2810 O O . GLU A 1 367 ? 1.878 -12.250 -17.470 1.00 83.56 367 GLU A O 1
ATOM 2815 N N . THR A 1 368 ? 2.178 -10.316 -18.558 1.00 90.19 368 THR A N 1
ATOM 2816 C CA . THR A 1 368 ? 3.567 -10.190 -18.116 1.00 90.19 368 THR A CA 1
ATOM 2817 C C . THR A 1 368 ? 3.803 -9.082 -17.098 1.00 90.19 368 THR A C 1
ATOM 2819 O O . THR A 1 368 ? 4.734 -9.236 -16.307 1.00 90.19 368 THR A O 1
ATOM 2822 N N . ILE A 1 369 ? 2.995 -8.015 -17.062 1.00 93.81 369 ILE A N 1
ATOM 2823 C CA . ILE A 1 369 ? 3.241 -6.782 -16.289 1.00 93.81 369 ILE A CA 1
ATOM 2824 C C . ILE A 1 369 ? 2.678 -6.799 -14.859 1.00 93.81 369 ILE A C 1
ATOM 2826 O O . ILE A 1 369 ? 3.144 -6.027 -14.022 1.00 93.81 369 ILE A O 1
ATOM 2830 N N . HIS A 1 370 ? 1.725 -7.665 -14.524 1.00 96.31 370 HIS A N 1
ATOM 2831 C CA . HIS A 1 370 ? 1.099 -7.725 -13.204 1.00 96.31 370 HIS A CA 1
ATOM 2832 C C . HIS A 1 370 ? 1.417 -9.016 -12.457 1.00 96.31 370 HIS A C 1
ATOM 2834 O O . HIS A 1 370 ? 1.274 -10.106 -13.001 1.00 96.31 370 HIS A O 1
ATOM 2840 N N . TYR A 1 371 ? 1.741 -8.912 -11.168 1.00 97.06 371 TYR A N 1
ATOM 2841 C CA . TYR A 1 371 ? 1.948 -10.076 -10.305 1.00 97.06 371 TYR A CA 1
ATOM 2842 C C . TYR A 1 371 ? 0.711 -10.987 -10.234 1.00 97.06 371 TYR A C 1
ATOM 2844 O O . TYR A 1 371 ? -0.430 -10.519 -10.158 1.00 97.06 371 TYR A O 1
ATOM 2852 N N . SER A 1 372 ? 0.951 -12.302 -10.201 1.00 95.88 372 SER A N 1
ATOM 2853 C CA . SER A 1 372 ? -0.052 -13.302 -9.797 1.00 95.88 372 SER A CA 1
ATOM 2854 C C . SER A 1 372 ? -0.531 -13.064 -8.362 1.00 95.88 372 SER A C 1
ATOM 2856 O O . SER A 1 372 ? 0.110 -12.348 -7.589 1.00 95.88 372 SER A O 1
ATOM 2858 N N . VAL A 1 373 ? -1.660 -13.666 -7.979 1.00 95.06 373 VAL A N 1
ATOM 2859 C CA . VAL A 1 373 ? -2.197 -13.523 -6.617 1.00 95.06 373 VAL A CA 1
ATOM 2860 C C . VAL A 1 373 ? -1.248 -14.108 -5.566 1.00 95.06 373 VAL A C 1
ATOM 2862 O O . VAL A 1 373 ? -0.990 -13.480 -4.540 1.00 95.06 373 VAL A O 1
ATOM 2865 N N . GLU A 1 374 ? -0.627 -15.252 -5.848 1.00 97.00 374 GLU A N 1
ATOM 2866 C CA . GLU A 1 374 ? 0.393 -15.871 -4.998 1.00 97.00 374 GLU A CA 1
ATOM 2867 C C . GLU A 1 374 ? 1.628 -14.976 -4.861 1.00 97.00 374 GLU A C 1
ATOM 2869 O O . GLU A 1 374 ? 2.211 -14.862 -3.779 1.00 97.00 374 GLU A O 1
ATOM 2874 N N . SER A 1 375 ? 2.005 -14.297 -5.943 1.00 97.44 375 SER A N 1
ATOM 2875 C CA . SER A 1 375 ? 3.123 -13.357 -5.948 1.00 97.44 375 SER A CA 1
ATOM 2876 C C . SER A 1 375 ? 2.813 -12.084 -5.181 1.00 97.44 375 SER A C 1
ATOM 2878 O O . SER A 1 375 ? 3.651 -11.638 -4.406 1.00 97.44 375 SER A O 1
ATOM 2880 N N . ALA A 1 376 ? 1.608 -11.528 -5.318 1.00 98.06 376 ALA A N 1
ATOM 2881 C CA . ALA A 1 376 ? 1.177 -10.364 -4.549 1.00 98.06 376 ALA A CA 1
ATOM 2882 C C . ALA A 1 376 ? 1.214 -10.652 -3.038 1.00 98.06 376 ALA A C 1
ATOM 2884 O O . ALA A 1 376 ? 1.789 -9.869 -2.276 1.00 98.06 376 ALA A O 1
ATOM 2885 N N . ARG A 1 377 ? 0.703 -11.818 -2.614 1.00 98.19 377 ARG A N 1
ATOM 2886 C CA . ARG A 1 377 ? 0.783 -12.280 -1.217 1.00 98.19 377 ARG A CA 1
ATOM 2887 C C . ARG A 1 377 ? 2.234 -12.417 -0.756 1.00 98.19 377 ARG A C 1
ATOM 2889 O O . ARG A 1 377 ? 2.609 -11.870 0.280 1.00 98.19 377 ARG A O 1
ATOM 2896 N N . THR A 1 378 ? 3.061 -13.103 -1.550 1.00 98.44 378 THR A N 1
ATOM 2897 C CA . THR A 1 378 ? 4.478 -13.354 -1.237 1.00 98.44 378 THR A CA 1
ATOM 2898 C C . THR A 1 378 ? 5.278 -12.058 -1.129 1.00 98.44 378 THR A C 1
ATOM 2900 O O . THR A 1 378 ? 6.027 -11.873 -0.170 1.00 98.44 378 THR A O 1
ATOM 2903 N N . LEU A 1 379 ? 5.089 -11.134 -2.072 1.00 98.31 379 LEU A N 1
ATOM 2904 C CA . LEU A 1 379 ? 5.673 -9.796 -2.044 1.00 98.31 379 LEU A CA 1
ATOM 2905 C C . LEU A 1 379 ? 5.272 -9.056 -0.765 1.00 98.31 379 LEU A C 1
ATOM 2907 O O . LEU A 1 379 ? 6.135 -8.498 -0.088 1.00 98.31 379 LEU A O 1
ATOM 2911 N N . GLY A 1 380 ? 3.986 -9.083 -0.406 1.00 98.50 380 GLY A N 1
ATOM 2912 C CA . GLY A 1 380 ? 3.501 -8.471 0.826 1.00 98.50 380 GLY A CA 1
ATOM 2913 C C . GLY A 1 380 ? 4.156 -9.066 2.076 1.00 98.50 380 GLY A C 1
ATOM 2914 O O . GLY A 1 380 ? 4.666 -8.335 2.923 1.00 98.50 380 GLY A O 1
ATOM 2915 N N . THR A 1 381 ? 4.250 -10.393 2.164 1.00 98.31 381 THR A N 1
ATOM 2916 C CA . THR A 1 381 ? 4.969 -11.063 3.257 1.00 98.31 381 THR A CA 1
ATOM 2917 C C . THR A 1 381 ? 6.446 -10.656 3.305 1.00 98.31 381 THR A C 1
ATOM 2919 O O . THR A 1 381 ? 6.955 -10.350 4.380 1.00 98.31 381 THR A O 1
ATOM 2922 N N . ARG A 1 382 ? 7.150 -10.580 2.167 1.00 98.44 382 ARG A N 1
ATOM 2923 C CA . ARG A 1 382 ? 8.554 -10.124 2.141 1.00 98.44 382 ARG A CA 1
ATOM 2924 C C . ARG A 1 382 ? 8.701 -8.681 2.619 1.00 98.44 382 ARG A C 1
ATOM 2926 O O . ARG A 1 382 ? 9.607 -8.395 3.395 1.00 98.44 382 ARG A O 1
ATOM 2933 N N . ARG A 1 383 ? 7.788 -7.793 2.220 1.00 98.31 383 ARG A N 1
ATOM 2934 C CA . ARG A 1 383 ? 7.754 -6.392 2.666 1.00 98.31 383 ARG A CA 1
ATOM 2935 C C . ARG A 1 383 ? 7.543 -6.264 4.169 1.00 98.31 383 ARG A C 1
ATOM 2937 O O . ARG A 1 383 ? 8.296 -5.549 4.822 1.00 98.31 383 ARG A O 1
ATOM 2944 N N . GLY A 1 384 ? 6.558 -6.970 4.726 1.00 97.50 384 GLY A N 1
ATOM 2945 C CA . GLY A 1 384 ? 6.293 -6.942 6.166 1.00 97.50 384 GLY A CA 1
ATOM 2946 C C . GLY A 1 384 ? 7.446 -7.529 6.986 1.00 97.50 384 GLY A C 1
ATOM 2947 O O . GLY A 1 384 ? 7.790 -6.995 8.039 1.00 97.50 384 GLY A O 1
ATOM 2948 N N . ALA A 1 385 ? 8.093 -8.582 6.476 1.00 96.19 385 ALA A N 1
ATOM 2949 C CA . ALA A 1 385 ? 9.289 -9.158 7.083 1.00 96.19 385 ALA A CA 1
ATOM 2950 C C . ALA A 1 385 ? 10.468 -8.176 7.070 1.00 96.19 385 ALA A C 1
ATOM 2952 O O . ALA A 1 385 ? 11.044 -7.913 8.121 1.00 96.19 385 ALA A O 1
ATOM 2953 N N . ALA A 1 386 ? 10.774 -7.582 5.914 1.00 95.62 386 ALA A N 1
ATOM 2954 C CA . ALA A 1 386 ? 11.866 -6.622 5.785 1.00 95.62 386 ALA A CA 1
ATOM 2955 C C . ALA A 1 386 ? 11.633 -5.366 6.642 1.00 95.62 386 ALA A C 1
ATOM 2957 O O . ALA A 1 386 ? 12.560 -4.869 7.279 1.00 95.62 386 ALA A O 1
ATOM 2958 N N . LEU A 1 387 ? 10.383 -4.895 6.737 1.00 96.62 387 LEU A N 1
ATOM 2959 C CA . LEU A 1 387 ? 10.017 -3.813 7.647 1.00 96.62 387 LEU A CA 1
ATOM 2960 C C . LEU A 1 387 ? 10.265 -4.192 9.116 1.00 96.62 387 LEU A C 1
ATOM 2962 O O . LEU A 1 387 ? 10.806 -3.401 9.888 1.00 96.62 387 LEU A O 1
ATOM 2966 N N . ALA A 1 388 ? 9.866 -5.399 9.517 1.00 95.00 388 ALA A N 1
ATOM 2967 C CA . ALA A 1 388 ? 10.108 -5.887 10.870 1.00 95.00 388 ALA A CA 1
ATOM 2968 C C . ALA A 1 388 ? 11.603 -5.975 11.200 1.00 95.00 388 ALA A C 1
ATOM 2970 O O . ALA A 1 388 ? 12.015 -5.635 12.314 1.00 95.00 388 ALA A O 1
ATOM 2971 N N . ASP A 1 389 ? 12.416 -6.388 10.236 1.00 92.75 389 ASP A N 1
ATOM 2972 C CA . ASP A 1 389 ? 13.862 -6.473 10.398 1.00 92.75 389 ASP A CA 1
ATOM 2973 C C . ASP A 1 389 ? 14.483 -5.067 10.502 1.00 92.75 389 ASP A C 1
ATOM 2975 O O . ASP A 1 389 ? 15.274 -4.823 11.417 1.00 92.75 389 ASP A O 1
ATOM 2979 N N . TYR A 1 390 ? 14.036 -4.104 9.682 1.00 93.62 390 TYR A N 1
ATOM 2980 C CA . TYR A 1 390 ? 14.421 -2.688 9.795 1.00 93.62 390 TYR A CA 1
ATOM 2981 C C . TYR A 1 390 ? 14.168 -2.134 11.197 1.00 93.62 390 TYR A C 1
ATOM 2983 O O . TYR A 1 390 ? 15.072 -1.582 11.812 1.00 93.62 390 TYR A O 1
ATOM 2991 N N . TRP A 1 391 ? 12.972 -2.331 11.756 1.00 93.06 391 TRP A N 1
ATOM 2992 C CA . TRP A 1 391 ? 12.649 -1.833 13.100 1.00 93.06 391 TRP A CA 1
ATOM 2993 C C . TRP A 1 391 ? 13.323 -2.622 14.231 1.00 93.06 391 TRP A C 1
ATOM 2995 O O . TRP A 1 391 ? 13.239 -2.229 15.392 1.00 93.06 391 TRP A O 1
ATOM 3005 N N . THR A 1 392 ? 14.001 -3.728 13.919 1.00 92.12 392 THR A N 1
ATOM 3006 C CA . THR A 1 392 ? 14.891 -4.404 14.872 1.00 92.12 392 THR A CA 1
ATOM 3007 C C . THR A 1 392 ? 16.247 -3.711 14.928 1.00 92.12 392 THR A C 1
ATOM 3009 O O . THR A 1 392 ? 16.720 -3.429 16.023 1.00 92.12 392 THR A O 1
ATOM 3012 N N . ASN A 1 393 ? 16.831 -3.393 13.767 1.00 87.25 393 ASN A N 1
ATOM 3013 C CA . ASN A 1 393 ? 18.134 -2.733 13.655 1.00 87.25 393 ASN A CA 1
ATOM 3014 C C . ASN A 1 393 ? 18.096 -1.585 12.626 1.00 87.25 393 ASN A C 1
ATOM 3016 O O . ASN A 1 393 ? 18.637 -1.724 11.525 1.00 87.25 393 ASN A O 1
ATOM 3020 N N . PRO A 1 394 ? 17.510 -0.419 12.961 1.00 82.62 394 PRO A N 1
ATOM 3021 C CA . PRO A 1 394 ? 17.383 0.677 11.997 1.00 82.62 394 PRO A CA 1
ATOM 3022 C C . PRO A 1 394 ? 18.739 1.184 11.487 1.00 82.62 394 PRO A C 1
ATOM 3024 O O . PRO A 1 394 ? 18.850 1.608 10.339 1.00 82.62 394 PRO A O 1
ATOM 3027 N N . SER A 1 395 ? 19.789 1.090 12.317 1.00 78.88 395 SER A N 1
ATOM 3028 C CA . SER A 1 395 ? 21.172 1.484 12.000 1.00 78.88 395 SER A CA 1
ATOM 3029 C C . SER A 1 395 ? 21.752 0.815 10.758 1.00 78.88 395 SER A C 1
ATOM 3031 O O . SER A 1 395 ? 22.634 1.395 10.132 1.00 78.88 395 SER A O 1
ATOM 3033 N N . ASP A 1 396 ? 21.261 -0.370 10.392 1.00 72.62 396 ASP A N 1
ATOM 3034 C CA . ASP A 1 396 ? 21.754 -1.117 9.230 1.00 72.62 396 ASP A CA 1
ATOM 3035 C C . ASP A 1 396 ? 21.244 -0.529 7.902 1.00 72.62 396 ASP A C 1
ATOM 3037 O O . ASP A 1 396 ? 21.800 -0.807 6.840 1.00 72.62 396 ASP A O 1
ATOM 3041 N N . TYR A 1 397 ? 20.209 0.314 7.973 1.00 65.94 397 TYR A N 1
ATOM 3042 C CA . TYR A 1 397 ? 19.514 0.922 6.836 1.00 65.94 397 TYR A CA 1
ATOM 3043 C C . TYR A 1 397 ? 19.634 2.449 6.799 1.00 65.94 397 TYR A C 1
ATOM 3045 O O . TYR A 1 397 ? 19.273 3.080 5.799 1.00 65.94 397 TYR A O 1
ATOM 3053 N N . PHE A 1 398 ? 20.181 3.058 7.857 1.00 60.25 398 PHE A N 1
ATOM 3054 C CA . PHE A 1 398 ? 20.781 4.374 7.726 1.00 60.25 398 PHE A CA 1
ATOM 3055 C C . PHE A 1 398 ? 21.936 4.209 6.756 1.00 60.25 398 PHE A C 1
ATOM 3057 O O . PHE A 1 398 ? 22.894 3.493 7.047 1.00 60.25 398 PHE A O 1
ATOM 3064 N N . ILE A 1 399 ? 21.828 4.847 5.591 1.00 50.22 399 ILE A N 1
ATOM 3065 C CA . ILE A 1 399 ? 22.928 4.941 4.641 1.00 50.22 399 ILE A CA 1
ATOM 3066 C C . ILE A 1 399 ? 24.193 5.229 5.456 1.00 50.22 399 ILE A C 1
ATOM 3068 O O . ILE A 1 399 ? 24.307 6.290 6.074 1.00 50.22 399 ILE A O 1
ATOM 3072 N N . ARG A 1 400 ? 25.145 4.282 5.462 1.00 39.28 400 ARG A N 1
ATOM 3073 C CA . ARG A 1 400 ? 26.554 4.624 5.657 1.00 39.28 400 ARG A CA 1
ATOM 3074 C C . ARG A 1 400 ? 26.775 5.689 4.617 1.00 39.28 400 ARG A C 1
ATOM 3076 O O . ARG A 1 400 ? 26.843 5.303 3.460 1.00 39.28 400 ARG A O 1
ATOM 3083 N N . THR A 1 401 ? 26.764 6.973 4.967 1.00 33.03 401 THR A N 1
ATOM 3084 C CA . THR A 1 401 ? 26.970 8.054 4.004 1.00 33.03 401 THR A CA 1
ATOM 3085 C C . THR A 1 401 ? 28.207 7.654 3.217 1.00 33.03 401 THR A C 1
ATOM 3087 O O . THR A 1 401 ? 29.302 7.727 3.786 1.00 33.03 401 THR A O 1
ATOM 3090 N N . PRO A 1 402 ? 28.119 7.168 1.958 1.00 38.06 402 PRO A N 1
ATOM 3091 C CA . PRO A 1 402 ? 29.312 7.193 1.161 1.00 38.06 402 PRO A CA 1
ATOM 3092 C C . PRO A 1 402 ? 29.524 8.693 1.074 1.00 38.06 402 PRO A C 1
ATOM 3094 O O . PRO A 1 402 ? 28.596 9.425 0.710 1.00 38.06 402 PRO A O 1
ATOM 3097 N N . ALA A 1 403 ? 30.680 9.186 1.516 1.00 36.72 403 ALA A N 1
ATOM 3098 C CA . ALA A 1 403 ? 31.070 10.530 1.135 1.00 36.72 403 ALA A CA 1
ATOM 3099 C C . ALA A 1 403 ? 30.726 10.634 -0.353 1.00 36.72 403 ALA A C 1
ATOM 3101 O O . ALA A 1 403 ? 31.212 9.808 -1.132 1.00 36.72 403 ALA A O 1
ATOM 3102 N N . LEU A 1 404 ? 29.770 11.514 -0.700 1.00 41.03 404 LEU A N 1
ATOM 3103 C CA . LEU A 1 404 ? 29.288 11.662 -2.071 1.00 41.03 404 LEU A CA 1
ATOM 3104 C C . LEU A 1 404 ? 30.535 11.640 -2.946 1.00 41.03 404 LEU A C 1
ATOM 3106 O O . LEU A 1 404 ? 31.486 12.360 -2.617 1.00 41.03 404 LEU A O 1
ATOM 3110 N N . SER A 1 405 ? 30.586 10.791 -3.976 1.00 48.31 405 SER A N 1
ATOM 3111 C CA . SER A 1 405 ? 31.778 10.741 -4.823 1.00 48.31 405 SER A CA 1
ATOM 3112 C C . SER A 1 405 ? 32.133 12.173 -5.227 1.00 48.31 405 SER A C 1
ATOM 3114 O O . SER A 1 405 ? 31.235 12.993 -5.448 1.00 48.31 405 SER A O 1
ATOM 3116 N N . ALA A 1 406 ? 33.421 12.509 -5.305 1.00 45.09 406 ALA A N 1
ATOM 3117 C CA . ALA A 1 406 ? 33.832 13.871 -5.652 1.00 45.09 406 ALA A CA 1
ATOM 3118 C C . ALA A 1 406 ? 33.150 14.360 -6.949 1.00 45.09 406 ALA A C 1
ATOM 3120 O O . ALA A 1 406 ? 32.808 15.532 -7.071 1.00 45.09 406 ALA A O 1
ATOM 3121 N N . SER A 1 407 ? 32.850 13.436 -7.871 1.00 45.12 407 SER A N 1
ATOM 3122 C CA . SER A 1 407 ? 32.068 13.690 -9.082 1.00 45.12 407 SER A CA 1
ATOM 3123 C C . SER A 1 407 ? 30.604 14.075 -8.825 1.00 45.12 407 SER A C 1
ATOM 3125 O O . SER A 1 407 ? 30.092 14.971 -9.490 1.00 45.12 407 SER A O 1
ATOM 3127 N N . THR A 1 408 ? 29.932 13.458 -7.852 1.00 43.72 408 THR A N 1
ATOM 3128 C CA . THR A 1 408 ? 28.539 13.772 -7.495 1.00 43.72 408 THR A CA 1
ATOM 3129 C C . THR A 1 408 ? 28.452 15.090 -6.725 1.00 43.72 408 THR A C 1
ATOM 3131 O O . THR A 1 408 ? 27.564 15.896 -6.991 1.00 43.72 408 THR A O 1
ATOM 3134 N N . GLN A 1 409 ? 29.415 15.370 -5.836 1.00 47.81 409 GLN A N 1
ATOM 3135 C CA . GLN A 1 409 ? 29.513 16.679 -5.172 1.00 47.81 409 GLN A CA 1
ATOM 3136 C C . GLN A 1 409 ? 29.774 17.804 -6.180 1.00 47.81 409 GLN A C 1
ATOM 3138 O O . GLN A 1 409 ? 29.147 18.859 -6.098 1.00 47.81 409 GLN A O 1
ATOM 3143 N N . ALA A 1 410 ? 30.653 17.566 -7.158 1.00 53.91 410 ALA A N 1
ATOM 3144 C CA . ALA A 1 410 ? 30.939 18.522 -8.222 1.00 53.91 410 ALA A CA 1
ATOM 3145 C C . ALA A 1 410 ? 29.720 18.774 -9.126 1.00 53.91 410 ALA A C 1
ATOM 3147 O O . ALA A 1 410 ? 29.470 19.920 -9.493 1.00 53.91 410 ALA A O 1
ATOM 3148 N N . ALA A 1 411 ? 28.931 17.740 -9.439 1.00 49.09 411 ALA A N 1
ATOM 3149 C CA . ALA A 1 411 ? 27.706 17.881 -10.227 1.00 49.09 411 ALA A CA 1
ATOM 3150 C C . ALA A 1 411 ? 26.641 18.722 -9.498 1.00 49.09 411 ALA A C 1
ATOM 3152 O O . ALA A 1 411 ? 26.119 19.675 -10.072 1.00 49.09 411 ALA A O 1
ATOM 3153 N N . LEU A 1 412 ? 26.400 18.448 -8.211 1.00 44.62 412 LEU A N 1
ATOM 3154 C CA . LEU A 1 412 ? 25.482 19.227 -7.366 1.00 44.62 412 LEU A CA 1
ATOM 3155 C C . LEU A 1 412 ? 25.943 20.682 -7.173 1.00 44.62 412 LEU A C 1
ATOM 3157 O O . LEU A 1 412 ? 25.122 21.600 -7.126 1.00 44.62 412 LEU A O 1
ATOM 3161 N N . ALA A 1 413 ? 27.254 20.916 -7.064 1.00 57.38 413 ALA A N 1
ATOM 3162 C CA . ALA A 1 413 ? 27.814 22.263 -6.978 1.00 57.38 413 ALA A CA 1
ATOM 3163 C C . ALA A 1 413 ? 27.663 23.038 -8.299 1.00 57.38 413 ALA A C 1
ATOM 3165 O O . ALA A 1 413 ? 27.334 24.225 -8.277 1.00 57.38 413 ALA A O 1
ATOM 3166 N N . ALA A 1 414 ? 27.854 22.372 -9.442 1.00 56.31 414 ALA A N 1
ATOM 3167 C CA . ALA A 1 414 ? 27.659 22.966 -10.762 1.00 56.31 414 ALA A CA 1
ATOM 3168 C C . ALA A 1 414 ? 26.187 23.337 -11.007 1.00 56.31 414 ALA A C 1
ATOM 3170 O O . ALA A 1 414 ? 25.899 24.428 -11.491 1.00 56.31 414 ALA A O 1
ATOM 3171 N N . GLU A 1 415 ? 25.253 22.480 -10.601 1.00 54.22 415 GLU A N 1
ATOM 3172 C CA . GLU A 1 415 ? 23.815 22.719 -10.741 1.00 54.22 415 GLU A CA 1
ATOM 3173 C C . GLU A 1 415 ? 23.338 23.902 -9.880 1.00 54.22 415 GLU A C 1
ATOM 3175 O O . GLU A 1 415 ? 22.644 24.797 -10.367 1.00 54.22 415 GLU A O 1
ATOM 3180 N N . LYS A 1 416 ? 23.821 24.003 -8.632 1.00 57.03 416 LYS A N 1
ATOM 3181 C CA . LYS A 1 416 ? 23.583 25.180 -7.776 1.00 57.03 416 LYS A CA 1
ATOM 3182 C C . LYS A 1 416 ? 24.177 26.466 -8.354 1.00 57.03 416 LYS A C 1
ATOM 3184 O O . LYS A 1 416 ? 23.566 27.525 -8.220 1.00 57.03 416 LYS A O 1
ATOM 3189 N N . ALA A 1 417 ? 25.336 26.398 -9.010 1.00 60.03 417 ALA A N 1
ATOM 3190 C CA . ALA A 1 417 ? 25.949 27.557 -9.658 1.00 60.03 417 ALA A CA 1
ATOM 3191 C C . ALA A 1 417 ? 25.143 28.040 -10.880 1.00 60.03 417 ALA A C 1
ATOM 3193 O O . ALA A 1 417 ? 25.018 29.247 -11.091 1.00 60.03 417 ALA A O 1
ATOM 3194 N N . VAL A 1 418 ? 24.545 27.119 -11.643 1.00 58.88 418 VAL A N 1
ATOM 3195 C CA . VAL A 1 418 ? 23.658 27.431 -12.781 1.00 58.88 418 VAL A CA 1
ATOM 3196 C C . VAL A 1 418 ? 22.308 27.995 -12.312 1.00 58.88 418 VAL A C 1
ATOM 3198 O O . VAL A 1 418 ? 21.787 28.951 -12.892 1.00 58.88 418 VAL A O 1
ATOM 3201 N N . ALA A 1 419 ? 21.750 27.472 -11.218 1.00 46.62 419 ALA A N 1
ATOM 3202 C CA . ALA A 1 419 ? 20.544 28.029 -10.599 1.00 46.62 419 ALA A CA 1
ATOM 3203 C C . ALA A 1 419 ? 20.786 29.444 -10.032 1.00 46.62 419 ALA A C 1
ATOM 3205 O O . ALA A 1 419 ? 19.959 30.345 -10.183 1.00 46.62 419 ALA A O 1
ATOM 3206 N N . ALA A 1 420 ? 21.958 29.678 -9.434 1.00 54.09 420 ALA A N 1
ATOM 3207 C CA . ALA A 1 420 ? 22.339 30.996 -8.939 1.00 54.09 420 ALA A CA 1
ATOM 3208 C C . ALA A 1 420 ? 22.525 32.008 -10.084 1.00 54.09 420 ALA A C 1
ATOM 3210 O O . ALA A 1 420 ? 22.002 33.119 -9.997 1.00 54.09 420 ALA A O 1
ATOM 3211 N N . SER A 1 421 ? 23.195 31.635 -11.181 1.00 56.03 421 SER A N 1
ATOM 3212 C CA . SER A 1 421 ? 23.429 32.540 -12.318 1.00 56.03 421 SER A CA 1
ATOM 3213 C C . SER A 1 421 ? 22.146 32.893 -13.080 1.00 56.03 421 SER A C 1
ATOM 3215 O O . SER A 1 421 ? 21.936 34.056 -13.427 1.00 56.03 421 SER A O 1
ATOM 3217 N N . SER A 1 422 ? 21.230 31.936 -13.251 1.00 54.16 422 SER A N 1
ATOM 3218 C CA . SER A 1 422 ? 19.919 32.176 -13.876 1.00 54.16 422 SER A CA 1
ATOM 3219 C C . SER A 1 422 ? 19.005 33.076 -13.031 1.00 54.16 422 SER A C 1
ATOM 3221 O O . SER A 1 422 ? 18.245 33.877 -13.584 1.00 54.16 422 SER A O 1
ATOM 3223 N N . SER A 1 423 ? 19.123 33.032 -11.698 1.00 49.81 423 SER A N 1
ATOM 3224 C CA . SER A 1 423 ? 18.393 33.936 -10.797 1.00 49.81 423 SER A CA 1
ATOM 3225 C C . SER A 1 423 ? 18.887 35.391 -10.876 1.00 49.81 423 SER A C 1
ATOM 3227 O O . SER A 1 423 ? 18.084 36.326 -10.821 1.00 49.81 423 SER A O 1
ATOM 3229 N N . VAL A 1 424 ? 20.192 35.593 -11.094 1.00 55.97 424 VAL A N 1
ATOM 3230 C CA . VAL A 1 424 ? 20.813 36.918 -11.259 1.00 55.97 424 VAL A CA 1
ATOM 3231 C C . VAL A 1 424 ? 20.465 37.521 -12.625 1.00 55.97 424 VAL A C 1
ATOM 3233 O O . VAL A 1 424 ? 20.118 38.702 -12.698 1.00 55.97 424 VAL A O 1
ATOM 3236 N N . ASP A 1 425 ? 20.431 36.712 -13.687 1.00 49.62 425 ASP A N 1
ATOM 3237 C CA . ASP A 1 425 ? 19.990 37.145 -15.021 1.00 49.62 425 ASP A CA 1
ATOM 3238 C C . ASP A 1 425 ? 18.500 37.526 -15.061 1.00 49.62 425 ASP A C 1
ATOM 3240 O O . ASP A 1 425 ? 18.111 38.499 -15.719 1.00 49.62 425 ASP A O 1
ATOM 3244 N N . ALA A 1 426 ? 17.649 36.806 -14.322 1.00 46.28 426 ALA A N 1
ATOM 3245 C CA . ALA A 1 426 ? 16.232 37.141 -14.184 1.00 46.28 426 ALA A CA 1
ATOM 3246 C C . ALA A 1 426 ? 16.016 38.458 -13.408 1.00 46.28 426 ALA A C 1
ATOM 3248 O O . ALA A 1 426 ? 15.124 39.245 -13.750 1.00 46.28 426 ALA A O 1
ATOM 3249 N N . LEU A 1 427 ? 16.856 38.740 -12.404 1.00 45.78 427 LEU A N 1
ATOM 3250 C CA . LEU A 1 427 ? 16.836 40.002 -11.659 1.00 45.78 427 LEU A CA 1
ATOM 3251 C C . LEU A 1 427 ? 17.357 41.179 -12.508 1.00 45.78 427 LEU A C 1
ATOM 3253 O O . LEU A 1 427 ? 16.755 42.256 -12.505 1.00 45.78 427 LEU A O 1
ATOM 3257 N N . GLY A 1 428 ? 18.415 40.962 -13.297 1.00 49.34 428 GLY A N 1
ATOM 3258 C CA . GLY A 1 428 ? 18.991 41.956 -14.210 1.00 49.34 428 GLY A CA 1
ATOM 3259 C C . GLY A 1 428 ? 18.023 42.396 -15.313 1.00 49.34 428 GLY A C 1
ATOM 3260 O O . GLY A 1 428 ? 17.867 43.593 -15.566 1.00 49.34 428 GLY A O 1
ATOM 3261 N N . ARG A 1 429 ? 17.271 41.457 -15.908 1.00 51.88 429 ARG A N 1
ATOM 3262 C CA . ARG A 1 429 ? 16.235 41.784 -16.912 1.00 51.88 429 ARG A CA 1
ATOM 3263 C C . ARG A 1 429 ? 15.034 42.532 -16.321 1.00 51.88 429 ARG A C 1
ATOM 3265 O O . ARG A 1 429 ? 14.436 43.353 -17.014 1.00 51.88 429 ARG A O 1
ATOM 3272 N N . ARG A 1 430 ? 14.692 42.308 -15.045 1.00 46.44 430 ARG A N 1
ATOM 3273 C CA . ARG A 1 430 ? 13.625 43.059 -14.350 1.00 46.44 430 ARG A CA 1
ATOM 3274 C C . ARG A 1 430 ? 14.019 44.500 -14.013 1.00 46.44 430 ARG A C 1
ATOM 3276 O O . ARG A 1 430 ? 13.137 45.356 -13.951 1.00 46.44 430 ARG A O 1
ATOM 3283 N N . LEU A 1 431 ? 15.308 44.782 -13.825 1.00 48.62 431 LEU A N 1
ATOM 3284 C CA . LEU A 1 431 ? 15.804 46.130 -13.522 1.00 48.62 431 LEU A CA 1
ATOM 3285 C C . LEU A 1 431 ? 16.114 46.960 -14.781 1.00 48.62 431 LEU A C 1
ATOM 3287 O O . LEU A 1 431 ? 15.982 48.180 -14.742 1.00 48.62 431 LEU A O 1
ATOM 3291 N N . GLY A 1 432 ? 16.423 46.322 -15.916 1.00 43.72 432 GLY A N 1
ATOM 3292 C CA . GLY A 1 432 ? 16.678 47.005 -17.194 1.00 43.72 432 GLY A CA 1
ATOM 3293 C C . GLY A 1 432 ? 15.445 47.611 -17.885 1.00 43.72 432 GLY A C 1
ATOM 3294 O O . GLY A 1 432 ? 15.599 48.445 -18.771 1.00 43.72 432 GLY A O 1
ATOM 3295 N N . ASN A 1 433 ? 14.224 47.245 -17.474 1.00 44.78 433 ASN A N 1
ATOM 3296 C CA . ASN A 1 433 ? 12.982 47.646 -18.156 1.00 44.78 433 ASN A CA 1
ATOM 3297 C C . ASN A 1 433 ? 12.214 48.801 -17.471 1.00 44.78 433 ASN A C 1
ATOM 3299 O O . ASN A 1 433 ? 11.048 49.038 -17.776 1.00 44.78 433 ASN A O 1
ATOM 3303 N N . LYS A 1 434 ? 12.849 49.531 -16.538 1.00 44.16 434 LYS A N 1
ATOM 3304 C CA . LYS A 1 434 ? 12.294 50.751 -15.903 1.00 44.16 434 LYS A CA 1
ATOM 3305 C C . LYS A 1 434 ? 12.950 52.053 -16.392 1.00 44.16 434 LYS A C 1
ATOM 3307 O O . LYS A 1 434 ? 12.938 53.066 -15.696 1.00 44.16 434 LYS A O 1
ATOM 3312 N N . GLY A 1 435 ? 13.513 52.048 -17.598 1.00 46.84 435 GLY A N 1
ATOM 3313 C CA . GLY A 1 435 ? 13.973 53.256 -18.278 1.00 46.84 435 GLY A CA 1
ATOM 3314 C C . GLY A 1 435 ? 12.840 53.917 -19.064 1.00 46.84 435 GLY A C 1
ATOM 3315 O O . GLY A 1 435 ? 12.512 53.458 -20.150 1.00 46.84 435 GLY A O 1
ATOM 3316 N N . SER A 1 436 ? 12.307 55.015 -18.521 1.00 47.91 436 SER A N 1
ATOM 3317 C CA . SER A 1 436 ? 11.387 56.009 -19.111 1.00 47.91 436 SER A CA 1
ATOM 3318 C C . SER A 1 436 ? 9.990 56.022 -18.486 1.00 47.91 436 SER A C 1
ATOM 3320 O O . SER A 1 436 ? 9.133 55.221 -18.810 1.00 47.91 436 SER A O 1
ATOM 3322 N N . ILE A 1 437 ? 9.791 56.949 -17.547 1.00 45.12 437 ILE A N 1
ATOM 3323 C CA . ILE A 1 437 ? 8.614 57.813 -17.342 1.00 45.12 437 ILE A CA 1
ATOM 3324 C C . ILE A 1 437 ? 9.015 58.692 -16.154 1.00 45.12 437 ILE A C 1
ATOM 3326 O O . ILE A 1 437 ? 8.842 58.309 -15.011 1.00 45.12 437 ILE A O 1
ATOM 3330 N N . PHE A 1 438 ? 9.639 59.834 -16.430 1.00 36.97 438 PHE A N 1
ATOM 3331 C CA . PHE A 1 438 ? 9.533 61.049 -15.616 1.00 36.97 438 PHE A CA 1
ATOM 3332 C C . PHE A 1 438 ? 9.983 62.204 -16.514 1.00 36.97 438 PHE A C 1
ATOM 3334 O O . PHE A 1 438 ? 11.159 62.548 -16.598 1.00 36.97 438 PHE A O 1
ATOM 3341 N N . LYS A 1 439 ? 9.025 62.750 -17.273 1.00 38.88 439 LYS A N 1
ATOM 3342 C CA . LYS A 1 439 ? 9.168 64.079 -17.866 1.00 38.88 439 LYS A CA 1
ATOM 3343 C C . LYS A 1 439 ? 8.923 65.108 -16.768 1.00 38.88 439 LYS A C 1
ATOM 3345 O O . LYS A 1 439 ? 7.970 64.998 -15.999 1.00 38.88 439 LYS A O 1
ATOM 3350 N N . SER A 1 440 ? 9.818 66.080 -16.738 1.00 38.72 440 SER A N 1
ATOM 3351 C CA . SER A 1 440 ? 9.812 67.274 -15.913 1.00 38.72 440 SER A CA 1
ATOM 3352 C C . SER A 1 440 ? 8.513 68.076 -16.038 1.00 38.72 440 SER A C 1
ATOM 3354 O O . SER A 1 440 ? 7.943 68.221 -17.121 1.00 38.72 440 SER A O 1
ATOM 3356 N N . LYS A 1 441 ? 8.093 68.667 -14.917 1.00 41.00 441 LYS A N 1
ATOM 3357 C CA . LYS A 1 441 ? 7.318 69.906 -14.902 1.00 41.00 441 LYS A CA 1
ATOM 3358 C C . LYS A 1 441 ? 8.029 70.908 -13.996 1.00 41.00 441 LYS A C 1
ATOM 3360 O O . LYS A 1 441 ? 8.488 70.567 -12.913 1.00 41.00 441 LYS A O 1
ATOM 3365 N N . THR A 1 442 ? 8.138 72.099 -14.552 1.00 49.59 442 THR A N 1
ATOM 3366 C CA . THR A 1 442 ? 8.819 73.322 -14.140 1.00 49.59 442 THR A CA 1
ATOM 3367 C C . THR A 1 442 ? 8.421 73.826 -12.751 1.00 49.59 442 THR A C 1
ATOM 3369 O O . THR A 1 442 ? 7.234 73.824 -12.422 1.00 49.59 442 THR A O 1
ATOM 3372 N N . LEU A 1 443 ? 9.402 74.358 -12.017 1.00 38.41 443 LEU A N 1
ATOM 3373 C CA . LEU A 1 443 ? 9.488 75.788 -11.692 1.00 38.41 443 LEU A CA 1
ATOM 3374 C C . LEU A 1 443 ? 10.926 76.250 -11.936 1.00 38.41 443 LEU A C 1
ATOM 3376 O O . LEU A 1 443 ? 11.839 75.452 -11.625 1.00 38.41 443 LEU A O 1
#

Radius of gyration: 28.79 Å; chains: 1; bounding box: 81×104×56 Å

Organism: NCBI:txid2527968